Protein AF-A0A9E0H5Q8-F1 (afdb_monomer_lite)

Structure (mmCIF, N/CA/C/O backbone):
data_AF-A0A9E0H5Q8-F1
#
_entry.id   AF-A0A9E0H5Q8-F1
#
loop_
_atom_site.group_PDB
_atom_site.id
_atom_site.type_symbol
_atom_site.label_atom_id
_atom_site.label_alt_id
_atom_site.label_comp_id
_atom_site.label_asym_id
_atom_site.label_entity_id
_atom_site.label_seq_id
_atom_site.pdbx_PDB_ins_code
_atom_site.Cartn_x
_atom_site.Cartn_y
_atom_site.Cartn_z
_atom_site.occupancy
_atom_site.B_iso_or_equiv
_atom_site.auth_seq_id
_atom_site.auth_comp_id
_atom_site.auth_asym_id
_atom_site.auth_atom_id
_atom_site.pdbx_PDB_model_num
ATOM 1 N N . MET A 1 1 ? 14.022 15.637 10.107 1.00 55.19 1 MET A N 1
ATOM 2 C CA . MET A 1 1 ? 12.595 15.987 10.224 1.00 55.19 1 MET A CA 1
ATOM 3 C C . MET A 1 1 ? 12.333 16.049 11.716 1.00 55.19 1 MET A C 1
ATOM 5 O O . MET A 1 1 ? 12.457 15.015 12.356 1.00 55.19 1 MET A O 1
ATOM 9 N N . GLU A 1 2 ? 12.189 17.244 12.291 1.00 59.50 2 GLU A N 1
ATOM 10 C CA . GLU A 1 2 ? 11.818 17.387 13.706 1.00 59.50 2 GLU A CA 1
ATOM 11 C C . GLU A 1 2 ? 10.298 17.252 13.801 1.00 59.50 2 GLU A C 1
ATOM 13 O O . GLU A 1 2 ? 9.568 18.114 13.318 1.00 59.50 2 GLU A O 1
ATOM 18 N N . TRP A 1 3 ? 9.831 16.145 14.371 1.00 66.88 3 TRP A N 1
ATOM 19 C CA . TRP A 1 3 ? 8.414 15.874 14.588 1.00 66.88 3 TRP A CA 1
ATOM 20 C C . TRP A 1 3 ? 8.008 16.556 15.892 1.00 66.88 3 TRP A C 1
ATOM 22 O O . TRP A 1 3 ? 8.300 16.062 16.975 1.00 66.88 3 TRP A O 1
ATOM 32 N N . THR A 1 4 ? 7.427 17.748 15.796 1.00 56.59 4 THR A N 1
ATOM 33 C CA . THR A 1 4 ? 6.955 18.530 16.956 1.00 56.59 4 THR A CA 1
ATOM 34 C C . THR A 1 4 ? 5.437 18.678 16.944 1.00 56.59 4 THR A C 1
ATOM 36 O O . THR A 1 4 ? 4.893 19.669 17.429 1.00 56.59 4 THR A O 1
ATOM 39 N N . GLU A 1 5 ? 4.731 17.689 16.397 1.00 71.69 5 GL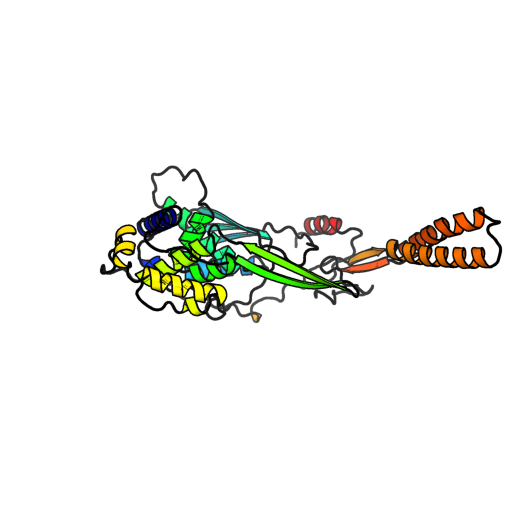U A N 1
ATOM 40 C CA . GLU A 1 5 ? 3.276 17.671 16.454 1.00 71.69 5 GLU A CA 1
ATOM 41 C C . GLU A 1 5 ? 2.778 17.001 17.730 1.00 71.69 5 GLU A C 1
ATOM 43 O O . GLU A 1 5 ? 3.226 15.940 18.160 1.00 71.69 5 GLU A O 1
ATOM 48 N N . ARG A 1 6 ? 1.810 17.669 18.346 1.00 87.75 6 ARG A N 1
ATOM 49 C CA . ARG A 1 6 ? 1.029 17.130 19.445 1.00 87.75 6 ARG A CA 1
ATOM 50 C C . ARG A 1 6 ? -0.058 16.239 18.839 1.00 87.75 6 ARG A C 1
ATOM 52 O O . ARG A 1 6 ? -0.920 16.747 18.128 1.00 87.75 6 ARG A O 1
ATOM 59 N N . TRP A 1 7 ? -0.064 14.941 19.144 1.00 93.31 7 TRP A N 1
ATOM 60 C CA . TRP A 1 7 ? -1.060 14.005 18.588 1.00 93.31 7 TRP A CA 1
ATOM 61 C C . TRP A 1 7 ? -2.475 14.166 19.182 1.00 93.31 7 TRP A C 1
ATOM 63 O O . TRP A 1 7 ? -3.443 13.640 18.626 1.00 93.31 7 TRP A O 1
ATOM 73 N N . TRP A 1 8 ? -2.617 14.877 20.314 1.00 95.25 8 TRP A N 1
ATOM 74 C CA . TRP A 1 8 ? -3.906 15.113 20.980 1.00 95.25 8 TRP A CA 1
ATOM 75 C C . TRP A 1 8 ? -4.017 16.495 21.658 1.00 95.25 8 TRP A C 1
ATOM 77 O O . TRP A 1 8 ? -3.070 16.919 22.330 1.00 95.25 8 TRP A O 1
ATOM 87 N N . PRO A 1 9 ? -5.174 17.190 21.590 1.00 95.31 9 PRO A N 1
ATOM 88 C CA . PRO A 1 9 ? -6.392 16.849 20.843 1.00 95.31 9 PRO A CA 1
ATOM 89 C C . PRO A 1 9 ? -6.174 16.939 19.323 1.00 95.31 9 PRO A C 1
ATOM 91 O O . PRO A 1 9 ? -5.349 17.738 18.884 1.00 95.31 9 PRO A O 1
ATOM 94 N N . PRO A 1 10 ? -6.907 16.160 18.508 1.00 95.44 10 PRO A N 1
ATOM 95 C CA . PRO A 1 10 ? -6.760 16.196 17.073 1.00 95.44 10 PRO A CA 1
ATOM 96 C C . PRO A 1 10 ? -7.293 17.506 16.525 1.00 95.44 10 PRO A C 1
ATOM 98 O O . PRO A 1 10 ? -8.295 18.050 16.997 1.00 95.44 10 PRO A O 1
ATOM 101 N N . SER A 1 11 ? -6.629 17.985 15.487 1.00 94.00 11 SER A N 1
ATOM 102 C CA . SER A 1 11 ? -6.990 19.216 14.798 1.00 94.00 11 SER A CA 1
ATOM 103 C C . SER A 1 11 ? -6.836 19.049 13.289 1.00 94.00 11 SER A C 1
ATOM 105 O O . SER A 1 11 ? -6.159 18.127 12.830 1.00 94.00 11 SER A O 1
ATOM 107 N N . GLY A 1 12 ? -7.538 19.890 12.519 1.00 95.00 12 GLY A N 1
ATOM 108 C CA . GLY A 1 12 ? -7.502 19.899 11.052 1.00 95.00 12 GLY A CA 1
ATOM 109 C C . GLY A 1 12 ? -7.567 18.496 10.441 1.00 95.00 12 GLY A C 1
ATOM 110 O O . GLY A 1 12 ? -8.506 17.734 10.678 1.00 95.00 12 GLY A O 1
ATOM 111 N N . THR A 1 13 ? -6.505 18.147 9.726 1.00 95.81 13 THR A N 1
ATOM 112 C CA . THR A 1 13 ? -6.252 16.861 9.076 1.00 95.81 13 THR A CA 1
ATOM 113 C C . THR A 1 13 ? -6.537 15.635 9.954 1.00 95.81 13 THR A C 1
ATOM 115 O O . THR A 1 13 ? -7.186 14.694 9.502 1.00 95.81 13 THR A O 1
ATOM 118 N N . GLN A 1 14 ? -6.117 15.626 11.224 1.00 96.69 14 GLN A N 1
ATOM 119 C CA . GLN A 1 14 ? -6.326 14.484 12.129 1.00 96.69 14 GLN A CA 1
ATOM 120 C C . GLN A 1 14 ? -7.821 14.250 12.411 1.00 96.69 14 GLN A C 1
ATOM 122 O O . GLN A 1 14 ? -8.273 13.108 12.499 1.00 96.69 14 GLN A O 1
ATOM 127 N N . THR A 1 15 ? -8.611 15.329 12.493 1.00 97.56 15 THR A N 1
ATOM 128 C CA . THR A 1 15 ? -10.072 15.243 12.670 1.00 97.56 15 THR A CA 1
ATOM 129 C C . THR A 1 15 ? -10.738 14.642 11.432 1.00 97.56 15 THR A C 1
ATOM 131 O O . THR A 1 15 ? -11.628 13.802 11.555 1.00 97.56 15 THR A O 1
ATOM 134 N N . GLU A 1 16 ? -10.275 15.003 10.233 1.00 97.69 16 GLU A N 1
ATOM 135 C CA . GLU A 1 16 ? -10.771 14.427 8.976 1.00 97.69 16 GLU A CA 1
ATOM 136 C C . GLU A 1 16 ? -10.442 12.932 8.847 1.00 97.69 16 GLU A C 1
ATOM 138 O O . GLU A 1 16 ? -11.271 12.147 8.369 1.00 97.69 16 GLU A O 1
ATOM 143 N N . LEU A 1 17 ? -9.250 12.521 9.295 1.00 98.31 17 LEU A N 1
ATOM 144 C CA . LEU A 1 17 ? -8.833 11.117 9.317 1.00 98.31 17 LEU A CA 1
ATOM 145 C C . LEU A 1 17 ? -9.685 10.296 10.284 1.00 98.31 17 LEU A C 1
ATOM 147 O O . LEU A 1 17 ? -10.215 9.262 9.877 1.00 98.31 17 LEU A O 1
ATOM 151 N N . LEU A 1 18 ? -9.893 10.779 11.515 1.00 98.25 18 LEU A N 1
ATOM 152 C CA . LEU A 1 18 ? -10.795 10.140 12.479 1.00 98.25 18 LEU A CA 1
ATOM 153 C C . LEU A 1 18 ? -12.223 10.048 11.939 1.00 98.25 18 LEU A C 1
ATOM 155 O O . LEU A 1 18 ? -12.842 8.993 12.034 1.00 98.25 18 LEU A O 1
ATOM 159 N N . GLY A 1 19 ? -12.730 11.111 11.311 1.00 98.19 19 GLY A N 1
ATOM 160 C CA . GLY A 1 19 ? -14.051 11.093 10.685 1.00 98.19 19 GLY A CA 1
ATOM 161 C C . GLY A 1 19 ? -14.152 10.075 9.545 1.00 98.19 19 GLY A C 1
ATOM 162 O O . GLY A 1 19 ? -15.187 9.437 9.369 1.00 98.19 19 GLY A O 1
ATOM 163 N N . THR A 1 20 ? -13.082 9.888 8.769 1.00 98.19 20 THR A N 1
ATOM 164 C CA . THR A 1 20 ? -13.026 8.866 7.711 1.00 98.19 20 THR A CA 1
ATOM 165 C C . THR A 1 20 ? -12.970 7.456 8.292 1.00 98.19 20 THR A C 1
ATOM 167 O O . THR A 1 20 ? -13.707 6.587 7.832 1.00 98.19 20 THR A O 1
ATOM 170 N N . LEU A 1 21 ? -12.168 7.243 9.337 1.00 98.56 21 LEU A N 1
ATOM 171 C CA . LEU A 1 21 ? -12.088 5.972 10.052 1.00 98.56 21 LEU A CA 1
ATOM 172 C C . LEU A 1 21 ? -13.431 5.601 10.703 1.00 98.56 21 LEU A C 1
ATOM 174 O O . LEU A 1 21 ? -13.884 4.472 10.541 1.00 98.56 21 LEU A O 1
ATOM 178 N N . ALA A 1 22 ? -14.110 6.553 11.351 1.00 98.19 22 ALA A N 1
ATOM 179 C CA . ALA A 1 22 ? -15.441 6.359 11.932 1.00 98.19 22 ALA A CA 1
ATOM 180 C C . ALA A 1 22 ? -16.467 5.908 10.880 1.00 98.19 22 ALA A C 1
ATOM 182 O O . ALA A 1 22 ? -17.221 4.965 11.108 1.00 98.19 22 ALA A O 1
ATOM 183 N N . ARG A 1 23 ? -16.456 6.513 9.681 1.00 96.88 23 ARG A N 1
ATOM 184 C CA . ARG A 1 23 ? -17.337 6.089 8.578 1.00 96.88 23 ARG A CA 1
ATOM 185 C C . ARG A 1 23 ? -17.057 4.659 8.114 1.00 96.88 23 ARG A C 1
ATOM 187 O O . ARG A 1 23 ? -18.004 3.944 7.800 1.00 96.88 23 ARG A O 1
ATOM 194 N N . LEU A 1 24 ? -15.790 4.242 8.070 1.00 97.00 24 LEU A N 1
ATOM 195 C CA . LEU A 1 24 ? -15.421 2.868 7.714 1.00 97.00 24 LEU A CA 1
ATOM 196 C C . LEU A 1 24 ? -15.889 1.874 8.776 1.00 97.00 24 LEU A C 1
ATOM 198 O O . LEU A 1 24 ? -16.523 0.886 8.426 1.00 97.00 24 LEU A O 1
ATOM 202 N N . ILE A 1 25 ? -15.672 2.175 10.059 1.00 96.62 25 ILE A N 1
ATOM 203 C CA . ILE A 1 25 ? -16.171 1.373 11.186 1.00 96.62 25 ILE A CA 1
ATOM 204 C C . ILE A 1 25 ? -17.695 1.236 11.122 1.00 96.62 25 ILE A C 1
ATOM 206 O O . ILE A 1 25 ? -18.218 0.135 11.259 1.00 96.62 25 ILE A O 1
ATOM 210 N N . ALA A 1 26 ? -18.417 2.328 10.863 1.00 95.06 26 ALA A N 1
ATOM 211 C CA . ALA A 1 26 ? -19.876 2.309 10.781 1.00 95.06 26 ALA A CA 1
ATOM 212 C C . ALA A 1 26 ? -20.411 1.442 9.623 1.00 95.06 26 ALA A C 1
ATOM 214 O O . ALA A 1 26 ? -21.563 1.015 9.663 1.00 95.06 26 ALA A O 1
ATOM 215 N N . ARG A 1 27 ? -19.606 1.193 8.578 1.00 94.50 27 ARG A N 1
ATOM 216 C CA . ARG A 1 27 ? -20.002 0.406 7.396 1.00 94.50 27 ARG A CA 1
ATOM 217 C C . ARG A 1 27 ? -19.489 -1.028 7.403 1.00 94.50 27 ARG A C 1
ATOM 219 O O . ARG A 1 27 ? -20.248 -1.924 7.061 1.00 94.50 27 ARG A O 1
ATOM 226 N N . GLY A 1 28 ? -18.226 -1.234 7.764 1.00 93.44 28 GLY A N 1
ATOM 227 C CA . GLY A 1 28 ? -17.575 -2.546 7.805 1.00 93.44 28 GLY A CA 1
ATOM 228 C C . GLY A 1 28 ? -17.544 -3.188 9.195 1.00 93.44 28 GLY A C 1
ATOM 229 O O . GLY A 1 28 ? -17.078 -4.311 9.345 1.00 93.44 28 GLY A O 1
ATOM 230 N N . GLY A 1 29 ? -18.019 -2.488 10.227 1.00 94.88 29 GLY A N 1
ATOM 231 C CA . GLY A 1 29 ? -17.969 -2.933 11.618 1.00 94.88 29 GLY A CA 1
ATOM 232 C C . GLY A 1 29 ? -16.630 -2.650 12.307 1.00 94.88 29 GLY A C 1
ATOM 233 O O . GLY A 1 29 ? -15.610 -2.354 11.687 1.00 94.88 29 GLY A O 1
ATOM 234 N N . ALA A 1 30 ? -16.611 -2.752 13.635 1.00 96.62 30 ALA A N 1
ATOM 235 C CA . ALA A 1 30 ? -15.404 -2.513 14.432 1.00 96.62 30 ALA A CA 1
ATOM 236 C C . ALA A 1 30 ? -14.378 -3.663 14.368 1.00 96.62 30 ALA A C 1
ATOM 238 O O . ALA A 1 30 ? -13.206 -3.448 14.678 1.00 96.62 30 ALA A O 1
ATOM 239 N N . GLY A 1 31 ? -14.804 -4.864 13.953 1.00 95.94 31 GLY A N 1
ATOM 240 C CA . GLY A 1 31 ? -13.996 -6.086 13.998 1.00 95.94 31 GLY A CA 1
ATOM 241 C C . GLY A 1 31 ? -12.683 -5.993 13.219 1.00 95.94 31 GLY A C 1
ATOM 242 O O . GLY A 1 31 ? -11.646 -6.403 13.728 1.00 95.94 31 GLY A O 1
ATOM 243 N N . HIS A 1 32 ? -12.677 -5.380 12.030 1.00 95.94 32 HIS A N 1
ATOM 244 C CA . HIS A 1 32 ? -11.436 -5.191 11.264 1.00 95.94 32 HIS A CA 1
ATOM 245 C C . HIS A 1 32 ? -10.412 -4.330 12.017 1.00 95.94 32 HIS A C 1
ATOM 247 O O . HIS A 1 32 ? -9.227 -4.660 12.091 1.00 95.94 32 HIS A O 1
ATOM 253 N N . LEU A 1 33 ? -10.873 -3.248 12.650 1.00 97.12 33 LEU A N 1
ATOM 254 C CA . LEU A 1 33 ? -9.983 -2.345 13.367 1.00 97.12 33 LEU A CA 1
ATOM 255 C C . LEU A 1 33 ? -9.479 -2.956 14.674 1.00 97.12 33 LEU A C 1
ATOM 257 O O . LEU A 1 33 ? -8.295 -2.804 14.973 1.00 97.12 33 LEU A O 1
ATOM 261 N N . LEU A 1 34 ? -10.348 -3.617 15.441 1.00 96.81 34 LEU A N 1
ATOM 262 C CA . LEU A 1 34 ? -10.055 -4.064 16.806 1.00 96.81 34 LEU A CA 1
ATOM 263 C C . LEU A 1 34 ? -9.553 -5.511 16.882 1.00 96.81 34 LEU A C 1
ATOM 265 O O . LEU A 1 34 ? -8.642 -5.793 17.654 1.00 96.81 34 LEU A O 1
ATOM 269 N N . ASP A 1 35 ? -10.101 -6.414 16.072 1.00 95.00 35 ASP A N 1
ATOM 270 C CA . ASP A 1 35 ? -9.947 -7.857 16.279 1.00 95.00 35 ASP A CA 1
ATOM 271 C C . ASP A 1 35 ? -9.174 -8.549 15.136 1.00 95.00 35 ASP A C 1
ATOM 273 O O . ASP A 1 35 ? -8.466 -9.527 15.382 1.00 95.00 35 ASP A O 1
ATOM 277 N N . ALA A 1 36 ? -9.233 -8.041 13.895 1.00 94.06 36 ALA A N 1
ATOM 278 C CA . ALA A 1 36 ? -8.493 -8.638 12.778 1.00 94.06 36 ALA A CA 1
ATOM 279 C C . ALA A 1 36 ? -6.970 -8.560 13.004 1.00 94.06 36 ALA A C 1
ATOM 281 O O . ALA A 1 36 ? -6.447 -7.490 13.320 1.00 94.06 36 ALA A O 1
ATOM 282 N N . PRO A 1 37 ? -6.204 -9.642 12.799 1.00 95.56 37 PRO A N 1
ATOM 283 C CA . PRO A 1 37 ? -4.747 -9.595 12.766 1.00 95.56 37 PRO A CA 1
ATOM 284 C C . PRO A 1 37 ? -4.212 -8.507 11.826 1.00 95.56 37 PRO A C 1
ATOM 286 O O . PRO A 1 37 ? -4.644 -8.403 10.682 1.00 95.56 37 PRO A O 1
ATOM 289 N N . VAL A 1 38 ? -3.239 -7.722 12.296 1.00 97.75 38 VAL A N 1
ATOM 290 C CA . VAL A 1 38 ? -2.499 -6.791 11.430 1.00 97.75 38 VAL A CA 1
ATOM 291 C C . VAL A 1 38 ? -1.454 -7.581 10.648 1.00 97.75 38 VAL A C 1
ATOM 293 O O . VAL A 1 38 ? -0.683 -8.341 11.236 1.00 97.75 38 VAL A O 1
ATOM 296 N N . ALA A 1 39 ? -1.422 -7.403 9.331 1.00 98.12 39 ALA A N 1
ATOM 297 C CA . ALA A 1 39 ? -0.461 -8.044 8.448 1.00 98.12 39 ALA A CA 1
ATOM 298 C C . ALA A 1 39 ? 0.952 -7.495 8.691 1.00 98.12 39 ALA A C 1
ATOM 300 O O . ALA A 1 39 ? 1.179 -6.284 8.634 1.00 98.12 39 ALA A O 1
ATOM 301 N N . ALA A 1 40 ? 1.908 -8.390 8.935 1.00 98.06 40 ALA A N 1
ATOM 302 C CA . ALA A 1 40 ? 3.319 -8.042 9.025 1.00 98.06 40 ALA A CA 1
ATOM 303 C C . ALA A 1 40 ? 3.946 -7.944 7.623 1.00 98.06 40 ALA A C 1
ATOM 305 O O . ALA A 1 40 ? 3.496 -8.584 6.677 1.00 98.06 40 ALA A O 1
ATOM 306 N N . ALA A 1 41 ? 4.994 -7.139 7.472 1.00 96.31 41 ALA A N 1
ATOM 307 C CA . ALA A 1 41 ? 5.726 -6.962 6.220 1.00 96.31 41 ALA A CA 1
ATOM 308 C C . ALA A 1 41 ? 6.942 -7.907 6.140 1.00 96.31 41 ALA A C 1
ATOM 310 O O . ALA A 1 41 ? 8.071 -7.465 5.938 1.00 96.31 41 ALA A O 1
ATOM 311 N N . ASP A 1 42 ? 6.716 -9.209 6.335 1.00 96.50 42 ASP A N 1
ATOM 312 C CA . ASP A 1 42 ? 7.760 -10.239 6.374 1.00 96.50 42 ASP A CA 1
ATOM 313 C C . ASP A 1 42 ? 7.455 -11.457 5.485 1.00 96.50 42 ASP A C 1
ATOM 315 O O . ASP A 1 42 ? 6.370 -11.607 4.920 1.00 96.50 42 ASP A O 1
ATOM 319 N N . ALA A 1 43 ? 8.442 -12.349 5.366 1.00 94.44 43 ALA A N 1
ATOM 320 C CA . ALA A 1 43 ? 8.337 -13.565 4.562 1.00 94.44 43 ALA A CA 1
ATOM 321 C C . ALA A 1 43 ? 7.353 -14.600 5.140 1.00 94.44 43 ALA A C 1
ATOM 323 O O . ALA A 1 43 ? 6.875 -15.460 4.408 1.00 94.44 43 ALA A O 1
ATOM 324 N N . ALA A 1 44 ? 7.024 -14.538 6.436 1.00 94.56 44 ALA A N 1
ATOM 325 C CA . ALA A 1 44 ? 6.009 -15.418 7.016 1.00 94.56 44 ALA A CA 1
ATOM 326 C C . ALA A 1 44 ? 4.606 -15.026 6.522 1.00 94.56 44 ALA A C 1
ATOM 328 O O . ALA A 1 44 ? 3.775 -15.882 6.207 1.00 94.56 44 ALA A O 1
ATOM 329 N N . THR A 1 45 ? 4.359 -13.722 6.401 1.00 95.69 45 THR A N 1
ATOM 330 C CA . THR A 1 45 ? 3.106 -13.169 5.882 1.00 95.69 45 THR A CA 1
ATOM 331 C C . THR A 1 45 ? 3.027 -13.285 4.359 1.00 95.69 45 THR A C 1
ATOM 333 O O . THR A 1 45 ? 1.976 -13.665 3.823 1.00 95.69 45 THR A O 1
ATOM 336 N N . PHE A 1 46 ? 4.149 -13.041 3.675 1.00 95.44 46 PHE A N 1
ATOM 337 C CA . PHE A 1 46 ? 4.310 -13.105 2.220 1.00 95.44 46 PHE A CA 1
ATOM 338 C C . PHE A 1 46 ? 5.340 -14.180 1.822 1.00 95.44 46 PHE A C 1
ATOM 340 O O . PHE A 1 46 ? 6.475 -13.845 1.481 1.00 95.44 46 PHE A O 1
ATOM 347 N N . PRO A 1 47 ? 4.967 -15.473 1.869 1.00 93.56 47 PRO A N 1
ATOM 348 C CA . PRO A 1 47 ? 5.895 -16.573 1.599 1.00 93.56 47 PRO A CA 1
ATOM 349 C C . PRO A 1 47 ? 6.195 -16.767 0.109 1.00 93.56 47 PRO A C 1
ATOM 351 O O . PRO A 1 47 ? 7.188 -17.407 -0.235 1.00 93.56 47 PRO A O 1
ATOM 354 N N . ASP A 1 48 ? 5.343 -16.245 -0.778 1.00 89.19 48 ASP A N 1
ATOM 355 C CA . ASP A 1 48 ? 5.515 -16.402 -2.217 1.00 89.19 48 ASP A CA 1
ATOM 356 C C . ASP A 1 48 ? 6.696 -15.556 -2.725 1.00 89.19 48 ASP A C 1
ATOM 358 O O . ASP A 1 48 ? 6.752 -14.347 -2.465 1.00 89.19 48 ASP A O 1
ATOM 362 N N . PRO A 1 49 ? 7.619 -16.136 -3.510 1.00 87.00 49 PRO A N 1
ATOM 363 C CA . PRO A 1 49 ? 8.714 -15.379 -4.091 1.00 87.00 49 PRO A CA 1
ATOM 364 C C . PRO A 1 49 ? 8.174 -14.322 -5.061 1.00 87.00 49 PRO A C 1
ATOM 366 O O . PRO A 1 49 ? 7.421 -14.611 -5.999 1.00 87.00 49 PRO A O 1
ATOM 369 N N . TRP A 1 50 ? 8.581 -13.069 -4.846 1.00 88.50 50 TRP A N 1
ATOM 370 C CA . TRP A 1 50 ? 8.134 -11.961 -5.682 1.00 88.50 50 TRP A CA 1
ATOM 371 C C . TRP A 1 50 ? 8.697 -12.069 -7.101 1.00 88.50 50 TRP A C 1
ATOM 373 O O . TRP A 1 50 ? 9.905 -12.187 -7.313 1.00 88.50 50 TRP A O 1
ATOM 383 N N . GLN A 1 51 ? 7.813 -11.956 -8.094 1.00 88.50 51 GLN A N 1
ATOM 384 C CA . GLN A 1 51 ? 8.187 -11.881 -9.503 1.00 88.50 51 GLN A CA 1
ATOM 385 C C . GLN A 1 51 ? 7.384 -10.775 -10.197 1.00 88.50 51 GLN A C 1
ATOM 387 O O . GLN A 1 51 ? 6.173 -10.713 -10.012 1.00 88.50 51 GLN A O 1
ATOM 392 N N . PRO A 1 52 ? 7.985 -9.949 -11.074 1.00 89.44 52 PRO A N 1
ATOM 393 C CA . PRO A 1 52 ? 7.275 -8.868 -11.758 1.00 89.44 52 PRO A CA 1
ATOM 394 C C . PRO A 1 52 ? 6.425 -9.399 -12.931 1.00 89.44 52 PRO A C 1
ATOM 396 O O . PRO A 1 52 ? 6.717 -9.190 -14.115 1.00 89.44 52 PRO A O 1
ATOM 399 N N . THR A 1 53 ? 5.364 -10.136 -12.608 1.00 88.88 53 THR A N 1
ATOM 400 C CA . THR A 1 53 ? 4.425 -10.766 -13.551 1.00 88.88 53 THR A CA 1
ATOM 401 C C . THR A 1 53 ? 2.990 -10.514 -13.111 1.00 88.88 53 THR A C 1
ATOM 403 O O . THR A 1 53 ? 2.742 -10.525 -11.910 1.00 88.88 53 THR A O 1
ATOM 406 N N . ALA A 1 54 ? 2.050 -10.384 -14.053 1.00 87.62 54 ALA A N 1
ATOM 407 C CA . ALA A 1 54 ? 0.626 -10.250 -13.732 1.00 87.62 54 ALA A CA 1
ATOM 408 C C . ALA A 1 54 ? 0.129 -11.358 -12.792 1.00 87.62 54 ALA A C 1
ATOM 410 O O . ALA A 1 54 ? -0.463 -11.065 -11.767 1.00 87.62 54 ALA A O 1
ATOM 411 N N . VAL A 1 55 ? 0.505 -12.615 -13.045 1.00 88.19 55 VAL A N 1
ATOM 412 C CA . VAL A 1 55 ? 0.138 -13.759 -12.187 1.00 88.19 55 VAL A CA 1
ATOM 413 C C . VAL A 1 55 ? 0.665 -13.631 -10.749 1.00 88.19 55 VAL A C 1
ATOM 415 O O . VAL A 1 55 ? 0.060 -14.134 -9.809 1.00 88.19 55 VAL A O 1
ATOM 418 N N . ALA A 1 56 ? 1.831 -13.018 -10.539 1.00 91.75 56 ALA A N 1
ATOM 419 C CA . ALA A 1 56 ? 2.328 -12.765 -9.183 1.00 91.75 56 ALA A CA 1
ATOM 420 C C . ALA A 1 56 ? 1.619 -11.567 -8.535 1.00 91.75 56 ALA A C 1
ATOM 422 O O . ALA A 1 56 ? 1.298 -11.636 -7.354 1.00 91.75 56 ALA A O 1
ATOM 423 N N . THR A 1 57 ? 1.325 -10.517 -9.305 1.00 95.06 57 THR A N 1
ATOM 424 C CA . THR A 1 57 ? 0.518 -9.374 -8.859 1.00 95.06 57 THR A CA 1
ATOM 425 C C . THR A 1 57 ? -0.886 -9.806 -8.434 1.00 95.06 57 THR A C 1
ATOM 427 O O . THR A 1 57 ? -1.330 -9.442 -7.352 1.00 95.06 57 THR A O 1
ATOM 430 N N . GLU A 1 58 ? -1.567 -10.621 -9.239 1.00 94.88 58 GLU A N 1
ATOM 431 C CA . GLU A 1 58 ? -2.903 -11.139 -8.935 1.00 94.88 58 GLU A CA 1
ATOM 432 C C . GLU A 1 58 ? -2.894 -12.011 -7.672 1.00 94.88 58 GLU A C 1
ATOM 434 O O . GLU A 1 58 ? -3.726 -11.838 -6.785 1.00 94.88 58 GLU A O 1
ATOM 439 N N . ARG A 1 59 ? -1.905 -12.906 -7.531 1.00 94.44 59 ARG A N 1
ATOM 440 C CA . ARG A 1 59 ? -1.733 -13.701 -6.302 1.00 94.44 59 ARG A CA 1
ATOM 441 C C . ARG A 1 59 ? -1.506 -12.823 -5.077 1.00 94.44 59 ARG A C 1
ATOM 443 O O . ARG A 1 59 ? -2.106 -13.071 -4.036 1.00 94.44 59 ARG A O 1
ATOM 450 N N . LEU A 1 60 ? -0.679 -11.786 -5.206 1.00 96.75 60 LEU A N 1
ATOM 451 C CA . LEU A 1 60 ? -0.439 -10.831 -4.131 1.00 96.75 60 LEU A CA 1
ATOM 452 C C . LEU A 1 60 ? -1.721 -10.068 -3.758 1.00 96.75 60 LEU A C 1
ATOM 454 O O . LEU A 1 60 ? -2.003 -9.929 -2.573 1.00 96.75 60 LEU A O 1
ATOM 458 N N . LEU A 1 61 ? -2.535 -9.651 -4.734 1.00 97.75 61 LEU A N 1
ATOM 459 C CA . LEU A 1 61 ? -3.855 -9.048 -4.496 1.00 97.75 61 LEU A CA 1
ATOM 460 C C . LEU A 1 61 ? -4.785 -9.990 -3.718 1.00 97.75 61 LEU A C 1
ATOM 462 O O . LEU A 1 61 ? -5.325 -9.595 -2.686 1.00 97.75 61 LEU A O 1
ATOM 466 N N . ARG A 1 62 ? -4.911 -11.251 -4.150 1.00 96.56 62 ARG A N 1
ATOM 467 C CA . ARG A 1 62 ? -5.716 -12.270 -3.448 1.00 96.56 62 ARG A CA 1
ATOM 468 C C . ARG A 1 62 ? -5.215 -12.503 -2.019 1.00 96.56 62 ARG A C 1
ATOM 470 O O . ARG A 1 62 ? -6.007 -12.559 -1.083 1.00 96.56 62 ARG A O 1
ATOM 477 N N . ARG A 1 63 ? -3.893 -12.575 -1.823 1.00 97.06 63 ARG A N 1
ATOM 478 C CA . ARG A 1 63 ? -3.268 -12.699 -0.495 1.00 97.06 63 ARG A CA 1
ATOM 479 C C . ARG A 1 63 ? -3.583 -11.494 0.392 1.00 97.06 63 ARG A C 1
ATOM 481 O O . ARG A 1 63 ? -3.864 -11.683 1.571 1.00 97.06 63 ARG A O 1
ATOM 488 N N . LEU A 1 64 ? -3.539 -10.276 -0.151 1.00 97.94 64 LEU A N 1
ATOM 489 C CA . LEU A 1 64 ? -3.857 -9.050 0.584 1.00 97.94 64 LEU A CA 1
ATOM 490 C C . LEU A 1 64 ? -5.336 -8.985 0.982 1.00 97.94 64 LEU A C 1
ATOM 492 O O . LEU A 1 64 ? -5.618 -8.630 2.121 1.00 97.94 64 LEU A O 1
ATOM 496 N N . LEU A 1 65 ? -6.265 -9.384 0.109 1.00 97.50 65 LEU A N 1
ATOM 497 C CA . LEU A 1 65 ? -7.692 -9.488 0.450 1.00 97.50 65 LEU A CA 1
ATOM 498 C C . LEU A 1 65 ? -7.938 -10.521 1.558 1.00 97.50 65 LEU A C 1
ATOM 500 O O . LEU A 1 65 ? -8.610 -10.225 2.546 1.00 97.50 65 LEU A O 1
ATOM 504 N N . TRP A 1 66 ? -7.282 -11.681 1.472 1.00 96.88 66 TRP A N 1
ATOM 505 C CA . TRP A 1 66 ? -7.312 -12.701 2.525 1.00 96.88 66 TRP A CA 1
ATOM 506 C C . TRP A 1 66 ? -6.687 -12.231 3.855 1.00 96.88 66 TRP A C 1
ATOM 508 O O . TRP A 1 66 ? -7.100 -12.648 4.941 1.00 96.88 66 TRP A O 1
ATOM 518 N N . LEU A 1 67 ? -5.663 -11.373 3.809 1.00 97.12 67 LEU A N 1
ATOM 519 C CA . LEU A 1 67 ? -5.091 -10.719 4.994 1.00 97.12 67 LEU A CA 1
ATOM 520 C C . LEU A 1 67 ? -6.030 -9.665 5.585 1.00 97.12 67 LEU A C 1
ATOM 522 O O . LEU A 1 67 ? -6.068 -9.515 6.801 1.00 97.12 67 LEU A O 1
ATOM 526 N N . ALA A 1 68 ? -6.796 -8.987 4.734 1.00 97.25 68 ALA A N 1
ATOM 527 C CA . ALA A 1 68 ? -7.744 -7.945 5.101 1.00 97.25 68 ALA A CA 1
ATOM 528 C C . ALA A 1 68 ? -9.109 -8.470 5.580 1.00 97.25 68 ALA A C 1
ATOM 530 O O . ALA A 1 68 ? -9.927 -7.669 6.030 1.00 97.25 68 ALA A O 1
ATOM 531 N N . TYR A 1 69 ? -9.360 -9.785 5.501 1.00 96.56 69 TYR A N 1
ATOM 532 C CA . TYR A 1 69 ? -10.676 -10.395 5.751 1.00 96.56 69 TYR A CA 1
ATOM 533 C C . TYR A 1 69 ? -11.760 -9.843 4.812 1.00 96.56 69 TYR A C 1
ATOM 535 O O . TYR A 1 69 ? -12.895 -9.613 5.218 1.00 96.56 69 TYR A O 1
ATOM 543 N N . VAL A 1 70 ? -11.392 -9.585 3.556 1.00 95.56 70 VAL A N 1
ATOM 544 C CA . VAL A 1 70 ? -12.298 -9.044 2.542 1.00 95.56 70 VAL A CA 1
ATOM 545 C C . VAL A 1 70 ? -12.632 -10.138 1.537 1.00 95.56 70 VAL A C 1
ATOM 547 O O . VAL A 1 70 ? -11.741 -10.645 0.858 1.00 95.56 70 VAL A O 1
ATOM 550 N N . ASP A 1 71 ? -13.918 -10.464 1.444 1.00 94.06 71 ASP A N 1
ATOM 551 C CA . ASP A 1 71 ? -14.463 -11.464 0.524 1.00 94.06 71 ASP A CA 1
ATOM 552 C C . ASP A 1 71 ? -14.770 -10.820 -0.836 1.00 94.06 71 ASP A C 1
ATOM 554 O O . ASP A 1 71 ? -15.900 -10.432 -1.141 1.00 94.06 71 ASP A O 1
ATOM 558 N N . LEU A 1 72 ? -13.706 -10.585 -1.605 1.00 95.25 72 LEU A N 1
ATOM 559 C CA . LEU A 1 72 ? -13.778 -10.094 -2.976 1.00 95.25 72 LEU A CA 1
ATOM 560 C C . LEU A 1 72 ? -12.951 -10.990 -3.895 1.00 95.25 72 LEU A C 1
ATOM 562 O O . LEU A 1 72 ? -11.812 -11.349 -3.586 1.00 95.25 72 LEU A O 1
ATOM 566 N N . ASP A 1 73 ? -13.491 -11.253 -5.077 1.00 96.00 73 ASP A N 1
ATOM 567 C CA . ASP A 1 73 ? -12.736 -11.800 -6.192 1.00 96.00 73 ASP A CA 1
ATOM 568 C C . ASP A 1 73 ? -11.793 -10.750 -6.789 1.00 96.00 73 ASP A C 1
ATOM 570 O O . ASP A 1 73 ? -11.985 -9.540 -6.648 1.00 96.00 73 ASP A O 1
ATOM 574 N N . VAL A 1 74 ? -10.752 -11.220 -7.480 1.00 96.31 74 VAL A N 1
ATOM 575 C CA . VAL A 1 74 ? -9.767 -10.365 -8.154 1.00 96.31 74 VAL A CA 1
ATOM 576 C C . VAL A 1 74 ? -9.803 -10.615 -9.648 1.00 96.31 74 VAL A C 1
ATOM 578 O O . VAL A 1 74 ? -9.652 -11.751 -10.097 1.00 96.31 74 VAL A O 1
ATOM 581 N N . GLU A 1 75 ? -9.893 -9.528 -10.403 1.00 94.19 75 GLU A N 1
ATOM 582 C CA . GLU A 1 75 ? -9.639 -9.493 -11.837 1.00 94.19 75 GLU A CA 1
ATOM 583 C C . GLU A 1 75 ? -8.486 -8.521 -12.115 1.00 94.19 75 GLU A C 1
ATOM 585 O O . GLU A 1 75 ? -8.458 -7.407 -11.587 1.00 94.19 75 GLU A O 1
ATOM 590 N N . LEU A 1 76 ? -7.515 -8.933 -12.933 1.00 94.12 76 LEU A N 1
ATOM 591 C CA . LEU A 1 76 ? -6.359 -8.112 -13.287 1.00 94.12 76 LEU A CA 1
ATOM 592 C C . LEU A 1 76 ? -6.237 -7.981 -14.807 1.00 94.12 76 LEU A C 1
ATOM 594 O O . LEU A 1 76 ? -5.877 -8.934 -15.496 1.00 94.12 76 LEU A O 1
ATOM 598 N N . ASP A 1 77 ? -6.472 -6.776 -15.313 1.00 93.50 77 ASP A N 1
ATOM 599 C CA . ASP A 1 77 ? -6.268 -6.412 -16.713 1.00 93.50 77 ASP A CA 1
ATOM 600 C C . ASP A 1 77 ? -4.802 -5.993 -16.936 1.00 93.50 77 ASP A C 1
ATOM 602 O O . ASP A 1 77 ? -4.384 -4.884 -16.579 1.00 93.50 77 ASP A O 1
ATOM 606 N N . ASP A 1 78 ? -3.993 -6.911 -17.478 1.00 90.94 78 ASP A N 1
ATOM 607 C CA . ASP A 1 78 ? -2.584 -6.673 -17.810 1.00 90.94 78 ASP A CA 1
ATOM 608 C C . ASP A 1 78 ? -2.455 -5.895 -19.128 1.00 90.94 78 ASP A C 1
ATOM 610 O O . ASP A 1 78 ? -2.470 -6.462 -20.221 1.00 90.94 78 ASP A O 1
ATOM 614 N N . ARG A 1 79 ? -2.275 -4.576 -19.015 1.00 90.25 79 ARG A N 1
ATOM 615 C CA . ARG A 1 79 ? -2.109 -3.642 -20.140 1.00 90.25 79 ARG A CA 1
ATOM 616 C C . ARG A 1 79 ? -0.662 -3.229 -20.373 1.00 90.25 79 ARG A C 1
ATOM 618 O O . ARG A 1 79 ? -0.405 -2.266 -21.105 1.00 90.25 79 ARG A O 1
ATOM 625 N N . ARG A 1 80 ? 0.295 -3.923 -19.753 1.00 86.31 80 ARG A N 1
ATOM 626 C CA . ARG A 1 80 ? 1.711 -3.565 -19.848 1.00 86.31 80 ARG A CA 1
ATOM 627 C C . ARG A 1 80 ? 2.159 -3.513 -21.298 1.00 86.31 80 ARG A C 1
ATOM 629 O O . ARG A 1 80 ? 2.133 -4.507 -22.019 1.00 86.31 80 ARG A O 1
ATOM 636 N N . ARG A 1 81 ? 2.671 -2.353 -21.703 1.00 79.44 81 ARG A N 1
ATOM 637 C CA . ARG A 1 81 ? 3.449 -2.224 -22.936 1.00 79.44 81 ARG A CA 1
ATOM 638 C C . ARG A 1 81 ? 4.894 -2.572 -22.619 1.00 79.44 81 ARG A C 1
ATOM 640 O O . ARG A 1 81 ? 5.449 -2.096 -21.628 1.00 79.44 81 ARG A O 1
ATOM 647 N N . TYR A 1 82 ? 5.520 -3.393 -23.457 1.00 64.62 82 TYR A N 1
ATOM 648 C CA . TYR A 1 82 ? 6.942 -3.704 -23.329 1.00 64.62 82 TYR A CA 1
ATOM 649 C C . TYR A 1 82 ? 7.795 -2.502 -23.745 1.00 64.62 82 TYR A C 1
ATOM 651 O O . TYR A 1 82 ? 8.392 -2.462 -24.818 1.00 64.62 82 TYR A O 1
ATOM 659 N N . GLU A 1 83 ? 7.873 -1.504 -22.872 1.00 63.66 83 GLU A N 1
ATOM 660 C CA . GLU A 1 83 ? 8.790 -0.386 -23.029 1.00 63.66 83 GLU A CA 1
ATOM 661 C C . GLU A 1 83 ? 10.093 -0.690 -22.293 1.00 63.66 83 GLU A C 1
ATOM 663 O O . GLU A 1 83 ? 10.134 -0.931 -21.084 1.00 63.66 83 GLU A O 1
ATOM 668 N N . VAL A 1 84 ? 11.199 -0.688 -23.038 1.00 58.91 84 VAL A N 1
ATOM 669 C CA . VAL A 1 84 ? 12.532 -0.803 -22.445 1.00 58.91 84 VAL A CA 1
ATOM 670 C C . VAL A 1 84 ? 12.857 0.532 -21.779 1.00 58.91 84 VAL A C 1
ATOM 672 O O . VAL A 1 84 ? 13.423 1.432 -22.401 1.00 58.91 84 VAL A O 1
ATOM 675 N N . SER A 1 85 ? 12.490 0.664 -20.505 1.00 65.00 85 SER A N 1
ATOM 676 C CA . SER A 1 85 ? 12.915 1.798 -19.690 1.00 65.00 85 SER A CA 1
ATOM 677 C C . SER A 1 85 ? 14.441 1.810 -19.598 1.00 65.00 85 SER A C 1
ATOM 679 O O . SER A 1 85 ? 15.076 0.817 -19.240 1.00 65.00 85 SER A O 1
ATOM 681 N N . GLN A 1 86 ? 15.055 2.948 -19.925 1.00 68.38 86 GLN A N 1
ATOM 682 C CA . GLN A 1 86 ? 16.489 3.139 -19.698 1.00 68.38 86 GLN A CA 1
ATOM 683 C C . GLN A 1 86 ? 16.812 3.471 -18.234 1.00 68.38 86 GLN A C 1
ATOM 685 O O . GLN A 1 86 ? 17.996 3.443 -17.871 1.00 68.38 86 GLN A O 1
ATOM 690 N N . ARG A 1 87 ? 15.794 3.775 -17.414 1.00 77.56 87 ARG A N 1
ATOM 691 C CA . ARG A 1 87 ? 15.933 4.099 -15.989 1.00 77.56 87 ARG A CA 1
ATOM 692 C C . ARG A 1 87 ? 16.150 2.835 -15.164 1.00 77.56 87 ARG A C 1
ATOM 694 O O . ARG A 1 87 ? 15.559 1.797 -15.450 1.00 77.56 87 ARG A O 1
ATOM 701 N N . MET A 1 88 ? 16.998 2.926 -14.141 1.00 82.44 88 MET A N 1
ATOM 702 C CA . MET A 1 88 ? 17.246 1.803 -13.228 1.00 82.44 88 MET A CA 1
ATOM 703 C C . MET A 1 88 ? 16.141 1.659 -12.182 1.00 82.44 88 MET A C 1
ATOM 705 O O . MET A 1 88 ? 15.815 0.549 -11.763 1.00 82.44 88 MET A O 1
ATOM 709 N N . LEU A 1 89 ? 15.560 2.788 -11.779 1.00 88.44 89 LEU A N 1
ATOM 710 C CA . LEU A 1 89 ? 14.390 2.849 -10.919 1.00 88.44 89 LEU A CA 1
ATOM 711 C C . LEU A 1 89 ? 13.151 3.049 -11.788 1.00 88.44 89 LEU A C 1
ATOM 713 O O . LEU A 1 89 ? 13.071 3.970 -12.601 1.00 88.44 89 LEU A O 1
ATOM 717 N N . THR A 1 90 ? 12.210 2.125 -11.651 1.00 89.12 90 THR A N 1
ATOM 718 C CA . THR A 1 90 ? 10.887 2.184 -12.267 1.00 89.12 90 THR A CA 1
ATOM 719 C C . THR A 1 90 ? 9.847 2.066 -11.157 1.00 89.12 90 THR A C 1
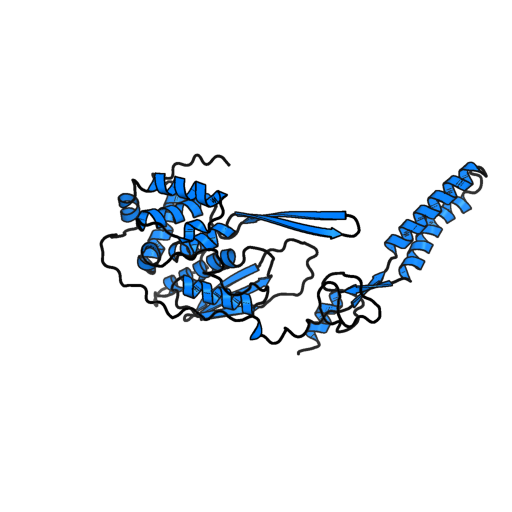ATOM 721 O O . THR A 1 90 ? 10.062 1.339 -10.179 1.00 89.12 90 THR A O 1
ATOM 724 N N . GLN A 1 91 ? 8.759 2.820 -11.288 1.00 92.00 91 GLN A N 1
ATOM 725 C CA . GLN A 1 91 ? 7.600 2.761 -10.400 1.00 92.00 91 GLN A CA 1
ATOM 726 C C . GLN A 1 91 ? 6.535 1.855 -11.023 1.00 92.00 91 GLN A C 1
ATOM 728 O O . GLN A 1 91 ? 6.347 1.864 -12.243 1.00 92.00 91 GLN A O 1
ATOM 733 N N . SER A 1 92 ? 5.878 1.058 -10.193 1.00 94.56 92 SER A N 1
ATOM 734 C CA . SER A 1 92 ? 4.716 0.265 -10.559 1.00 94.56 92 SER A CA 1
ATOM 735 C C . SER A 1 92 ? 3.509 1.174 -10.754 1.00 94.56 92 SER A C 1
ATOM 737 O O . SER A 1 92 ? 3.300 2.121 -10.004 1.00 94.56 92 SER A O 1
ATOM 739 N N . GLU A 1 93 ? 2.714 0.863 -11.767 1.00 95.25 93 GLU A N 1
ATOM 740 C CA . GLU A 1 93 ? 1.433 1.505 -12.054 1.00 95.25 93 GLU A CA 1
ATOM 741 C C . GLU A 1 93 ? 0.397 0.389 -12.058 1.00 95.25 93 GLU A C 1
ATOM 743 O O . GLU A 1 93 ? 0.258 -0.359 -13.034 1.00 95.25 93 GLU A O 1
ATOM 748 N N . ILE A 1 94 ? -0.230 0.217 -10.897 1.00 96.62 94 ILE A N 1
ATOM 749 C CA . ILE A 1 94 ? -1.283 -0.761 -10.656 1.00 96.62 94 ILE A CA 1
ATOM 750 C C . ILE A 1 94 ? -2.387 -0.022 -9.928 1.00 96.62 94 ILE A C 1
ATOM 752 O O . ILE A 1 94 ? -2.142 0.558 -8.873 1.00 96.62 94 ILE A O 1
ATOM 756 N N . GLU A 1 95 ? -3.577 -0.018 -10.502 1.00 96.88 95 GLU A N 1
ATOM 757 C CA . GLU A 1 95 ? -4.673 0.814 -10.024 1.00 96.88 95 GLU A CA 1
ATOM 758 C C . GLU A 1 95 ? -5.938 -0.022 -9.909 1.00 96.88 95 GLU A C 1
ATOM 760 O O . GLU A 1 95 ? -6.285 -0.783 -10.815 1.00 96.88 95 GLU A O 1
ATOM 765 N N . TRP A 1 96 ? -6.656 0.140 -8.803 1.00 97.62 96 TRP A N 1
ATOM 766 C CA . TRP A 1 96 ? -8.041 -0.286 -8.721 1.00 97.62 96 TRP A CA 1
ATOM 767 C C . TRP A 1 96 ? -8.890 0.528 -9.706 1.00 97.62 96 TRP A C 1
ATOM 769 O O . TRP A 1 96 ? -8.788 1.759 -9.768 1.00 97.62 96 TRP A O 1
ATOM 779 N N . VAL A 1 97 ? -9.747 -0.169 -10.456 1.00 94.94 97 VAL A N 1
ATOM 780 C CA . VAL A 1 97 ? -10.642 0.411 -11.465 1.00 94.94 97 VAL A CA 1
ATOM 781 C C . VAL A 1 97 ? -12.079 0.445 -10.955 1.00 94.94 97 VAL A C 1
ATOM 783 O O . VAL A 1 97 ? -12.729 1.491 -10.995 1.00 94.94 97 VAL A O 1
ATOM 786 N N . ALA A 1 98 ? -12.590 -0.698 -10.498 1.00 93.62 98 ALA A N 1
ATOM 787 C CA . ALA A 1 98 ? -13.971 -0.847 -10.055 1.00 93.62 98 ALA A CA 1
ATOM 788 C C . ALA A 1 98 ? -14.136 -2.069 -9.141 1.00 93.62 98 ALA A C 1
ATOM 790 O O . ALA A 1 98 ? -13.350 -3.007 -9.209 1.00 93.62 98 ALA A O 1
ATOM 791 N N . THR A 1 99 ? -15.187 -2.069 -8.314 1.00 94.06 99 THR A N 1
ATOM 792 C CA . THR A 1 99 ? -15.625 -3.263 -7.571 1.00 94.06 99 THR A CA 1
ATOM 793 C C . THR A 1 99 ? -17.084 -3.572 -7.884 1.00 94.06 99 THR A C 1
ATOM 795 O O . THR A 1 99 ? -17.966 -2.857 -7.406 1.00 94.06 99 THR A O 1
ATOM 798 N N . VAL A 1 100 ? -17.364 -4.578 -8.706 1.00 89.69 100 VAL A N 1
ATOM 799 C CA . VAL A 1 100 ? -18.712 -4.899 -9.208 1.00 89.69 100 VAL A CA 1
ATOM 800 C C . VAL A 1 100 ? -19.048 -6.338 -8.846 1.00 89.69 100 VAL A C 1
ATOM 802 O O . VAL A 1 100 ? -18.220 -7.214 -9.049 1.00 89.69 100 VAL A O 1
ATOM 805 N N . ASP A 1 101 ? -20.237 -6.564 -8.282 1.00 88.44 101 ASP A N 1
ATOM 806 C CA . ASP A 1 101 ? -20.766 -7.901 -7.968 1.00 88.44 101 ASP A CA 1
ATOM 807 C C . ASP A 1 101 ? -19.769 -8.812 -7.227 1.00 88.44 101 ASP A C 1
ATOM 809 O O . ASP A 1 101 ? -19.586 -9.975 -7.566 1.00 88.44 101 ASP A O 1
ATOM 813 N N . GLY A 1 102 ? -19.084 -8.259 -6.220 1.00 91.56 102 GLY A N 1
ATOM 814 C CA . GLY A 1 102 ? -18.096 -8.995 -5.422 1.00 91.56 102 GLY A CA 1
ATOM 815 C C . GLY A 1 102 ? -16.722 -9.159 -6.082 1.00 91.56 102 GLY A C 1
ATOM 816 O O . GLY A 1 102 ? -15.837 -9.740 -5.476 1.00 91.56 102 GLY A O 1
ATOM 817 N N . THR A 1 103 ? -16.496 -8.611 -7.277 1.00 95.00 103 THR A N 1
ATOM 818 C CA . THR A 1 103 ? -15.199 -8.659 -7.971 1.00 95.00 103 THR A CA 1
ATOM 819 C C . THR A 1 103 ? -14.524 -7.293 -7.969 1.00 95.00 103 THR A C 1
ATOM 821 O O . THR A 1 103 ? -15.104 -6.308 -8.425 1.00 95.00 103 THR A O 1
ATOM 824 N N . ALA A 1 104 ? -13.287 -7.222 -7.481 1.00 96.88 104 ALA A N 1
ATOM 825 C CA . ALA A 1 104 ? -12.416 -6.061 -7.591 1.00 96.88 104 ALA A CA 1
ATOM 826 C C . ALA A 1 104 ? -11.538 -6.169 -8.848 1.00 96.88 104 ALA A C 1
ATOM 828 O O . ALA A 1 104 ? -10.645 -7.016 -8.932 1.00 96.88 104 ALA A O 1
ATOM 829 N N . SER A 1 105 ? -11.774 -5.280 -9.813 1.00 95.12 105 SER A N 1
ATOM 830 C CA . SER A 1 105 ? -11.007 -5.202 -11.055 1.00 95.12 105 SER A CA 1
ATOM 831 C C . SER A 1 105 ? -9.873 -4.186 -10.922 1.00 95.12 105 SER A C 1
ATOM 833 O O . SER A 1 105 ? -10.079 -3.026 -10.543 1.00 95.12 105 SER A O 1
ATOM 835 N N . PHE A 1 106 ? -8.669 -4.618 -11.279 1.00 97.81 106 PHE A N 1
ATOM 836 C CA . PHE A 1 106 ? -7.444 -3.830 -11.261 1.00 97.81 106 PHE A CA 1
ATOM 837 C C . PHE A 1 106 ? -6.851 -3.749 -12.662 1.00 97.81 106 PHE A C 1
ATOM 839 O O . PHE A 1 106 ? -6.977 -4.667 -13.470 1.00 97.81 106 PHE A O 1
ATOM 846 N N . LYS A 1 107 ? -6.151 -2.656 -12.935 1.00 96.38 107 LYS A N 1
ATOM 847 C CA . LYS A 1 107 ? -5.395 -2.439 -14.164 1.00 96.38 107 LYS A CA 1
ATOM 848 C C . LYS A 1 107 ? -3.912 -2.435 -13.840 1.00 96.38 107 LYS A C 1
ATOM 850 O O . LYS A 1 107 ? -3.490 -1.774 -12.895 1.00 96.38 107 LYS A O 1
ATOM 855 N N . LEU A 1 108 ? -3.129 -3.151 -14.639 1.00 95.31 108 LEU A N 1
ATOM 856 C CA . LEU A 1 108 ? -1.679 -3.218 -14.528 1.00 95.31 108 LEU A CA 1
ATOM 857 C C . LEU A 1 108 ? -1.032 -2.627 -15.786 1.00 95.31 108 LEU A C 1
ATOM 859 O O . LEU A 1 108 ? -1.021 -3.261 -16.836 1.00 95.31 108 LEU A O 1
ATOM 863 N N . ASP A 1 109 ? -0.448 -1.435 -15.672 1.00 94.06 109 ASP A N 1
ATOM 864 C CA . ASP A 1 109 ? 0.268 -0.777 -16.776 1.00 94.06 109 ASP A CA 1
ATOM 865 C C . ASP A 1 109 ? 1.777 -0.992 -16.709 1.00 94.06 109 ASP A C 1
ATOM 867 O O . ASP A 1 109 ? 2.460 -1.023 -17.738 1.00 94.06 109 ASP A O 1
ATOM 871 N N . ARG A 1 110 ? 2.324 -1.152 -15.497 1.00 93.12 110 ARG A N 1
ATOM 872 C CA . ARG A 1 110 ? 3.771 -1.265 -15.286 1.00 93.12 110 ARG A CA 1
ATOM 873 C C . ARG A 1 110 ? 4.094 -1.937 -13.958 1.00 93.12 110 ARG A C 1
ATOM 875 O O . ARG A 1 110 ? 3.457 -1.658 -12.951 1.00 93.12 110 ARG A O 1
ATOM 882 N N . ILE A 1 111 ? 5.126 -2.786 -13.945 1.00 91.50 111 ILE A N 1
ATOM 883 C CA . ILE A 1 111 ? 5.718 -3.303 -12.701 1.00 91.50 111 ILE A CA 1
ATOM 884 C C . ILE A 1 111 ? 7.132 -2.752 -12.581 1.00 91.50 111 ILE A C 1
ATOM 886 O O . ILE A 1 111 ? 7.996 -3.039 -13.413 1.00 91.50 111 ILE A O 1
ATOM 890 N N . GLY A 1 112 ? 7.334 -1.947 -11.549 1.00 90.56 112 GLY A N 1
ATOM 891 C CA . GLY A 1 112 ? 8.612 -1.402 -11.148 1.00 90.56 112 GLY A CA 1
ATOM 892 C C . GLY A 1 112 ? 9.386 -2.323 -10.210 1.00 90.56 112 GLY A C 1
ATOM 893 O O . GLY A 1 112 ? 9.114 -3.512 -10.053 1.00 90.56 112 GLY A O 1
ATOM 894 N N . ASN A 1 113 ? 10.407 -1.744 -9.595 1.00 89.12 113 ASN A N 1
ATOM 895 C CA . ASN A 1 113 ? 11.230 -2.359 -8.554 1.00 89.12 113 ASN A CA 1
ATOM 896 C C . ASN A 1 113 ? 10.978 -1.703 -7.181 1.00 89.12 113 ASN A C 1
ATOM 898 O O . ASN A 1 113 ? 11.915 -1.489 -6.409 1.00 89.12 113 ASN A O 1
ATOM 902 N N . ASP A 1 114 ? 9.748 -1.244 -6.964 1.00 92.81 114 ASP A N 1
ATOM 903 C CA . ASP A 1 114 ? 9.215 -0.599 -5.764 1.00 92.81 114 ASP A CA 1
ATOM 904 C C . ASP A 1 114 ? 8.539 -1.593 -4.808 1.00 92.81 114 ASP A C 1
ATOM 906 O O . ASP A 1 114 ? 8.465 -2.794 -5.066 1.00 92.81 114 ASP A O 1
ATOM 910 N N . ASN A 1 115 ? 8.058 -1.083 -3.671 1.00 94.12 115 ASN A N 1
ATOM 911 C CA . ASN A 1 115 ? 7.262 -1.828 -2.703 1.00 94.12 115 ASN A CA 1
ATOM 912 C C . ASN A 1 115 ? 5.831 -2.070 -3.226 1.00 94.12 115 ASN A C 1
ATOM 914 O O . ASN A 1 115 ? 4.878 -1.393 -2.835 1.00 94.12 115 ASN A O 1
ATOM 918 N N . VAL A 1 116 ? 5.695 -3.052 -4.121 1.00 95.81 116 VAL A N 1
ATOM 919 C CA . VAL A 1 116 ? 4.418 -3.402 -4.762 1.00 95.81 116 VAL A CA 1
ATOM 920 C C . VAL A 1 116 ? 3.372 -3.877 -3.753 1.00 95.81 116 VAL A C 1
ATOM 922 O O . VAL A 1 116 ? 2.202 -3.546 -3.901 1.00 95.81 116 VAL A O 1
ATOM 925 N N . ALA A 1 117 ? 3.768 -4.593 -2.697 1.00 97.25 117 ALA A N 1
ATOM 926 C CA . ALA A 1 117 ? 2.832 -5.037 -1.662 1.00 97.25 117 ALA A CA 1
ATOM 927 C C . ALA A 1 117 ? 2.185 -3.855 -0.926 1.00 97.25 117 ALA A C 1
ATOM 929 O O . ALA A 1 117 ? 0.969 -3.840 -0.748 1.00 97.25 117 ALA A O 1
ATOM 930 N N . GLY A 1 118 ? 2.972 -2.841 -0.551 1.00 97.06 118 GLY A N 1
ATOM 931 C CA . GLY A 1 118 ? 2.435 -1.631 0.073 1.00 97.06 118 GLY A CA 1
ATOM 932 C C . GLY A 1 118 ? 1.577 -0.794 -0.878 1.00 97.06 118 GLY A C 1
ATOM 933 O O . GLY A 1 118 ? 0.527 -0.309 -0.466 1.00 97.06 118 GLY A O 1
ATOM 934 N N . LEU A 1 119 ? 1.950 -0.699 -2.161 1.00 97.44 119 LEU A N 1
ATOM 935 C CA . LEU A 1 119 ? 1.109 -0.069 -3.188 1.00 97.44 119 LEU A CA 1
ATOM 936 C C . LEU A 1 119 ? -0.254 -0.762 -3.304 1.00 97.44 119 LEU A C 1
ATOM 938 O O . LEU A 1 119 ? -1.292 -0.116 -3.179 1.00 97.44 119 LEU A O 1
ATOM 942 N N . LEU A 1 120 ? -0.257 -2.084 -3.471 1.00 98.38 120 LEU A N 1
ATOM 943 C CA . LEU A 1 120 ? -1.488 -2.859 -3.611 1.00 98.38 120 LEU A CA 1
ATOM 944 C C . LEU A 1 120 ? -2.334 -2.851 -2.336 1.00 98.38 120 LEU A C 1
ATOM 946 O O . LEU A 1 120 ? -3.554 -2.902 -2.435 1.00 98.38 120 LEU A O 1
ATOM 950 N N . ALA A 1 121 ? -1.730 -2.734 -1.149 1.00 98.56 121 ALA A N 1
ATOM 951 C CA . ALA A 1 121 ? -2.482 -2.583 0.095 1.00 98.56 121 ALA A CA 1
ATOM 952 C C . ALA A 1 121 ? -3.381 -1.332 0.077 1.00 98.56 121 ALA A C 1
ATOM 954 O O . ALA A 1 121 ? -4.528 -1.393 0.522 1.00 98.56 121 ALA A O 1
ATOM 955 N N . HIS A 1 122 ? -2.905 -0.214 -0.485 1.00 98.00 122 HIS A N 1
ATOM 956 C CA . HIS A 1 122 ? -3.724 0.989 -0.657 1.00 98.00 122 HIS A CA 1
ATOM 957 C C . HIS A 1 122 ? -4.858 0.785 -1.668 1.00 98.00 122 HIS A C 1
ATOM 959 O O . HIS A 1 122 ? -5.990 1.201 -1.410 1.00 98.00 122 HIS A O 1
ATOM 965 N N . GLU A 1 123 ? -4.581 0.115 -2.788 1.00 98.44 123 GLU A N 1
ATOM 966 C CA . GLU A 1 123 ? -5.586 -0.172 -3.817 1.00 98.44 123 GLU A CA 1
ATOM 967 C C . GLU A 1 123 ? -6.658 -1.159 -3.325 1.00 98.44 123 GLU A C 1
ATOM 969 O O . GLU A 1 123 ? -7.841 -0.962 -3.596 1.00 98.44 123 GLU A O 1
ATOM 974 N N . VAL A 1 124 ? -6.286 -2.153 -2.511 1.00 98.56 124 VAL A N 1
ATOM 975 C CA . VAL A 1 124 ? -7.235 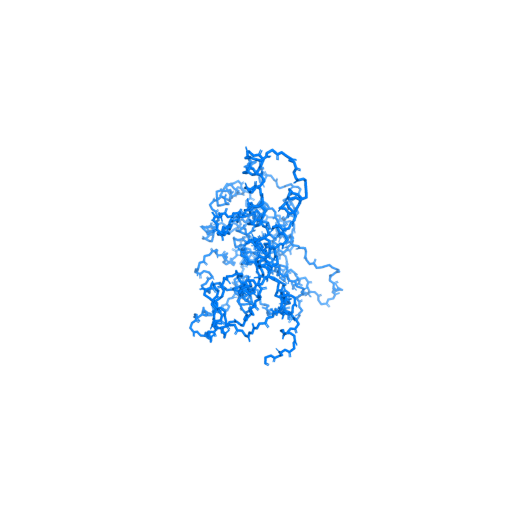-3.030 -1.800 1.00 98.56 124 VAL A CA 1
ATOM 976 C C . VAL A 1 124 ? -8.144 -2.216 -0.877 1.00 98.56 124 VAL A C 1
ATOM 978 O O . VAL A 1 124 ? -9.355 -2.432 -0.856 1.00 98.56 124 VAL A O 1
ATOM 981 N N . GLY A 1 125 ? -7.599 -1.220 -0.173 1.00 98.38 125 GLY A N 1
ATOM 982 C CA . GLY A 1 125 ? -8.402 -0.292 0.620 1.00 98.38 125 GLY A CA 1
ATOM 983 C C . GLY A 1 125 ? -9.434 0.477 -0.216 1.00 98.38 125 GLY A C 1
ATOM 984 O O . GLY A 1 125 ? -10.577 0.633 0.212 1.00 98.38 125 GLY A O 1
ATOM 985 N N . ARG A 1 126 ? -9.083 0.914 -1.435 1.00 97.69 126 ARG A N 1
ATOM 986 C CA . ARG A 1 126 ? -10.036 1.565 -2.361 1.00 97.69 126 ARG A CA 1
ATOM 987 C C . ARG A 1 126 ? -11.117 0.598 -2.834 1.00 97.69 126 ARG A C 1
ATOM 989 O O . ARG A 1 126 ? -12.292 0.968 -2.839 1.00 97.69 126 ARG A O 1
ATOM 996 N N . ALA A 1 127 ? -10.728 -0.631 -3.175 1.00 97.38 127 ALA A N 1
ATOM 997 C CA . ALA A 1 127 ? -11.654 -1.679 -3.585 1.00 97.38 127 ALA A CA 1
ATOM 998 C C . ALA A 1 127 ? -12.688 -1.988 -2.495 1.00 97.38 127 ALA A C 1
ATOM 1000 O O . ALA A 1 127 ? -13.881 -2.080 -2.792 1.00 97.38 127 ALA A O 1
ATOM 1001 N N . PHE A 1 128 ? -12.238 -2.071 -1.238 1.00 97.31 128 PHE A N 1
ATOM 1002 C CA . PHE A 1 128 ? -13.095 -2.270 -0.074 1.00 97.31 128 PHE A CA 1
ATOM 1003 C C . PHE A 1 128 ? -14.072 -1.111 0.137 1.00 97.31 128 PHE A C 1
ATOM 1005 O O . PHE A 1 128 ? -15.264 -1.351 0.308 1.00 97.31 128 PHE A O 1
ATOM 1012 N N . VAL A 1 129 ? -13.603 0.143 0.077 1.00 96.38 129 VAL A N 1
ATOM 1013 C CA . VAL A 1 129 ? -14.474 1.326 0.222 1.00 96.38 129 VAL A CA 1
ATOM 1014 C C . VAL A 1 129 ? -15.594 1.289 -0.816 1.00 96.38 129 VAL A C 1
ATOM 1016 O O . VAL A 1 129 ? -16.765 1.417 -0.464 1.00 96.38 129 VAL A O 1
ATOM 1019 N N . ALA A 1 130 ? -15.250 1.045 -2.083 1.00 94.06 130 ALA A N 1
ATOM 1020 C CA . ALA A 1 130 ? -16.235 0.957 -3.155 1.00 94.06 130 ALA A CA 1
ATOM 1021 C C . ALA A 1 130 ? -17.251 -0.177 -2.935 1.00 94.06 130 ALA A C 1
ATOM 1023 O O . ALA A 1 130 ? -18.427 -0.021 -3.267 1.00 94.06 130 ALA A O 1
ATOM 1024 N N . TRP A 1 131 ? -16.815 -1.302 -2.365 1.00 93.62 131 TRP A N 1
ATOM 1025 C CA . TRP A 1 131 ? -17.678 -2.439 -2.051 1.00 93.62 131 TRP A CA 1
ATOM 1026 C C . TRP A 1 131 ? -18.685 -2.119 -0.939 1.00 93.62 131 TRP A C 1
ATOM 1028 O O . TRP A 1 131 ? -19.894 -2.239 -1.149 1.00 93.62 131 TRP A O 1
ATOM 1038 N N . VAL A 1 132 ? -18.220 -1.629 0.215 1.00 92.44 132 VAL A N 1
ATOM 1039 C CA . VAL A 1 132 ? -19.100 -1.347 1.367 1.00 92.44 132 VAL A CA 1
ATOM 1040 C C . VAL A 1 132 ? -19.995 -0.121 1.162 1.00 92.44 132 VAL A C 1
ATOM 1042 O O . VAL A 1 132 ? -21.050 0.004 1.790 1.00 92.44 132 VAL A O 1
ATOM 1045 N N . GLU A 1 133 ? -19.620 0.797 0.268 1.00 87.44 133 GLU A N 1
ATOM 1046 C CA . GLU A 1 133 ? -20.482 1.915 -0.124 1.00 87.44 133 GLU A CA 1
ATOM 1047 C C . GLU A 1 133 ? -21.615 1.482 -1.067 1.00 87.44 133 GLU A C 1
ATOM 1049 O O . GLU A 1 133 ? -22.714 2.040 -0.981 1.00 87.44 133 GLU A O 1
ATOM 1054 N N . ARG A 1 134 ? -21.386 0.461 -1.909 1.00 76.19 134 ARG A N 1
ATOM 1055 C CA . ARG A 1 134 ? -22.378 -0.105 -2.842 1.00 76.19 134 ARG A CA 1
ATOM 1056 C C . ARG A 1 134 ? -23.392 -1.042 -2.196 1.00 76.19 134 ARG A C 1
ATOM 1058 O O . ARG A 1 134 ? -24.453 -1.248 -2.775 1.00 76.19 134 ARG A O 1
ATOM 1065 N N . ALA A 1 135 ? -23.146 -1.526 -0.981 1.00 59.53 135 ALA A N 1
ATOM 1066 C CA . ALA A 1 135 ? -24.091 -2.356 -0.225 1.00 59.53 135 ALA A CA 1
ATOM 1067 C C . ALA A 1 135 ? -25.441 -1.663 0.105 1.00 59.53 135 ALA A C 1
ATOM 1069 O O . ALA A 1 135 ? -26.296 -2.251 0.763 1.00 59.53 135 ALA A O 1
ATOM 1070 N N . SER A 1 136 ? -25.670 -0.421 -0.347 1.00 55.81 136 SER A N 1
ATOM 1071 C CA . SER A 1 136 ? -26.975 0.243 -0.310 1.00 55.81 136 SER A CA 1
ATOM 1072 C C . SER A 1 136 ? -27.680 0.116 -1.676 1.00 55.81 136 SER A C 1
ATOM 1074 O O . SER A 1 136 ? -27.417 0.930 -2.562 1.00 55.81 136 SER A O 1
ATOM 1076 N N . PRO A 1 137 ? -28.610 -0.845 -1.860 1.00 48.84 137 PRO A N 1
ATOM 1077 C CA . PRO A 1 137 ? -29.234 -1.158 -3.157 1.00 48.84 137 PRO A CA 1
ATOM 1078 C C . PRO A 1 137 ? -30.125 -0.045 -3.745 1.00 48.84 137 PRO A C 1
ATOM 1080 O O . PRO A 1 137 ? -30.672 -0.208 -4.830 1.00 48.84 137 PRO A O 1
ATOM 1083 N N . TYR A 1 138 ? -30.280 1.084 -3.045 1.00 53.22 138 TYR A N 1
ATOM 1084 C CA . TYR A 1 138 ? -31.162 2.194 -3.425 1.00 53.22 138 TYR A CA 1
ATOM 1085 C C . TYR A 1 138 ? -30.433 3.521 -3.665 1.00 53.22 138 TYR A C 1
ATOM 1087 O O . TYR A 1 138 ? -31.088 4.535 -3.902 1.00 53.22 138 TYR A O 1
ATOM 1095 N N . ARG A 1 139 ? -29.097 3.560 -3.573 1.00 54.31 139 ARG A N 1
ATOM 1096 C CA . ARG A 1 139 ? -28.336 4.765 -3.929 1.00 54.31 139 ARG A CA 1
ATOM 1097 C C . ARG A 1 139 ? -27.901 4.688 -5.383 1.00 54.31 139 ARG A C 1
ATOM 1099 O O . ARG A 1 139 ? -27.325 3.691 -5.808 1.00 54.31 139 ARG A O 1
ATOM 1106 N N . GLU A 1 140 ? -28.144 5.774 -6.115 1.00 53.44 140 GLU A N 1
ATOM 1107 C CA . GLU A 1 140 ? -27.430 6.062 -7.358 1.00 53.44 140 GLU A CA 1
ATOM 1108 C C . GLU A 1 140 ? -25.932 5.832 -7.122 1.00 53.44 140 GLU A C 1
ATOM 1110 O O . GLU A 1 140 ? -25.422 6.159 -6.043 1.00 53.44 140 GLU A O 1
ATOM 1115 N N . GLN A 1 141 ? -25.252 5.205 -8.091 1.00 53.34 141 GLN A N 1
ATOM 1116 C CA . GLN A 1 141 ? -23.823 4.915 -7.981 1.00 53.34 141 GLN A CA 1
ATOM 1117 C C . GLN A 1 141 ? -23.090 6.157 -7.457 1.00 53.34 141 GLN A C 1
ATOM 1119 O O . GLN A 1 141 ? -23.325 7.247 -7.987 1.00 53.34 141 GLN A O 1
ATOM 1124 N N . PRO A 1 142 ? -22.220 6.025 -6.436 1.00 54.25 142 PRO A N 1
ATOM 1125 C CA . PRO A 1 142 ? -21.416 7.152 -5.995 1.00 54.25 142 PRO A CA 1
ATOM 1126 C C . PRO A 1 142 ? -20.704 7.746 -7.213 1.00 54.25 142 PRO A C 1
ATOM 1128 O O . PRO A 1 142 ? -20.066 7.029 -7.985 1.00 54.25 142 PRO A O 1
ATOM 1131 N N . SER A 1 143 ? -20.881 9.052 -7.414 1.00 55.84 143 SER A N 1
ATOM 1132 C CA . SER A 1 143 ? -20.444 9.765 -8.619 1.00 55.84 143 SER A CA 1
ATOM 1133 C C . SER A 1 143 ? -18.922 9.868 -8.749 1.00 55.84 143 SER A C 1
ATOM 1135 O O . SER A 1 143 ? -18.425 10.291 -9.792 1.00 55.84 143 SER A O 1
ATOM 1137 N N . SER A 1 144 ? -18.172 9.479 -7.715 1.00 75.56 144 SER A N 1
ATOM 1138 C CA . SER A 1 144 ? -16.717 9.522 -7.696 1.00 75.56 144 SER A CA 1
ATOM 1139 C C . SER A 1 144 ? -16.105 8.243 -7.129 1.00 75.56 144 SER A C 1
ATOM 1141 O O . SER A 1 144 ? -16.553 7.676 -6.135 1.00 75.56 144 SER A O 1
ATOM 1143 N N . SER A 1 145 ? -15.032 7.802 -7.779 1.00 86.38 145 SER A N 1
ATOM 1144 C CA . SER A 1 145 ? -14.131 6.769 -7.279 1.00 86.38 145 SER A CA 1
ATOM 1145 C C . SER A 1 145 ? -13.551 7.160 -5.909 1.00 86.38 145 SER A C 1
ATOM 1147 O O . SER A 1 145 ? -13.155 8.319 -5.742 1.00 86.38 145 SER A O 1
ATOM 1149 N N . PRO A 1 146 ? -13.405 6.219 -4.953 1.00 93.25 146 PRO A N 1
ATOM 1150 C CA . PRO A 1 146 ? -12.715 6.475 -3.697 1.00 93.25 146 PRO A CA 1
ATOM 1151 C C . PRO A 1 146 ? -11.324 7.069 -3.928 1.00 93.25 146 PRO A C 1
ATOM 1153 O O . PRO A 1 146 ? -10.532 6.563 -4.739 1.00 93.25 146 PRO A O 1
ATOM 1156 N N . SER A 1 147 ? -11.030 8.148 -3.201 1.00 95.75 147 SER A N 1
ATOM 1157 C CA . SER A 1 147 ? -9.733 8.821 -3.268 1.00 95.75 147 SER A CA 1
ATOM 1158 C C . SER A 1 147 ? -8.608 7.908 -2.764 1.00 95.75 147 SER A C 1
ATOM 1160 O O . SER A 1 147 ? -8.840 7.041 -1.917 1.00 95.75 147 SER A O 1
ATOM 1162 N N . LEU A 1 148 ? -7.372 8.140 -3.226 1.00 96.00 148 LEU A N 1
ATOM 1163 C CA . LEU A 1 148 ? -6.186 7.442 -2.704 1.00 96.00 148 LEU A CA 1
ATOM 1164 C C . LEU A 1 148 ? -6.080 7.580 -1.178 1.00 96.00 148 LEU A C 1
ATOM 1166 O O . LEU A 1 148 ? -5.792 6.609 -0.487 1.00 96.00 148 LEU A O 1
ATOM 1170 N N . ARG A 1 149 ? -6.382 8.772 -0.647 1.00 97.81 149 ARG A N 1
ATOM 1171 C CA . ARG A 1 149 ? -6.364 9.065 0.792 1.00 97.81 149 ARG A CA 1
ATOM 1172 C C . ARG A 1 149 ? -7.342 8.172 1.552 1.00 97.81 149 ARG A C 1
ATOM 1174 O O . ARG A 1 149 ? -6.952 7.523 2.515 1.00 97.81 149 ARG A O 1
ATOM 1181 N N . THR A 1 150 ? -8.589 8.081 1.088 1.00 97.69 150 THR A N 1
ATOM 1182 C CA . THR A 1 150 ? -9.609 7.199 1.681 1.00 97.69 150 THR A CA 1
ATOM 1183 C C . THR A 1 150 ? -9.198 5.729 1.599 1.00 97.69 150 THR A C 1
ATOM 1185 O O . THR A 1 150 ? -9.341 5.009 2.584 1.00 97.69 150 THR A O 1
ATOM 1188 N N . GLY A 1 151 ? -8.627 5.298 0.469 1.00 97.88 151 GLY A N 1
ATOM 1189 C CA . GLY A 1 151 ? -8.082 3.950 0.305 1.00 97.88 151 GLY A CA 1
ATOM 1190 C C . GLY A 1 151 ? -6.962 3.626 1.292 1.00 97.88 151 GLY A C 1
ATOM 1191 O O . GLY A 1 151 ? -6.954 2.561 1.898 1.00 97.88 151 GLY A O 1
ATOM 1192 N N . SER A 1 152 ? -6.051 4.567 1.535 1.00 98.44 152 SER A N 1
ATOM 1193 C CA . SER A 1 152 ? -4.989 4.405 2.528 1.00 98.44 152 SER A CA 1
ATOM 1194 C C . SER A 1 152 ? -5.518 4.322 3.965 1.00 98.44 152 SER A C 1
ATOM 1196 O O . SER A 1 152 ? -5.036 3.483 4.723 1.00 98.44 152 SER A O 1
ATOM 1198 N N . VAL A 1 153 ? -6.536 5.114 4.336 1.00 98.69 153 VAL A N 1
ATOM 1199 C CA . VAL A 1 153 ? -7.212 4.969 5.645 1.00 98.69 153 VAL A CA 1
ATOM 1200 C C . VAL A 1 153 ? -7.869 3.590 5.755 1.00 98.69 153 VAL A C 1
ATOM 1202 O O . VAL A 1 153 ? -7.726 2.919 6.777 1.00 98.69 153 VAL A O 1
ATOM 1205 N N . ALA A 1 154 ? -8.536 3.135 4.690 1.00 98.56 154 ALA A N 1
ATOM 1206 C CA . ALA A 1 154 ? -9.156 1.814 4.639 1.00 98.56 154 ALA A CA 1
ATOM 1207 C C . ALA A 1 154 ? -8.133 0.678 4.765 1.00 98.56 154 ALA A C 1
ATOM 1209 O O . ALA A 1 154 ? -8.376 -0.269 5.503 1.00 98.56 154 ALA A O 1
ATOM 1210 N N . ALA A 1 155 ? -6.959 0.790 4.140 1.00 98.69 155 ALA A N 1
ATOM 1211 C CA . ALA A 1 155 ? -5.889 -0.194 4.292 1.00 98.69 155 ALA A CA 1
ATOM 1212 C C . ALA A 1 155 ? -5.453 -0.356 5.762 1.00 98.69 155 ALA A C 1
ATOM 1214 O O . ALA A 1 155 ? -5.248 -1.477 6.223 1.00 98.69 155 ALA A O 1
ATOM 1215 N N . ILE A 1 156 ? -5.358 0.742 6.523 1.00 98.69 156 ILE A N 1
ATOM 1216 C CA . ILE A 1 156 ? -5.032 0.694 7.960 1.00 98.69 156 ILE A CA 1
ATOM 1217 C C . ILE A 1 156 ? -6.179 0.064 8.757 1.00 98.69 156 ILE A C 1
ATOM 1219 O O . ILE A 1 156 ? -5.943 -0.846 9.553 1.00 98.69 156 ILE A O 1
ATOM 1223 N N . TYR A 1 157 ? -7.416 0.495 8.493 1.00 98.62 157 TYR A N 1
ATOM 1224 C CA . TYR A 1 157 ? -8.628 -0.064 9.099 1.00 98.62 157 TYR A CA 1
ATOM 1225 C C . TYR A 1 157 ? -8.731 -1.589 8.914 1.00 98.62 157 TYR A C 1
ATOM 1227 O O . TYR A 1 157 ? -9.075 -2.289 9.861 1.00 98.62 157 TYR A O 1
ATOM 1235 N N . LEU A 1 158 ? -8.358 -2.101 7.738 1.00 98.44 158 LEU A N 1
ATOM 1236 C CA . LEU A 1 158 ? -8.367 -3.526 7.388 1.00 98.44 158 LEU A CA 1
ATOM 1237 C C . LEU A 1 158 ? -7.185 -4.333 7.956 1.00 98.44 158 LEU A C 1
ATOM 1239 O O . LEU A 1 158 ? -7.079 -5.527 7.695 1.00 98.44 158 LEU A O 1
ATOM 1243 N N . GLY A 1 159 ? -6.259 -3.702 8.684 1.00 98.19 159 GLY A N 1
ATOM 1244 C CA . GLY A 1 159 ? -5.070 -4.378 9.209 1.00 98.19 159 GLY A CA 1
ATOM 1245 C C . GLY A 1 159 ? -3.923 -4.531 8.201 1.00 98.19 159 GLY A C 1
ATOM 1246 O O . GLY A 1 159 ? -2.940 -5.200 8.502 1.00 98.19 159 GLY A O 1
ATOM 1247 N N . LEU A 1 160 ? -3.971 -3.879 7.036 1.00 98.75 160 LEU A N 1
ATOM 1248 C CA . LEU A 1 160 ? -2.852 -3.815 6.077 1.00 98.75 160 LEU A CA 1
ATOM 1249 C C . LEU A 1 160 ? -1.916 -2.616 6.323 1.00 98.75 160 LEU A C 1
ATOM 1251 O O . LEU A 1 160 ? -0.988 -2.368 5.550 1.00 98.75 160 LEU A O 1
ATOM 1255 N N . GLY A 1 161 ? -2.150 -1.858 7.398 1.00 98.25 161 GLY A N 1
ATOM 1256 C CA . GLY A 1 161 ? -1.503 -0.574 7.656 1.00 98.25 161 GLY A CA 1
ATOM 1257 C C . GLY A 1 161 ? 0.023 -0.622 7.750 1.00 98.25 161 GLY A C 1
ATOM 1258 O O . GLY A 1 161 ? 0.677 0.285 7.251 1.00 98.25 161 GLY A O 1
ATOM 1259 N N . VAL A 1 162 ? 0.612 -1.679 8.319 1.00 98.50 162 VAL A N 1
ATOM 1260 C CA . VAL A 1 162 ? 2.080 -1.837 8.399 1.00 98.50 162 VAL A CA 1
ATOM 1261 C C . VAL A 1 162 ? 2.704 -2.026 7.014 1.00 98.50 162 VAL A C 1
ATOM 1263 O O . VAL A 1 162 ? 3.703 -1.386 6.681 1.00 98.50 162 VAL A O 1
ATOM 1266 N N . VAL A 1 163 ? 2.089 -2.873 6.183 1.00 98.31 163 VAL A N 1
ATOM 1267 C CA . VAL A 1 163 ? 2.529 -3.137 4.804 1.00 98.31 163 VAL A CA 1
ATOM 1268 C C . VAL A 1 163 ? 2.444 -1.858 3.969 1.00 98.31 163 VAL A C 1
ATOM 1270 O O . VAL A 1 163 ? 3.397 -1.507 3.273 1.00 98.31 163 VAL A O 1
ATOM 1273 N N . ALA A 1 164 ? 1.335 -1.129 4.104 1.00 97.94 164 ALA A N 1
ATOM 1274 C CA . ALA A 1 164 ? 1.117 0.173 3.487 1.00 97.94 164 ALA A CA 1
ATOM 1275 C C . ALA A 1 164 ? 2.139 1.227 3.963 1.00 97.94 164 ALA A C 1
ATOM 1277 O O . ALA A 1 164 ? 2.793 1.868 3.144 1.00 97.94 164 ALA A O 1
ATOM 1278 N N . ALA A 1 165 ? 2.355 1.363 5.276 1.00 97.81 165 ALA A N 1
ATOM 1279 C CA . ALA A 1 165 ? 3.264 2.350 5.866 1.00 97.81 165 ALA A CA 1
ATOM 1280 C C . ALA A 1 165 ? 4.705 2.211 5.366 1.00 97.81 165 ALA A C 1
ATOM 1282 O O . ALA A 1 165 ? 5.361 3.210 5.066 1.00 97.81 165 ALA A O 1
ATOM 1283 N N . ASN A 1 166 ? 5.177 0.977 5.181 1.00 96.81 166 ASN A N 1
ATOM 1284 C CA . ASN A 1 166 ? 6.500 0.711 4.620 1.00 96.81 166 ASN A CA 1
ATOM 1285 C C . ASN A 1 166 ? 6.658 1.178 3.153 1.00 96.81 166 ASN A C 1
ATOM 1287 O O . ASN A 1 166 ? 7.787 1.234 2.662 1.00 96.81 166 ASN A O 1
ATOM 1291 N N . ALA A 1 167 ? 5.571 1.517 2.448 1.00 94.88 167 ALA A N 1
ATOM 1292 C CA . ALA A 1 167 ? 5.586 2.087 1.096 1.00 94.88 167 ALA A CA 1
ATOM 1293 C C . ALA A 1 167 ? 5.283 3.596 1.039 1.00 94.88 167 ALA A C 1
ATOM 1295 O O . ALA A 1 167 ? 5.546 4.213 0.003 1.00 94.88 167 ALA A O 1
ATOM 1296 N N . VAL A 1 168 ? 4.774 4.204 2.119 1.00 93.56 168 VAL A N 1
ATOM 1297 C CA . VAL A 1 168 ? 4.346 5.619 2.139 1.00 93.56 168 VAL A CA 1
ATOM 1298 C C . VAL A 1 168 ? 5.492 6.577 1.831 1.00 93.56 168 VAL A C 1
ATOM 1300 O O . VAL A 1 168 ? 5.295 7.557 1.119 1.00 93.56 168 VAL A O 1
ATOM 1303 N N . HIS A 1 169 ? 6.695 6.296 2.332 1.00 90.56 169 HIS A N 1
ATOM 1304 C CA . HIS A 1 169 ? 7.875 7.108 2.054 1.00 90.56 169 HIS A CA 1
ATOM 1305 C C . HIS A 1 169 ? 9.147 6.288 2.216 1.00 90.56 169 HIS A C 1
ATOM 1307 O O . HIS A 1 169 ? 9.478 5.890 3.332 1.00 90.56 169 HIS A O 1
ATOM 1313 N N . TYR A 1 170 ? 9.886 6.035 1.136 1.00 87.94 170 TYR A N 1
ATOM 1314 C CA . TYR A 1 170 ? 11.143 5.290 1.222 1.00 87.94 170 TYR A CA 1
ATOM 1315 C C . TYR A 1 170 ? 12.152 5.681 0.147 1.00 87.94 170 TYR A C 1
ATOM 1317 O O . TYR A 1 170 ? 11.807 6.092 -0.963 1.00 87.94 170 TYR A O 1
ATOM 1325 N N . HIS A 1 171 ? 13.426 5.537 0.509 1.00 88.50 171 HIS A N 1
ATOM 1326 C CA . HIS A 1 171 ? 14.550 5.760 -0.386 1.00 88.50 171 HIS A CA 1
ATOM 1327 C C . HIS A 1 171 ? 14.830 4.503 -1.196 1.00 88.50 171 HIS A C 1
ATOM 1329 O O . HIS A 1 171 ? 14.913 3.397 -0.659 1.00 88.50 171 HIS A O 1
ATOM 1335 N N . ARG A 1 172 ? 15.031 4.686 -2.496 1.00 89.31 172 ARG A N 1
ATOM 1336 C CA . ARG A 1 172 ? 15.429 3.625 -3.413 1.00 89.31 172 ARG A CA 1
ATOM 1337 C C . ARG A 1 172 ? 16.719 4.025 -4.081 1.00 89.31 172 ARG A C 1
ATOM 1339 O O . ARG A 1 172 ? 16.841 5.146 -4.565 1.00 89.31 172 ARG A O 1
ATOM 1346 N N . THR A 1 173 ? 17.646 3.083 -4.142 1.00 88.88 173 THR A N 1
ATOM 1347 C CA . THR A 1 173 ? 18.925 3.269 -4.816 1.00 88.88 173 THR A CA 1
ATOM 1348 C C . THR A 1 173 ? 19.146 2.093 -5.747 1.00 88.88 173 THR A C 1
ATOM 1350 O O . THR A 1 173 ? 19.042 0.941 -5.330 1.00 88.88 173 THR A O 1
ATOM 1353 N N . ALA A 1 174 ? 19.455 2.375 -7.007 1.00 89.25 174 ALA A N 1
ATOM 1354 C CA . ALA A 1 174 ? 19.879 1.365 -7.963 1.00 89.25 174 ALA A CA 1
ATOM 1355 C C . ALA A 1 174 ? 21.176 1.808 -8.627 1.00 89.25 174 ALA A C 1
ATOM 1357 O O . ALA A 1 174 ? 21.303 2.950 -9.064 1.00 89.25 174 ALA A O 1
ATOM 1358 N N . SER A 1 175 ? 22.127 0.886 -8.729 1.00 86.25 175 SER A N 1
ATOM 1359 C CA . SER A 1 175 ? 23.411 1.142 -9.370 1.00 86.25 175 SER A CA 1
ATOM 1360 C C . SER A 1 175 ? 23.666 0.144 -10.486 1.00 86.25 175 SER A C 1
ATOM 1362 O O . SER A 1 175 ? 23.379 -1.046 -10.353 1.00 86.25 175 SER A O 1
ATOM 1364 N N . ARG A 1 176 ? 24.254 0.612 -11.588 1.00 84.94 176 ARG A N 1
ATOM 1365 C CA . ARG A 1 176 ? 24.741 -0.256 -12.665 1.00 84.94 176 ARG A CA 1
ATOM 1366 C C . ARG A 1 176 ? 26.061 0.242 -13.223 1.00 84.94 176 ARG A C 1
ATOM 1368 O O . ARG A 1 176 ? 26.341 1.441 -13.251 1.00 84.94 176 ARG A O 1
ATOM 1375 N N . SER A 1 177 ? 26.843 -0.694 -13.743 1.00 81.69 177 SER A N 1
ATOM 1376 C CA . SER A 1 177 ? 28.029 -0.367 -14.524 1.00 81.69 177 SER A CA 1
ATOM 1377 C C . SER A 1 177 ? 27.634 -0.026 -15.963 1.00 81.69 177 SER A C 1
ATOM 1379 O O . SER A 1 177 ? 27.000 -0.824 -16.655 1.00 81.69 177 SER A O 1
ATOM 1381 N N . VAL A 1 178 ? 28.014 1.166 -16.426 1.00 81.38 178 VAL A N 1
ATOM 1382 C CA . VAL A 1 178 ? 27.906 1.595 -17.826 1.00 81.38 178 VAL A CA 1
ATOM 1383 C C . VAL A 1 178 ? 29.320 1.820 -18.363 1.00 81.38 178 VAL A C 1
ATOM 1385 O O . VAL A 1 178 ? 29.927 2.884 -18.209 1.00 81.38 178 VAL A O 1
ATOM 1388 N N . GLY A 1 179 ? 29.880 0.787 -18.997 1.00 86.81 179 GLY A N 1
ATOM 1389 C CA . GLY A 1 179 ? 31.272 0.789 -19.452 1.00 86.81 179 GLY A CA 1
ATOM 1390 C C . GLY A 1 179 ? 32.249 0.706 -18.277 1.00 86.81 179 GLY A C 1
ATOM 1391 O O . GLY A 1 179 ? 32.326 -0.322 -17.620 1.00 86.81 179 GLY A O 1
ATOM 1392 N N . ARG A 1 180 ? 33.017 1.778 -18.037 1.00 86.75 180 ARG A N 1
ATOM 1393 C CA . ARG A 1 180 ? 33.928 1.906 -16.878 1.00 86.75 180 ARG A CA 1
ATOM 1394 C C . ARG A 1 180 ? 33.376 2.817 -15.773 1.00 86.75 180 ARG A C 1
ATOM 1396 O O . ARG A 1 180 ? 34.091 3.109 -14.822 1.00 86.75 180 ARG A O 1
ATOM 1403 N N . ARG A 1 181 ? 32.149 3.327 -15.923 1.00 82.75 181 ARG A N 1
ATOM 1404 C CA . ARG A 1 181 ? 31.518 4.229 -14.952 1.00 82.75 181 ARG A CA 1
ATOM 1405 C C . ARG A 1 181 ? 30.459 3.479 -14.158 1.00 82.75 181 ARG A C 1
ATOM 1407 O O . ARG A 1 181 ? 29.657 2.755 -14.744 1.00 82.75 181 ARG A O 1
ATOM 1414 N N . TRP A 1 182 ? 30.433 3.715 -12.854 1.00 88.00 182 TRP A N 1
ATOM 1415 C CA . TRP A 1 182 ? 29.307 3.371 -11.997 1.00 88.00 182 TRP A CA 1
ATOM 1416 C C . TRP A 1 182 ? 28.294 4.510 -12.047 1.00 88.00 182 TRP A C 1
ATOM 1418 O O . TRP A 1 182 ? 28.653 5.665 -11.826 1.00 88.00 182 TRP A O 1
ATOM 1428 N N . VAL A 1 183 ? 27.054 4.189 -12.399 1.00 89.62 183 VAL A N 1
ATOM 1429 C CA . VAL A 1 183 ? 25.930 5.127 -12.369 1.00 89.62 183 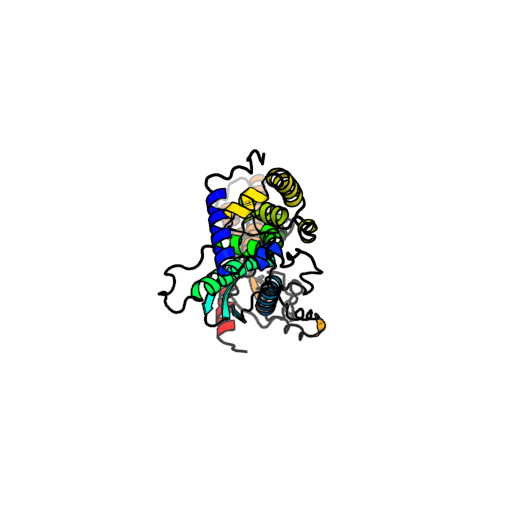VAL A CA 1
ATOM 1430 C C . VAL A 1 183 ? 25.009 4.674 -11.250 1.00 89.62 183 VAL A C 1
ATOM 1432 O O . VAL A 1 183 ? 24.681 3.489 -11.192 1.00 89.62 183 VAL A O 1
ATOM 1435 N N . THR A 1 184 ? 24.612 5.606 -10.388 1.00 91.12 184 THR A N 1
ATOM 1436 C CA . THR A 1 184 ? 23.686 5.372 -9.279 1.00 91.12 184 THR A CA 1
ATOM 1437 C C . THR A 1 184 ? 22.506 6.321 -9.420 1.00 91.12 184 THR A C 1
ATOM 1439 O O . THR A 1 184 ? 22.709 7.530 -9.492 1.00 91.12 184 THR A O 1
ATOM 1442 N N . ASP A 1 185 ? 21.299 5.762 -9.450 1.00 89.44 185 ASP A N 1
ATOM 1443 C CA . ASP A 1 185 ? 20.043 6.502 -9.380 1.00 89.44 185 ASP A CA 1
ATOM 1444 C C . ASP A 1 185 ? 19.514 6.370 -7.949 1.00 89.44 185 ASP A C 1
ATOM 1446 O O . ASP A 1 185 ? 19.418 5.254 -7.428 1.00 89.44 185 ASP A O 1
ATOM 1450 N N . THR A 1 186 ? 19.167 7.496 -7.329 1.00 91.12 186 THR A N 1
ATOM 1451 C CA . THR A 1 186 ? 18.498 7.545 -6.025 1.00 91.12 186 THR A CA 1
ATOM 1452 C C . THR A 1 186 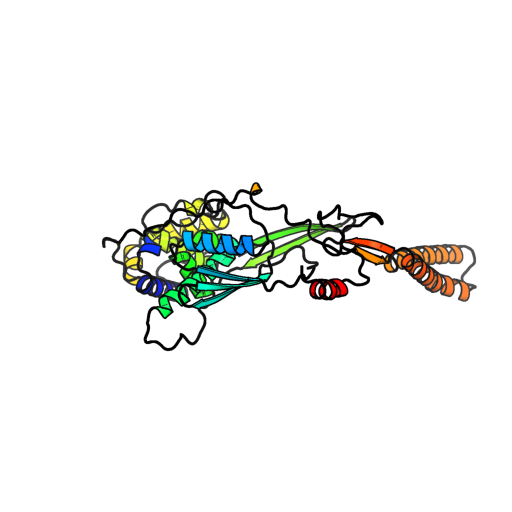? 17.179 8.290 -6.181 1.00 91.12 186 THR A C 1
ATOM 1454 O O . THR A 1 186 ? 17.148 9.375 -6.758 1.00 91.12 186 THR A O 1
ATOM 1457 N N . GLU A 1 187 ? 16.096 7.723 -5.662 1.00 92.00 187 GLU A N 1
ATOM 1458 C CA . GLU A 1 187 ? 14.756 8.307 -5.714 1.00 92.00 187 GLU A CA 1
ATOM 1459 C C . GLU A 1 187 ? 14.070 8.173 -4.353 1.00 92.00 187 GLU A C 1
ATOM 1461 O O . GLU A 1 187 ? 14.252 7.178 -3.646 1.00 92.00 187 GLU A O 1
ATOM 1466 N N . ILE A 1 188 ? 13.280 9.182 -3.990 1.00 89.75 188 ILE A N 1
ATOM 1467 C CA . ILE A 1 188 ? 12.340 9.117 -2.872 1.00 89.75 188 ILE A CA 1
ATOM 1468 C C . ILE A 1 188 ? 10.976 8.821 -3.476 1.00 89.75 188 ILE A C 1
ATOM 1470 O O . ILE A 1 188 ? 10.477 9.613 -4.273 1.00 89.75 188 ILE A O 1
ATOM 1474 N N . VAL A 1 189 ? 10.388 7.686 -3.107 1.00 89.50 189 VAL A N 1
ATOM 1475 C CA . VAL A 1 189 ? 9.066 7.285 -3.592 1.00 89.50 189 VAL A CA 1
ATOM 1476 C C . VAL A 1 189 ? 8.044 7.478 -2.488 1.00 89.50 189 VAL A C 1
ATOM 1478 O O . VAL A 1 189 ? 8.284 7.103 -1.338 1.00 89.50 189 VAL A O 1
ATOM 1481 N N . THR A 1 190 ? 6.903 8.048 -2.866 1.00 90.56 190 THR A N 1
ATOM 1482 C CA . THR A 1 190 ? 5.718 8.178 -2.021 1.00 90.56 190 THR A CA 1
ATOM 1483 C C . THR A 1 190 ? 4.573 7.372 -2.607 1.00 90.56 190 THR A C 1
ATOM 1485 O O . THR A 1 190 ? 4.267 7.529 -3.789 1.00 90.56 190 THR A O 1
ATOM 1488 N N . THR A 1 191 ? 3.938 6.538 -1.787 1.00 92.81 191 THR A N 1
ATOM 1489 C CA . THR A 1 191 ? 2.834 5.662 -2.209 1.00 92.81 191 THR A CA 1
ATOM 1490 C C . THR A 1 191 ? 1.607 5.898 -1.334 1.00 92.81 191 THR A C 1
ATOM 1492 O O . THR A 1 191 ? 1.740 6.179 -0.146 1.00 92.81 191 THR A O 1
ATOM 1495 N N . GLY A 1 192 ? 0.412 5.761 -1.912 1.00 94.38 192 GLY A N 1
ATOM 1496 C CA . GLY A 1 192 ? -0.848 6.008 -1.211 1.00 94.38 192 GLY A CA 1
ATOM 1497 C C . GLY A 1 192 ? -1.217 7.492 -1.149 1.00 94.38 192 GLY A C 1
ATOM 1498 O O . GLY A 1 192 ? -0.609 8.332 -1.808 1.00 94.38 192 GLY A O 1
ATOM 1499 N N . GLY A 1 193 ? -2.264 7.812 -0.389 1.00 96.19 193 GLY A N 1
ATOM 1500 C CA . GLY A 1 193 ? -2.773 9.180 -0.240 1.00 96.19 193 GLY A CA 1
ATOM 1501 C C . GLY A 1 193 ? -2.588 9.789 1.149 1.00 96.19 193 GLY A C 1
ATOM 1502 O O . GLY A 1 193 ? -3.247 10.786 1.441 1.00 96.19 193 GLY A O 1
ATOM 1503 N N . LEU A 1 194 ? -1.755 9.182 2.001 1.00 97.50 194 LEU A N 1
ATOM 1504 C CA . LEU A 1 194 ? -1.426 9.686 3.337 1.00 97.50 194 LEU A CA 1
ATOM 1505 C C . LEU A 1 194 ? 0.045 10.081 3.426 1.00 97.50 194 LEU A C 1
ATOM 1507 O O . LEU A 1 194 ? 0.902 9.472 2.787 1.00 97.50 194 LEU A O 1
ATOM 1511 N N . THR A 1 195 ? 0.345 11.071 4.260 1.00 96.12 195 THR A N 1
ATOM 1512 C CA . THR A 1 195 ? 1.718 11.347 4.689 1.00 96.12 195 THR A CA 1
ATOM 1513 C C . THR A 1 195 ? 2.191 10.284 5.686 1.00 96.12 195 THR A C 1
ATOM 1515 O O . THR A 1 195 ? 1.408 9.482 6.211 1.00 96.12 195 THR A O 1
ATOM 1518 N N . VAL A 1 196 ? 3.495 10.276 5.977 1.00 95.75 196 VAL A N 1
ATOM 1519 C CA . VAL A 1 196 ? 4.059 9.417 7.030 1.00 95.75 196 VAL A CA 1
ATOM 1520 C C . VAL A 1 196 ? 3.396 9.717 8.379 1.00 95.75 196 VAL A C 1
ATOM 1522 O O . VAL A 1 196 ? 3.008 8.788 9.077 1.00 95.75 196 VAL A O 1
ATOM 1525 N N . GLU A 1 197 ? 3.187 10.994 8.700 1.00 95.81 197 GLU A N 1
ATOM 1526 C CA . GLU A 1 197 ? 2.535 11.448 9.936 1.00 95.81 197 GLU A CA 1
ATOM 1527 C C . GLU A 1 197 ? 1.127 10.890 10.098 1.00 95.81 197 GLU A C 1
ATOM 1529 O O . GLU A 1 197 ? 0.793 10.266 11.099 1.00 95.81 197 GLU A O 1
ATOM 1534 N N . GLU A 1 198 ? 0.315 11.067 9.060 1.00 97.56 198 GLU A N 1
ATOM 1535 C CA . GLU A 1 198 ? -1.076 10.640 9.030 1.00 97.56 198 GLU A CA 1
ATOM 1536 C C . GLU A 1 198 ? -1.194 9.114 9.136 1.00 97.56 198 GLU A C 1
ATOM 1538 O O . GLU A 1 198 ? -2.105 8.588 9.777 1.00 97.56 198 GLU A O 1
ATOM 1543 N N . THR A 1 199 ? -0.246 8.396 8.530 1.00 98.12 199 THR A N 1
ATOM 1544 C CA . THR A 1 199 ? -0.169 6.935 8.594 1.00 98.12 199 THR A CA 1
ATOM 1545 C C . THR A 1 199 ? 0.192 6.459 10.000 1.00 98.12 199 THR A C 1
ATOM 1547 O O . THR A 1 199 ? -0.472 5.571 10.537 1.00 98.12 199 THR A O 1
ATOM 1550 N N . LEU A 1 200 ? 1.215 7.060 10.616 1.00 97.69 200 LEU A N 1
ATOM 1551 C CA . LEU A 1 200 ? 1.640 6.731 11.978 1.00 97.69 200 LEU A CA 1
ATOM 1552 C C . LEU A 1 200 ? 0.560 7.076 13.007 1.00 97.69 200 LEU A C 1
ATOM 1554 O O . LEU A 1 200 ? 0.314 6.275 13.904 1.00 97.69 200 LEU A O 1
ATOM 1558 N N . TYR A 1 201 ? -0.139 8.199 12.830 1.00 98.12 201 TYR A N 1
ATOM 1559 C CA . TYR A 1 201 ? -1.283 8.588 13.653 1.00 98.12 201 TYR A CA 1
ATOM 1560 C C . TYR A 1 201 ? -2.369 7.506 13.679 1.00 98.12 201 TYR A C 1
ATOM 1562 O O . TYR A 1 201 ? -2.814 7.077 14.743 1.00 98.12 201 TYR A O 1
ATOM 1570 N N . LEU A 1 202 ? -2.780 7.024 12.503 1.00 98.56 202 LEU A N 1
ATOM 1571 C CA . LEU A 1 202 ? -3.831 6.013 12.385 1.00 98.56 202 LEU A CA 1
ATOM 1572 C C . LEU A 1 202 ? -3.388 4.631 12.887 1.00 98.56 202 LEU A C 1
ATOM 1574 O O . LEU A 1 202 ? -4.182 3.937 13.523 1.00 98.56 202 LEU A O 1
ATOM 1578 N N . LEU A 1 203 ? -2.129 4.243 12.658 1.00 98.44 203 LEU A N 1
ATOM 1579 C CA . LEU A 1 203 ? -1.556 3.025 13.244 1.00 98.44 203 LEU A CA 1
ATOM 1580 C C . LEU A 1 203 ? -1.498 3.105 14.775 1.00 98.44 203 LEU A C 1
ATOM 1582 O O . LEU A 1 203 ? -1.824 2.132 15.455 1.00 98.44 203 LEU A O 1
ATOM 1586 N N . ALA A 1 204 ? -1.132 4.264 15.327 1.00 98.38 204 ALA A N 1
ATOM 1587 C CA . ALA A 1 204 ? -1.108 4.480 16.767 1.00 98.38 204 ALA A CA 1
ATOM 1588 C C . ALA A 1 204 ? -2.518 4.404 17.369 1.00 98.38 204 ALA A C 1
ATOM 1590 O O . ALA A 1 204 ? -2.709 3.736 18.382 1.00 98.38 204 ALA A O 1
ATOM 1591 N N . ILE A 1 205 ? -3.525 4.990 16.708 1.00 98.62 205 ILE A N 1
ATOM 1592 C CA . ILE A 1 205 ? -4.937 4.838 17.092 1.00 98.62 205 ILE A CA 1
ATOM 1593 C C . ILE A 1 205 ? -5.345 3.362 17.117 1.00 98.62 205 ILE A C 1
ATOM 1595 O O . ILE A 1 205 ? -5.935 2.914 18.099 1.00 98.62 205 ILE A O 1
ATOM 1599 N N . GLN A 1 206 ? -5.021 2.595 16.070 1.00 98.38 206 GLN A N 1
ATOM 1600 C CA . GLN A 1 206 ? -5.322 1.162 16.027 1.00 98.38 206 GLN A CA 1
ATOM 1601 C C . GLN A 1 206 ? -4.684 0.426 17.214 1.00 98.38 206 GLN A C 1
ATOM 1603 O O . GLN A 1 206 ? -5.359 -0.356 17.879 1.00 98.38 206 GLN A O 1
ATOM 1608 N N . ALA A 1 207 ? -3.419 0.712 17.526 1.00 98.31 207 ALA A N 1
ATOM 1609 C CA . ALA A 1 207 ? -2.716 0.116 18.661 1.00 98.31 207 ALA A CA 1
ATOM 1610 C C . ALA A 1 207 ? -3.372 0.451 20.009 1.00 98.31 207 ALA A C 1
ATOM 1612 O O . ALA A 1 207 ? -3.649 -0.445 20.806 1.00 98.31 207 ALA A O 1
ATOM 1613 N N . VAL A 1 208 ? -3.661 1.735 20.239 1.00 98.56 208 VAL A N 1
ATOM 1614 C CA . VAL A 1 208 ? -4.251 2.241 21.485 1.00 98.56 208 VAL A CA 1
ATOM 1615 C C . VAL A 1 208 ? -5.641 1.650 21.717 1.00 98.56 208 VAL A C 1
ATOM 1617 O O . VAL A 1 208 ? -5.962 1.232 22.827 1.00 98.56 208 VAL A O 1
ATOM 1620 N N . LEU A 1 209 ? -6.472 1.564 20.677 1.00 98.31 209 LEU A N 1
ATOM 1621 C CA . LEU A 1 209 ? -7.817 1.002 20.809 1.00 98.31 209 LEU A CA 1
ATOM 1622 C C . LEU A 1 209 ? -7.794 -0.501 21.114 1.00 98.31 209 LEU A C 1
ATOM 1624 O O . LEU A 1 209 ? -8.613 -0.966 21.911 1.00 98.31 209 LEU A O 1
ATOM 1628 N N . ARG A 1 210 ? -6.841 -1.246 20.537 1.00 97.00 210 ARG A N 1
ATOM 1629 C CA . ARG A 1 210 ? -6.672 -2.687 20.788 1.00 97.00 210 ARG A CA 1
ATOM 1630 C C . ARG A 1 210 ? -6.157 -3.017 22.182 1.00 97.00 210 ARG A C 1
ATOM 1632 O O . ARG A 1 210 ? -6.403 -4.125 22.643 1.00 97.00 210 ARG A O 1
ATOM 1639 N N . ASP A 1 211 ? -5.465 -2.080 22.830 1.00 95.94 211 ASP A N 1
ATOM 1640 C CA . ASP A 1 211 ? -4.895 -2.248 24.176 1.00 95.94 211 ASP A CA 1
ATOM 1641 C C . ASP A 1 211 ? -4.008 -3.502 24.318 1.00 95.94 211 ASP A C 1
ATOM 1643 O O . ASP A 1 211 ? -3.932 -4.152 25.358 1.00 95.94 211 ASP A O 1
ATOM 1647 N N . ALA A 1 212 ? -3.347 -3.879 23.222 1.00 93.88 212 ALA A N 1
ATOM 1648 C CA . ALA A 1 212 ? -2.472 -5.038 23.153 1.00 93.88 212 ALA A CA 1
ATOM 1649 C C . ALA A 1 212 ? -1.327 -4.777 22.165 1.00 93.88 212 ALA A C 1
ATOM 1651 O O . ALA A 1 212 ? -1.523 -4.082 21.160 1.00 93.88 212 ALA A O 1
ATOM 1652 N N . PRO A 1 213 ? -0.133 -5.352 22.397 1.00 95.25 213 PRO A N 1
ATOM 1653 C CA . PRO A 1 213 ? 0.949 -5.285 21.428 1.00 95.25 213 PRO A CA 1
ATOM 1654 C C . PRO A 1 213 ? 0.515 -5.865 20.080 1.00 95.25 213 PRO A C 1
ATOM 1656 O O . PRO A 1 213 ? -0.011 -6.974 20.015 1.00 95.25 213 PRO A O 1
ATOM 1659 N N . ILE A 1 214 ? 0.781 -5.133 18.998 1.00 97.81 214 ILE A N 1
ATOM 1660 C CA . ILE A 1 214 ? 0.565 -5.596 17.624 1.00 97.81 214 ILE A CA 1
ATOM 1661 C C . ILE A 1 214 ? 1.910 -6.115 17.089 1.00 97.81 214 ILE A C 1
ATOM 1663 O O . ILE A 1 214 ? 2.778 -5.298 16.767 1.00 97.81 214 ILE A O 1
ATOM 1667 N N . PRO A 1 215 ? 2.120 -7.443 16.957 1.00 97.81 215 PRO A N 1
ATOM 1668 C CA . PRO A 1 215 ? 3.422 -7.997 16.573 1.00 97.81 215 PRO A CA 1
ATOM 1669 C C . PRO A 1 215 ? 3.933 -7.487 15.221 1.00 97.81 215 PRO A C 1
ATOM 1671 O O . PRO A 1 215 ? 5.132 -7.278 15.052 1.00 97.81 215 PRO A O 1
ATOM 1674 N N . ALA A 1 216 ? 3.024 -7.208 14.280 1.00 98.12 216 ALA A N 1
ATOM 1675 C CA . ALA A 1 216 ? 3.358 -6.676 12.962 1.00 98.12 216 ALA A CA 1
ATOM 1676 C C . ALA A 1 216 ? 4.147 -5.357 13.014 1.00 98.12 216 ALA A C 1
ATOM 1678 O O . ALA A 1 216 ? 4.945 -5.100 12.115 1.00 98.12 216 ALA A O 1
ATOM 1679 N N . HIS A 1 217 ? 4.009 -4.547 14.071 1.00 98.00 217 HIS A N 1
ATOM 1680 C CA . HIS A 1 217 ? 4.781 -3.308 14.220 1.00 98.00 217 HIS A CA 1
ATOM 1681 C C . HIS A 1 217 ? 6.296 -3.542 14.251 1.00 98.00 217 HIS A C 1
ATOM 1683 O O . HIS A 1 217 ? 7.049 -2.656 13.857 1.00 98.00 217 HIS A O 1
ATOM 1689 N N . ALA A 1 218 ? 6.757 -4.735 14.643 1.00 97.31 218 ALA A N 1
ATOM 1690 C CA . ALA A 1 218 ? 8.174 -5.099 14.605 1.00 97.31 218 ALA A CA 1
ATOM 1691 C C . ALA A 1 218 ? 8.742 -5.207 13.175 1.00 97.31 218 ALA A C 1
ATOM 1693 O O . ALA A 1 218 ? 9.956 -5.231 13.001 1.00 97.31 218 ALA A O 1
ATOM 1694 N N . THR A 1 219 ? 7.877 -5.265 12.156 1.00 97.75 219 THR A N 1
ATOM 1695 C CA . THR A 1 219 ? 8.260 -5.316 10.732 1.00 97.75 219 THR A CA 1
ATOM 1696 C C . THR A 1 219 ? 8.168 -3.960 10.029 1.00 97.75 219 THR A C 1
ATOM 1698 O O . THR A 1 219 ? 8.400 -3.858 8.822 1.00 97.75 219 THR A O 1
ATOM 1701 N N . LEU A 1 220 ? 7.834 -2.898 10.767 1.00 97.19 220 LEU A N 1
ATOM 1702 C CA . LEU A 1 220 ? 8.000 -1.538 10.270 1.00 97.19 220 LEU A CA 1
ATOM 1703 C C . LEU A 1 220 ? 9.484 -1.230 10.099 1.00 97.19 220 LEU A C 1
ATOM 1705 O O . LEU A 1 220 ? 10.336 -1.718 10.842 1.00 97.19 220 LEU A O 1
ATOM 1709 N N . ARG A 1 221 ? 9.790 -0.361 9.139 1.00 94.25 221 ARG A N 1
ATOM 1710 C CA . ARG A 1 221 ? 11.132 0.210 9.035 1.00 94.25 221 ARG A CA 1
ATOM 1711 C C . ARG A 1 221 ? 11.519 0.914 10.336 1.00 94.25 221 ARG A C 1
ATOM 1713 O O . ARG A 1 221 ? 10.679 1.535 10.986 1.00 94.25 221 ARG A O 1
ATOM 1720 N N . GLU A 1 222 ? 12.798 0.827 10.691 1.00 92.50 222 GLU A N 1
ATOM 1721 C CA . GLU A 1 222 ? 13.326 1.305 11.975 1.00 92.50 222 GLU A CA 1
ATOM 1722 C C . GLU A 1 222 ? 12.987 2.778 12.244 1.00 92.50 222 GLU A C 1
ATOM 1724 O O . GLU A 1 222 ? 12.562 3.127 13.348 1.00 92.50 222 GLU A O 1
ATOM 1729 N N . ASP A 1 223 ? 13.085 3.624 11.213 1.00 90.88 223 ASP A N 1
ATOM 1730 C CA . ASP A 1 223 ? 12.733 5.037 11.300 1.00 90.88 223 ASP A CA 1
ATOM 1731 C C . ASP A 1 223 ? 11.250 5.246 11.619 1.00 90.88 223 ASP A C 1
ATOM 1733 O O . ASP A 1 223 ? 10.924 6.117 12.416 1.00 90.88 223 ASP A O 1
ATOM 1737 N N . LEU A 1 224 ? 10.343 4.423 11.093 1.00 95.44 224 LEU A N 1
ATOM 1738 C CA . LEU A 1 224 ? 8.907 4.519 11.378 1.00 95.44 224 LEU A CA 1
ATOM 1739 C C . LEU A 1 224 ? 8.546 3.952 12.756 1.00 95.44 224 LEU A C 1
ATOM 1741 O O . LEU A 1 224 ? 7.722 4.525 13.467 1.00 95.44 224 LEU A O 1
ATOM 1745 N N . ALA A 1 225 ? 9.177 2.846 13.156 1.00 95.94 225 ALA A N 1
ATOM 1746 C CA . ALA A 1 225 ? 8.874 2.148 14.403 1.00 95.94 225 ALA A CA 1
ATOM 1747 C C . ALA A 1 225 ? 9.142 3.009 15.652 1.00 95.94 225 ALA A C 1
ATOM 1749 O O . ALA A 1 225 ? 8.404 2.930 16.635 1.00 95.94 225 ALA A O 1
ATOM 1750 N N . ALA A 1 226 ? 10.187 3.844 15.631 1.00 93.44 226 ALA A N 1
ATOM 1751 C CA . ALA A 1 226 ? 10.473 4.769 16.727 1.00 93.44 226 ALA A CA 1
ATOM 1752 C C . ALA A 1 226 ? 9.371 5.829 16.892 1.00 93.44 226 ALA A C 1
ATOM 1754 O O . ALA A 1 226 ? 8.866 6.004 17.999 1.00 93.44 226 ALA A O 1
ATOM 1755 N N . HIS A 1 227 ? 8.952 6.464 15.795 1.00 94.69 227 HIS A N 1
ATOM 1756 C CA . HIS A 1 227 ? 7.900 7.486 15.813 1.00 94.69 227 HIS A CA 1
ATOM 1757 C C . HIS A 1 227 ? 6.525 6.895 16.141 1.00 94.69 227 HIS A C 1
ATOM 1759 O O . HIS A 1 227 ? 5.743 7.526 16.844 1.00 94.69 227 HIS A O 1
ATOM 1765 N N . LEU A 1 228 ? 6.240 5.663 15.700 1.00 96.88 228 LEU A N 1
ATOM 1766 C CA . LEU A 1 228 ? 5.005 4.977 16.074 1.00 96.88 228 LEU A CA 1
ATOM 1767 C C . LEU A 1 228 ? 4.904 4.777 17.591 1.00 96.88 228 LEU A C 1
ATOM 1769 O O . LEU A 1 228 ? 3.837 4.989 18.156 1.00 96.88 228 LEU A O 1
ATOM 1773 N N . ARG A 1 229 ? 5.995 4.367 18.253 1.00 96.19 229 ARG A N 1
ATOM 1774 C CA . ARG A 1 229 ? 6.002 4.176 19.714 1.00 96.19 229 ARG A CA 1
ATOM 1775 C C . ARG A 1 229 ? 5.701 5.475 20.453 1.00 96.19 229 ARG A C 1
ATOM 1777 O O . ARG A 1 229 ? 4.828 5.478 21.308 1.00 96.19 229 ARG A O 1
ATOM 1784 N N . ASP A 1 230 ? 6.353 6.566 20.060 1.00 94.88 230 ASP A N 1
ATOM 1785 C CA . ASP A 1 230 ? 6.087 7.887 20.635 1.00 94.88 230 ASP A CA 1
ATOM 1786 C C . ASP A 1 230 ? 4.623 8.322 20.428 1.00 94.88 230 ASP A C 1
ATOM 1788 O O . ASP A 1 230 ? 3.957 8.756 21.367 1.00 94.88 230 ASP A O 1
ATOM 1792 N N . ALA A 1 231 ? 4.071 8.114 19.227 1.00 96.31 231 ALA A N 1
ATOM 1793 C CA . ALA A 1 231 ? 2.665 8.398 18.948 1.00 96.31 231 ALA A CA 1
ATOM 1794 C C . ALA A 1 231 ? 1.706 7.555 19.809 1.00 96.31 231 ALA A C 1
ATOM 1796 O O . ALA A 1 231 ? 0.707 8.077 20.307 1.00 96.31 231 ALA A O 1
ATOM 1797 N N . ILE A 1 232 ? 2.007 6.266 20.015 1.00 97.62 232 ILE A N 1
ATOM 1798 C CA . ILE A 1 232 ? 1.231 5.381 20.897 1.00 97.62 232 ILE A CA 1
ATOM 1799 C C . ILE A 1 232 ? 1.270 5.898 22.337 1.00 97.62 232 ILE A C 1
ATOM 1801 O O . ILE A 1 232 ? 0.211 6.036 22.947 1.00 97.62 232 ILE A O 1
ATOM 1805 N N . ASP A 1 233 ? 2.451 6.232 22.858 1.00 96.56 233 ASP A N 1
ATOM 1806 C CA . ASP A 1 233 ? 2.621 6.713 24.233 1.00 96.56 233 ASP A CA 1
ATOM 1807 C C . ASP A 1 233 ? 1.848 8.021 24.476 1.00 96.56 233 ASP A C 1
ATOM 1809 O O . ASP A 1 233 ? 1.199 8.185 25.512 1.00 96.56 233 ASP A O 1
ATOM 1813 N N . GLN A 1 234 ? 1.850 8.935 23.500 1.00 96.75 234 GLN A N 1
ATOM 1814 C CA . GLN A 1 234 ? 1.105 10.193 23.580 1.00 96.75 234 GLN A CA 1
ATOM 1815 C C . GLN A 1 234 ? -0.419 10.009 23.461 1.00 96.75 234 GLN A C 1
ATOM 1817 O O . GLN A 1 234 ? -1.176 10.769 24.069 1.00 96.75 234 GLN A O 1
ATOM 1822 N N . LEU A 1 235 ? -0.892 9.026 22.687 1.00 97.69 235 LEU A N 1
ATOM 1823 C CA . LEU A 1 235 ? -2.323 8.782 22.463 1.00 97.69 235 LEU A CA 1
ATOM 1824 C C . LEU A 1 235 ? -2.961 7.851 23.502 1.00 97.69 235 LEU A C 1
ATOM 1826 O O . LEU A 1 235 ? -4.167 7.949 23.734 1.00 97.69 235 LEU A O 1
ATOM 1830 N N . ALA A 1 236 ? -2.185 6.976 24.148 1.00 98.25 236 ALA A N 1
ATOM 1831 C CA . ALA A 1 236 ? -2.685 5.994 25.110 1.00 98.25 236 ALA A CA 1
ATOM 1832 C C . ALA A 1 236 ? -3.539 6.599 26.248 1.00 98.25 236 ALA A C 1
ATOM 1834 O O . ALA A 1 236 ? -4.621 6.062 26.507 1.00 98.25 236 ALA A O 1
ATOM 1835 N N . PRO A 1 237 ? -3.177 7.746 26.870 1.00 98.25 237 PRO A N 1
ATOM 1836 C CA . PRO A 1 237 ? -4.012 8.387 27.894 1.00 98.25 237 PRO A CA 1
ATOM 1837 C C . PRO A 1 237 ? -5.400 8.825 27.401 1.00 98.25 237 PRO A C 1
ATOM 1839 O O . PRO A 1 237 ? -6.290 9.092 28.208 1.00 98.25 237 PRO A O 1
ATOM 1842 N N . HIS A 1 238 ? -5.594 8.913 26.084 1.00 98.19 238 HIS A N 1
ATOM 1843 C CA . HIS A 1 238 ? -6.811 9.404 25.441 1.00 98.19 238 HIS A CA 1
ATOM 1844 C C . HIS A 1 238 ? -7.665 8.289 24.823 1.00 98.19 238 HIS A C 1
ATOM 1846 O O . HIS A 1 238 ? -8.640 8.590 24.134 1.00 98.19 238 HIS A O 1
ATOM 1852 N N . ARG A 1 239 ? -7.352 7.012 25.089 1.00 98.19 239 ARG A N 1
ATOM 1853 C CA . ARG A 1 239 ? -8.040 5.834 24.528 1.00 98.19 239 ARG A CA 1
ATOM 1854 C C . ARG A 1 239 ? -9.569 5.934 24.547 1.00 98.19 239 ARG A C 1
ATOM 1856 O O . ARG A 1 239 ? -10.206 5.762 23.511 1.00 98.19 239 ARG A O 1
ATOM 1863 N N . GLU A 1 240 ? -10.152 6.257 25.699 1.00 98.25 240 GLU A N 1
ATOM 1864 C CA . GLU A 1 240 ? -11.611 6.357 25.862 1.00 98.25 240 GLU A CA 1
ATOM 1865 C C . GLU A 1 240 ? -12.221 7.538 25.086 1.00 98.25 240 GLU A C 1
ATOM 1867 O O . GLU A 1 240 ? -13.342 7.456 24.581 1.00 98.25 240 GLU A O 1
ATOM 1872 N N . GLU A 1 241 ? -11.492 8.651 24.955 1.00 98.25 241 GLU A N 1
ATOM 1873 C CA . GLU A 1 241 ? -11.946 9.801 24.164 1.00 98.25 241 GLU A CA 1
ATOM 1874 C C . GLU A 1 241 ? -11.878 9.499 22.659 1.00 98.25 241 GLU A C 1
ATOM 1876 O O . GLU A 1 241 ? -12.803 9.842 21.918 1.00 98.25 241 GLU A O 1
ATOM 1881 N N . ILE A 1 242 ? -10.821 8.807 22.216 1.00 98.44 242 ILE A N 1
ATOM 1882 C CA . ILE A 1 242 ? -10.667 8.322 20.838 1.00 98.44 242 ILE A CA 1
ATOM 1883 C C . ILE A 1 242 ? -11.815 7.369 20.492 1.00 98.44 242 ILE A C 1
ATOM 1885 O O . ILE A 1 242 ? -12.489 7.572 19.482 1.00 98.44 242 ILE A O 1
ATOM 1889 N N . ALA A 1 243 ? -12.086 6.375 21.342 1.00 98.44 243 ALA A N 1
ATOM 1890 C CA . ALA A 1 243 ? -13.162 5.411 21.124 1.00 98.44 243 ALA A CA 1
ATOM 1891 C C . ALA A 1 243 ? -14.534 6.086 21.031 1.00 98.44 243 ALA A C 1
ATOM 1893 O O . ALA A 1 243 ? -15.287 5.814 20.099 1.00 98.44 243 ALA A O 1
ATOM 1894 N N . ARG A 1 244 ? -14.821 7.047 21.921 1.00 98.12 244 ARG A N 1
ATOM 1895 C CA . ARG A 1 244 ? -16.069 7.821 21.879 1.00 98.12 244 ARG A CA 1
ATOM 1896 C C . ARG A 1 244 ? -16.240 8.583 20.566 1.00 98.12 244 ARG A C 1
ATOM 1898 O O . ARG A 1 244 ? -17.344 8.627 20.037 1.00 98.12 244 ARG A O 1
ATOM 1905 N N . ARG A 1 245 ? -15.169 9.174 20.028 1.00 97.69 245 ARG A N 1
ATOM 1906 C CA . ARG A 1 245 ? -15.220 9.890 18.739 1.00 97.69 245 ARG A CA 1
ATOM 1907 C C . ARG A 1 245 ? -15.384 8.980 17.532 1.00 97.69 245 ARG A C 1
ATOM 1909 O O . ARG A 1 245 ? -15.894 9.432 16.515 1.00 97.69 245 ARG A O 1
ATOM 1916 N N . LEU A 1 246 ? -14.937 7.736 17.641 1.00 98.25 246 LEU A N 1
ATOM 1917 C CA . LEU A 1 246 ? -15.149 6.706 16.628 1.00 98.25 246 LEU A CA 1
ATOM 1918 C C . LEU A 1 246 ? -16.472 5.952 16.823 1.00 98.25 246 LEU A C 1
ATOM 1920 O O . LEU A 1 246 ? -16.732 5.015 16.075 1.00 98.25 246 LEU A O 1
ATOM 1924 N N . GLU A 1 247 ? -17.279 6.345 17.817 1.00 97.69 247 GLU A N 1
ATOM 1925 C CA . GLU A 1 247 ? -18.541 5.692 18.187 1.00 97.69 247 GLU A CA 1
ATOM 1926 C C . GLU A 1 247 ? -18.363 4.193 18.498 1.00 97.69 247 GLU A C 1
ATOM 1928 O O . GLU A 1 247 ? -19.209 3.357 18.187 1.00 97.69 247 GLU A O 1
ATOM 1933 N N . LEU A 1 248 ? -17.233 3.844 19.121 1.00 97.12 248 LEU A N 1
ATOM 1934 C CA . LEU A 1 248 ? -16.880 2.476 19.482 1.00 97.12 248 LEU A CA 1
ATOM 1935 C C . LEU A 1 248 ? -17.252 2.160 20.931 1.00 97.12 248 LEU A C 1
ATOM 1937 O O . LEU A 1 248 ? -16.803 2.836 21.857 1.00 97.12 248 LEU A O 1
ATOM 1941 N N . ASP A 1 249 ? -17.974 1.058 21.127 1.00 96.31 249 ASP A N 1
ATOM 1942 C CA . ASP A 1 249 ? -18.039 0.371 22.416 1.00 96.31 249 ASP A CA 1
ATOM 1943 C C . ASP A 1 249 ? -16.938 -0.697 22.468 1.00 96.31 249 ASP A C 1
ATOM 1945 O O . ASP A 1 249 ? -17.013 -1.742 21.816 1.00 96.31 249 ASP A O 1
ATOM 1949 N N . LEU A 1 250 ? -15.887 -0.425 23.243 1.00 95.81 250 LEU A N 1
ATOM 1950 C CA . LEU A 1 250 ? -14.737 -1.322 23.380 1.00 95.81 250 LEU A CA 1
ATOM 1951 C C . LEU A 1 250 ? -15.084 -2.607 24.147 1.00 95.81 250 LEU A C 1
ATOM 1953 O O . LEU A 1 250 ? -14.383 -3.609 23.996 1.00 95.81 250 LEU A O 1
ATOM 1957 N N . THR A 1 251 ? -16.165 -2.584 24.932 1.00 93.62 251 THR A N 1
ATOM 1958 C CA . THR A 1 251 ? -16.618 -3.692 25.785 1.00 93.62 251 THR A CA 1
ATOM 1959 C C . THR A 1 251 ? -17.670 -4.575 25.124 1.00 93.62 251 THR A C 1
ATOM 1961 O O . THR A 1 251 ? -17.868 -5.711 25.558 1.00 93.62 251 THR A O 1
ATOM 1964 N N . ALA A 1 252 ? -18.324 -4.082 24.067 1.00 91.69 252 ALA A N 1
ATOM 1965 C CA . ALA A 1 252 ? -19.324 -4.847 23.342 1.00 91.69 252 ALA A CA 1
ATOM 1966 C C . ALA A 1 252 ? -18.716 -6.153 22.795 1.00 91.69 252 ALA A C 1
ATOM 1968 O O . ALA A 1 252 ? -17.640 -6.116 22.185 1.00 91.69 252 ALA A O 1
ATOM 1969 N N . PRO A 1 253 ? -19.393 -7.305 22.971 1.00 88.06 253 PRO A N 1
ATOM 1970 C CA . PRO A 1 253 ? -18.977 -8.539 22.328 1.00 88.06 253 PRO A CA 1
ATOM 1971 C C . PRO A 1 253 ? -19.060 -8.362 20.812 1.00 88.06 253 PRO A C 1
ATOM 1973 O O . PRO A 1 253 ? -20.053 -7.859 20.283 1.00 88.06 253 PRO A O 1
ATOM 1976 N N . ARG A 1 254 ? -18.008 -8.780 20.111 1.00 89.56 254 ARG A N 1
ATOM 1977 C CA . ARG A 1 254 ? -17.912 -8.684 18.653 1.00 89.56 254 ARG A CA 1
ATOM 1978 C C . ARG A 1 254 ? -17.878 -10.089 18.054 1.00 89.56 254 ARG A C 1
ATOM 1980 O O . ARG A 1 254 ? -17.264 -10.976 18.653 1.00 89.56 254 ARG A O 1
ATOM 1987 N N . PRO A 1 255 ? -18.553 -10.327 16.915 1.00 85.19 255 PRO A N 1
ATOM 1988 C CA . PRO A 1 255 ? -18.434 -11.599 16.220 1.00 85.19 255 PRO A CA 1
ATOM 1989 C C . PRO A 1 255 ? -16.976 -11.796 15.799 1.00 85.19 255 PRO A C 1
ATOM 1991 O O . PRO A 1 255 ? -16.334 -10.861 15.317 1.00 85.19 255 PRO A O 1
ATOM 1994 N N . ALA A 1 256 ? -16.453 -13.005 15.996 1.00 84.38 256 ALA A N 1
ATOM 1995 C CA . ALA A 1 256 ? -15.135 -13.343 15.486 1.00 84.38 256 ALA A CA 1
ATOM 1996 C C . ALA A 1 256 ? -15.155 -13.227 13.958 1.00 84.38 256 ALA A C 1
ATOM 1998 O O . ALA A 1 256 ? -16.077 -13.720 13.309 1.00 84.38 256 ALA A O 1
ATOM 1999 N N . LEU A 1 257 ? -14.142 -12.576 13.390 1.00 86.69 257 LEU A N 1
ATOM 2000 C CA . LEU A 1 257 ? -13.945 -12.599 11.949 1.00 86.69 257 LEU A CA 1
ATOM 2001 C C . LEU A 1 257 ? -13.497 -14.006 11.561 1.00 86.69 257 LEU A C 1
ATOM 2003 O O . LEU A 1 257 ? -12.392 -14.436 11.903 1.00 86.69 257 LEU A O 1
ATOM 2007 N N . GLU A 1 258 ? -14.378 -14.736 10.889 1.00 85.62 258 GLU A N 1
ATOM 2008 C CA . GLU A 1 258 ? -14.047 -16.047 10.353 1.00 85.62 258 GLU A CA 1
ATOM 2009 C C . GLU A 1 258 ? -13.110 -15.885 9.159 1.00 85.62 258 GLU A C 1
ATOM 2011 O O . GLU A 1 258 ? -13.269 -14.994 8.323 1.00 85.62 258 GLU A O 1
ATOM 2016 N N . ARG A 1 259 ? -12.086 -16.736 9.114 1.00 80.12 259 ARG A N 1
ATOM 2017 C CA . ARG A 1 259 ? -11.069 -16.712 8.072 1.00 80.12 259 ARG A CA 1
ATOM 2018 C C . ARG A 1 259 ? -11.101 -18.013 7.308 1.00 80.12 259 ARG A C 1
ATOM 2020 O O . ARG A 1 259 ? -10.969 -19.080 7.909 1.00 80.12 259 ARG A O 1
ATOM 2027 N N . GLU A 1 260 ? -11.161 -17.921 5.990 1.00 86.38 260 GLU A N 1
ATOM 2028 C CA . GLU A 1 260 ? -10.823 -19.069 5.163 1.00 86.38 260 GLU A CA 1
ATOM 2029 C C . GLU A 1 260 ? -9.363 -19.493 5.403 1.00 86.38 260 GLU A C 1
ATOM 2031 O O . GLU A 1 260 ? -8.519 -18.665 5.783 1.00 86.38 260 GLU A O 1
ATOM 2036 N N . PRO A 1 261 ? -9.026 -20.776 5.192 1.00 87.94 261 PRO A N 1
ATOM 2037 C CA . PRO A 1 261 ? -7.646 -21.231 5.232 1.00 87.94 261 PRO A CA 1
ATOM 2038 C C . PRO A 1 261 ? -6.750 -20.365 4.346 1.00 87.94 261 PRO A C 1
ATOM 2040 O O . PRO A 1 261 ? -7.161 -19.890 3.289 1.00 87.94 261 PRO A O 1
ATOM 2043 N N . ALA A 1 262 ? -5.504 -20.167 4.776 1.00 85.31 262 ALA A N 1
ATOM 2044 C CA . ALA A 1 262 ? -4.548 -19.408 3.985 1.00 85.31 262 ALA A CA 1
ATOM 2045 C C . ALA A 1 262 ? -4.403 -20.007 2.583 1.00 85.31 262 ALA A C 1
ATOM 2047 O O . ALA A 1 262 ? -4.260 -21.231 2.480 1.00 85.31 262 ALA A O 1
ATOM 2048 N N . PRO A 1 263 ? -4.361 -19.180 1.519 1.00 83.56 263 PRO A N 1
ATOM 2049 C CA . PRO A 1 263 ? -3.992 -19.691 0.212 1.00 83.56 263 PRO A CA 1
ATOM 2050 C C . PRO A 1 263 ? -2.605 -20.342 0.336 1.00 83.56 263 PRO A C 1
ATOM 2052 O O . PRO A 1 263 ? -1.713 -19.744 0.962 1.00 83.56 263 PRO A O 1
ATOM 2055 N N . PRO A 1 264 ? -2.428 -21.577 -0.172 1.00 82.06 264 PRO A N 1
ATOM 2056 C CA . PRO A 1 264 ? -1.177 -22.300 -0.020 1.00 82.06 264 PRO A CA 1
ATOM 2057 C C . PRO A 1 264 ? -0.047 -21.539 -0.726 1.00 82.06 264 PRO A C 1
ATOM 2059 O O . PRO A 1 264 ? -0.284 -20.959 -1.790 1.00 82.06 264 PRO A O 1
ATOM 2062 N N . PRO A 1 265 ? 1.176 -21.542 -0.165 1.00 82.25 265 PRO A N 1
ATOM 2063 C CA . PRO A 1 265 ? 2.322 -20.968 -0.853 1.00 82.25 265 PRO A CA 1
ATOM 2064 C C . PRO A 1 265 ? 2.552 -21.726 -2.160 1.00 82.25 265 PRO A C 1
ATOM 2066 O O . PRO A 1 265 ? 2.472 -22.958 -2.205 1.00 82.25 265 PRO A O 1
ATOM 2069 N N . VAL A 1 266 ? 2.847 -21.000 -3.232 1.00 76.06 266 VAL A N 1
ATOM 2070 C CA . VAL A 1 266 ? 3.146 -21.621 -4.522 1.00 76.06 266 VAL A CA 1
ATOM 2071 C C . VAL A 1 266 ? 4.641 -21.908 -4.578 1.00 76.06 266 VAL A C 1
ATOM 2073 O O . VAL A 1 266 ? 5.444 -20.980 -4.667 1.00 76.06 266 VAL A O 1
ATOM 2076 N N . ALA A 1 267 ? 5.012 -23.192 -4.541 1.00 68.81 267 ALA A N 1
ATOM 2077 C CA . ALA A 1 267 ? 6.393 -23.618 -4.758 1.00 68.81 267 ALA A CA 1
ATOM 2078 C C . ALA A 1 267 ? 6.887 -23.152 -6.140 1.00 68.81 267 ALA A C 1
ATOM 2080 O O . ALA A 1 267 ? 6.143 -23.232 -7.124 1.00 68.81 267 ALA A O 1
ATOM 2081 N N . ASP A 1 268 ? 8.141 -22.698 -6.218 1.00 58.12 268 ASP A N 1
ATOM 2082 C CA . ASP A 1 268 ? 8.770 -22.262 -7.475 1.00 58.12 268 ASP A CA 1
ATOM 2083 C C . ASP A 1 268 ? 8.718 -23.360 -8.560 1.00 58.12 268 ASP A C 1
ATOM 2085 O O . ASP A 1 268 ? 8.580 -23.066 -9.747 1.00 58.12 268 ASP A O 1
ATOM 2089 N N . ASP A 1 269 ? 8.734 -24.624 -8.134 1.00 52.19 269 ASP A N 1
ATOM 2090 C CA . ASP A 1 269 ? 8.828 -25.834 -8.954 1.00 52.19 269 ASP A CA 1
ATOM 2091 C C . ASP A 1 269 ? 7.541 -26.155 -9.734 1.00 52.19 269 ASP A C 1
ATOM 2093 O O . ASP A 1 269 ? 7.574 -26.866 -10.738 1.00 52.19 269 ASP A O 1
ATOM 2097 N N . ALA A 1 270 ? 6.389 -25.641 -9.287 1.00 46.91 270 ALA A N 1
ATOM 2098 C CA . ALA A 1 270 ? 5.096 -25.882 -9.935 1.00 46.91 270 ALA A CA 1
ATOM 2099 C C . ALA A 1 270 ? 4.891 -25.021 -11.192 1.00 46.91 270 ALA A C 1
ATOM 2101 O O . ALA A 1 270 ? 3.841 -25.089 -11.839 1.00 46.91 270 ALA A O 1
ATOM 2102 N N . ARG A 1 271 ? 5.878 -24.196 -11.554 1.00 49.62 271 ARG A N 1
ATOM 2103 C CA . ARG A 1 271 ? 5.846 -23.423 -12.788 1.00 49.62 271 ARG A CA 1
ATOM 2104 C C . ARG A 1 271 ? 6.618 -24.145 -13.884 1.00 49.62 271 ARG A C 1
ATOM 2106 O O . ARG A 1 271 ? 7.787 -24.464 -13.674 1.00 49.62 271 ARG A O 1
ATOM 2113 N N . PRO A 1 272 ? 6.044 -24.311 -15.093 1.00 45.12 272 PRO A N 1
ATOM 2114 C CA . PRO A 1 272 ? 6.901 -24.450 -16.258 1.00 45.12 272 PRO A CA 1
ATOM 2115 C C . PRO A 1 272 ? 7.860 -23.261 -16.223 1.00 45.12 272 PRO A C 1
ATOM 2117 O O . PRO A 1 272 ? 7.397 -22.120 -16.085 1.00 45.12 272 PRO A O 1
ATOM 2120 N N . GLU A 1 273 ? 9.173 -23.522 -16.282 1.00 42.25 273 GLU A N 1
ATOM 2121 C CA . GLU A 1 273 ? 10.165 -22.474 -16.527 1.00 42.25 273 GLU A CA 1
ATOM 2122 C C . GLU A 1 273 ? 9.554 -21.559 -17.586 1.00 42.25 273 GLU A C 1
ATOM 2124 O O . GLU A 1 273 ? 9.176 -22.066 -18.652 1.00 42.25 273 GLU A O 1
ATOM 2129 N N . PRO A 1 274 ? 9.329 -20.262 -17.290 1.00 48.28 274 PRO A N 1
ATOM 2130 C CA . PRO A 1 274 ? 8.702 -19.379 -18.254 1.00 48.28 274 PRO A CA 1
ATOM 2131 C C . PRO A 1 274 ? 9.516 -19.528 -19.524 1.00 48.28 274 PRO A C 1
ATOM 2133 O O . PRO A 1 274 ? 10.723 -19.266 -19.475 1.00 48.28 274 PRO A O 1
ATOM 2136 N N . SER A 1 275 ? 8.877 -20.029 -20.595 1.00 51.56 275 SER A N 1
ATOM 2137 C CA . SER A 1 275 ? 9.584 -20.387 -21.826 1.00 51.56 275 SER A CA 1
ATOM 2138 C C . SER A 1 275 ? 10.566 -19.257 -22.117 1.00 51.56 275 SER A C 1
ATOM 2140 O O . SER A 1 275 ? 10.160 -18.089 -22.012 1.00 51.56 275 SER A O 1
ATOM 2142 N N . PRO A 1 276 ? 11.869 -19.558 -22.284 1.00 58.00 276 PRO A N 1
ATOM 2143 C CA . PRO A 1 276 ? 12.924 -18.571 -22.115 1.00 58.00 276 PRO A CA 1
ATOM 2144 C C . PRO A 1 276 ? 12.570 -17.358 -22.958 1.00 58.00 276 PRO A C 1
ATOM 2146 O O . PRO A 1 276 ? 12.511 -17.458 -24.186 1.00 58.00 276 PRO A O 1
ATOM 2149 N N . ARG A 1 277 ? 12.212 -16.261 -22.269 1.00 70.50 277 ARG A N 1
ATOM 2150 C CA . ARG A 1 277 ? 11.425 -15.180 -22.876 1.00 70.50 277 ARG A CA 1
ATOM 2151 C C . ARG A 1 277 ? 12.098 -14.754 -24.168 1.00 70.50 277 ARG A C 1
ATOM 2153 O O . ARG A 1 277 ? 13.313 -14.532 -24.175 1.00 70.50 277 ARG A O 1
ATOM 2160 N N . ARG A 1 278 ? 11.329 -14.673 -25.252 1.00 82.56 278 ARG A N 1
ATOM 2161 C CA . ARG A 1 278 ? 11.864 -14.271 -26.550 1.00 82.56 278 ARG A CA 1
ATOM 2162 C C . ARG A 1 278 ? 12.431 -12.854 -26.443 1.00 82.56 278 ARG A C 1
ATOM 2164 O O . ARG A 1 278 ? 11.897 -11.984 -25.763 1.00 82.56 278 ARG A O 1
ATOM 2171 N N . THR A 1 279 ? 13.568 -12.629 -27.076 1.00 86.25 279 THR A N 1
ATOM 2172 C CA . THR A 1 279 ? 14.156 -11.308 -27.276 1.00 86.25 279 THR A CA 1
ATOM 2173 C C . THR A 1 279 ? 14.684 -11.217 -28.695 1.00 86.25 279 THR A C 1
ATOM 2175 O O . THR A 1 279 ? 14.864 -12.226 -29.372 1.00 86.25 279 THR A O 1
ATOM 2178 N N . TYR A 1 280 ? 14.977 -10.008 -29.148 1.00 89.94 280 TYR A N 1
ATOM 2179 C CA . TYR A 1 280 ? 15.557 -9.784 -30.460 1.00 89.94 280 TYR A CA 1
ATOM 2180 C C . TYR A 1 280 ? 16.969 -9.233 -30.319 1.00 89.94 280 TYR A C 1
ATOM 2182 O O . TYR A 1 280 ? 17.328 -8.592 -29.324 1.00 89.94 280 TYR A O 1
ATOM 2190 N N . ARG A 1 281 ? 17.789 -9.495 -31.332 1.00 93.44 281 ARG A N 1
ATOM 2191 C CA . ARG A 1 281 ? 19.072 -8.815 -31.507 1.00 93.44 281 ARG A CA 1
ATOM 2192 C C . ARG A 1 281 ? 18.870 -7.558 -32.348 1.00 93.44 281 ARG A C 1
ATOM 2194 O O . ARG A 1 281 ? 18.196 -7.612 -33.377 1.00 93.44 281 ARG A O 1
ATOM 2201 N N . ILE A 1 282 ? 19.482 -6.456 -31.925 1.00 92.12 282 ILE A N 1
ATOM 2202 C CA . ILE A 1 282 ? 19.612 -5.233 -32.725 1.00 92.12 282 ILE A CA 1
ATOM 2203 C C . ILE A 1 282 ? 21.079 -4.978 -33.033 1.00 92.12 282 ILE A C 1
ATOM 2205 O O . ILE A 1 282 ? 21.946 -5.148 -32.173 1.00 92.12 282 ILE A O 1
ATOM 2209 N N . VAL A 1 283 ? 21.356 -4.536 -34.255 1.00 90.12 283 VAL A N 1
ATOM 2210 C CA . VAL A 1 283 ? 22.705 -4.135 -34.652 1.00 90.12 283 VAL A CA 1
ATOM 2211 C C . VAL A 1 283 ? 22.920 -2.693 -34.206 1.00 90.12 283 VAL A C 1
ATOM 2213 O O . VAL A 1 283 ? 22.283 -1.778 -34.723 1.00 90.12 283 VAL A O 1
ATOM 2216 N N . ARG A 1 284 ? 23.844 -2.466 -33.269 1.00 86.19 284 ARG A N 1
ATOM 2217 C CA . ARG A 1 284 ? 24.325 -1.116 -32.952 1.00 86.19 284 ARG A CA 1
ATOM 2218 C C . ARG A 1 284 ? 25.615 -0.832 -33.704 1.00 86.19 284 ARG A C 1
ATOM 2220 O O . ARG A 1 284 ? 26.586 -1.588 -33.619 1.00 86.19 284 ARG A O 1
ATOM 2227 N N . THR A 1 285 ? 25.639 0.283 -34.424 1.00 86.00 285 THR A N 1
ATOM 2228 C CA . THR A 1 285 ? 26.844 0.773 -35.097 1.00 86.00 285 THR A CA 1
ATOM 2229 C C . THR A 1 285 ? 27.790 1.427 -34.092 1.00 86.00 285 THR A C 1
ATOM 2231 O O . THR A 1 285 ? 27.380 1.925 -33.041 1.00 86.00 285 THR A O 1
ATOM 2234 N N . ARG A 1 286 ? 29.088 1.433 -34.405 1.00 84.12 286 ARG A N 1
ATOM 2235 C CA . ARG A 1 286 ? 30.101 2.166 -33.636 1.00 84.12 286 ARG A CA 1
ATOM 2236 C C . ARG A 1 286 ? 30.441 3.508 -34.285 1.00 84.12 286 ARG A C 1
ATOM 2238 O O . ARG A 1 286 ? 31.501 4.044 -33.986 1.00 84.12 286 ARG A O 1
ATOM 2245 N N . SER A 1 287 ? 29.574 4.064 -35.136 1.00 80.00 287 SER A N 1
ATOM 2246 C CA . SER A 1 287 ? 29.855 5.289 -35.907 1.00 80.00 287 SER A CA 1
ATOM 2247 C C . SER A 1 287 ? 30.293 6.454 -35.018 1.00 80.00 287 SER A C 1
ATOM 2249 O O . SER A 1 287 ? 31.312 7.074 -35.293 1.00 80.00 287 SER A O 1
ATOM 2251 N N . LEU A 1 288 ? 29.621 6.677 -33.883 1.00 77.69 288 LEU A N 1
ATOM 2252 C CA . LEU A 1 288 ? 30.007 7.708 -32.911 1.00 77.69 288 LEU A CA 1
ATOM 2253 C C . LEU A 1 288 ? 31.418 7.486 -32.343 1.00 77.69 288 LEU A C 1
ATOM 2255 O O . LEU A 1 288 ? 32.225 8.409 -32.321 1.00 77.69 288 LEU A O 1
ATOM 2259 N N . ARG A 1 289 ? 31.750 6.261 -31.911 1.00 78.12 289 ARG A N 1
ATOM 2260 C CA . ARG A 1 289 ? 33.099 5.947 -31.398 1.00 78.12 289 ARG A CA 1
ATOM 2261 C C . ARG A 1 289 ? 34.159 6.021 -32.496 1.00 78.12 289 ARG A C 1
ATOM 2263 O O . ARG A 1 289 ? 35.249 6.514 -32.242 1.00 78.12 289 ARG A O 1
ATOM 2270 N N . GLY A 1 290 ? 33.837 5.550 -33.699 1.00 77.94 290 GLY A N 1
ATOM 2271 C CA . GLY A 1 290 ? 34.708 5.639 -34.867 1.00 77.94 290 GLY A CA 1
ATOM 2272 C C . GLY A 1 290 ? 34.996 7.088 -35.255 1.00 77.94 290 GLY A C 1
ATOM 2273 O O . GLY A 1 290 ? 36.147 7.426 -35.508 1.00 77.94 290 GLY A O 1
ATOM 2274 N N . GLY A 1 291 ? 33.985 7.961 -35.206 1.00 79.31 291 GLY A N 1
ATOM 2275 C CA . GLY A 1 291 ? 34.139 9.399 -35.418 1.00 79.31 291 GLY A CA 1
ATOM 2276 C C . GLY A 1 291 ? 35.061 10.053 -34.386 1.00 79.31 291 GLY A C 1
ATOM 2277 O O . GLY A 1 291 ? 35.962 10.796 -34.765 1.00 79.31 291 GLY A O 1
ATOM 2278 N N . TRP A 1 292 ? 34.912 9.718 -33.097 1.00 79.56 292 TRP A N 1
ATOM 2279 C CA . TRP A 1 292 ? 35.811 10.202 -32.039 1.00 79.56 292 TRP A CA 1
ATOM 2280 C C . TRP A 1 292 ? 37.262 9.741 -32.221 1.00 79.56 292 TRP A C 1
ATOM 2282 O O . TRP A 1 292 ? 38.177 10.539 -32.042 1.00 79.56 292 TRP A O 1
ATOM 2292 N N . ILE A 1 293 ? 37.486 8.480 -32.605 1.00 84.19 293 ILE A N 1
ATOM 2293 C CA . ILE A 1 293 ? 38.835 7.978 -32.915 1.00 84.19 293 ILE A CA 1
ATOM 2294 C C . ILE A 1 293 ? 39.413 8.733 -34.117 1.00 84.19 293 ILE A C 1
ATOM 2296 O O . ILE A 1 293 ? 40.549 9.193 -34.051 1.00 84.19 293 ILE A O 1
ATOM 2300 N N . GLY A 1 294 ? 38.625 8.922 -35.180 1.00 82.25 294 GLY A N 1
ATOM 2301 C CA . GLY A 1 294 ? 39.027 9.718 -36.341 1.00 82.25 294 GLY A CA 1
ATOM 2302 C C . GLY A 1 294 ? 39.409 11.153 -35.969 1.00 82.25 294 GLY A C 1
ATOM 2303 O O . GLY A 1 294 ? 40.409 11.666 -36.460 1.00 82.25 294 GLY A O 1
ATOM 2304 N N . MET A 1 295 ? 38.674 11.772 -35.040 1.00 83.62 295 MET A N 1
ATOM 2305 C CA . MET A 1 295 ? 38.975 13.105 -34.507 1.00 83.62 295 MET A CA 1
ATOM 2306 C C . MET A 1 295 ? 40.262 13.138 -33.679 1.00 83.62 295 MET A C 1
ATOM 2308 O O . MET A 1 295 ? 41.054 14.063 -33.831 1.00 83.62 295 MET A O 1
ATOM 2312 N N . ALA A 1 296 ? 40.509 12.127 -32.842 1.00 84.62 296 ALA A N 1
ATOM 2313 C CA . ALA A 1 296 ? 41.750 12.036 -32.075 1.00 84.62 296 ALA A CA 1
ATOM 2314 C C . ALA A 1 296 ? 42.976 11.883 -32.996 1.00 84.62 296 ALA A C 1
ATOM 2316 O O . ALA A 1 296 ? 44.002 12.532 -32.777 1.00 84.62 296 ALA A O 1
ATOM 2317 N N . VAL A 1 297 ? 42.855 11.077 -34.059 1.00 86.25 297 VAL A N 1
ATOM 2318 C CA . VAL A 1 297 ? 43.904 10.926 -35.080 1.00 86.25 297 VAL A CA 1
ATOM 2319 C C . VAL A 1 297 ? 44.122 12.247 -35.818 1.00 86.25 297 VAL A C 1
ATOM 2321 O O . VAL A 1 297 ? 45.256 12.704 -35.893 1.00 86.25 297 VAL A O 1
ATOM 2324 N N . ALA A 1 298 ? 43.048 12.906 -36.267 1.00 83.19 298 ALA A N 1
ATOM 2325 C CA . ALA A 1 298 ? 43.114 14.207 -36.934 1.00 83.19 298 ALA A CA 1
ATOM 2326 C C . ALA A 1 298 ? 43.837 15.269 -36.104 1.00 83.19 298 ALA A C 1
ATOM 2328 O O . ALA A 1 298 ? 44.740 15.935 -36.606 1.00 83.19 298 ALA A O 1
ATOM 2329 N N . ALA A 1 299 ? 43.465 15.407 -34.829 1.00 84.69 299 ALA A N 1
ATOM 2330 C CA . ALA A 1 299 ? 44.089 16.361 -33.920 1.00 84.69 299 ALA A CA 1
ATOM 2331 C C . ALA A 1 299 ? 45.590 16.083 -33.755 1.00 84.69 299 ALA A C 1
ATOM 2333 O O . ALA A 1 299 ? 46.397 17.008 -33.767 1.00 84.69 299 ALA A O 1
ATOM 2334 N N . THR A 1 300 ? 45.971 14.806 -33.659 1.00 84.94 300 THR A N 1
ATOM 2335 C CA . THR A 1 300 ? 47.376 14.399 -33.536 1.00 84.94 300 THR A CA 1
ATOM 2336 C C . THR A 1 300 ? 48.166 14.737 -34.803 1.00 84.94 300 THR A C 1
ATOM 2338 O O . THR A 1 300 ? 49.244 15.319 -34.707 1.00 84.94 300 THR A O 1
ATOM 2341 N N . THR A 1 301 ? 47.619 14.442 -35.987 1.00 83.88 301 THR A N 1
ATOM 2342 C CA . THR A 1 301 ? 48.233 14.793 -37.280 1.00 83.88 301 THR A CA 1
ATOM 2343 C C . THR A 1 301 ? 48.426 16.301 -37.416 1.00 83.88 301 THR A C 1
ATOM 2345 O O . THR A 1 301 ? 49.514 16.749 -37.755 1.00 83.88 301 THR A O 1
ATOM 2348 N N . VAL A 1 302 ? 47.408 17.090 -37.057 1.00 82.25 302 VAL A N 1
ATOM 2349 C CA . VAL A 1 302 ? 47.468 18.557 -37.079 1.00 82.25 302 VAL A CA 1
ATOM 2350 C C . VAL A 1 302 ? 48.576 19.107 -36.174 1.00 82.25 302 VAL A C 1
ATOM 2352 O O . VAL A 1 302 ? 49.298 20.018 -36.578 1.00 82.25 302 VAL A O 1
ATOM 2355 N N . VAL A 1 303 ? 48.728 18.568 -34.960 1.00 83.31 303 VAL A N 1
ATOM 2356 C CA . VAL A 1 303 ? 49.781 19.000 -34.026 1.00 83.31 303 VAL A CA 1
ATOM 2357 C C . VAL A 1 303 ? 51.171 18.663 -34.567 1.00 83.31 303 VAL A C 1
ATOM 2359 O O . VAL A 1 303 ? 52.062 19.507 -34.504 1.00 83.31 303 VAL A O 1
ATOM 2362 N N . ILE A 1 304 ? 51.356 17.459 -35.117 1.00 83.00 304 ILE A N 1
ATOM 2363 C CA . ILE A 1 304 ? 52.643 17.029 -35.681 1.00 83.00 304 ILE A CA 1
ATOM 2364 C C . ILE A 1 304 ? 53.013 17.900 -36.887 1.00 83.00 304 ILE A C 1
ATOM 2366 O O . ILE A 1 304 ? 54.086 18.500 -36.882 1.00 83.00 304 ILE A O 1
ATOM 2370 N N . ASP A 1 305 ? 52.113 18.049 -37.863 1.00 76.50 305 ASP A N 1
ATOM 2371 C CA . ASP A 1 305 ? 52.371 18.827 -39.083 1.00 76.50 305 ASP A CA 1
ATOM 2372 C C . ASP A 1 305 ? 52.603 20.315 -38.782 1.00 76.50 305 ASP A C 1
ATOM 2374 O O . ASP A 1 305 ? 53.479 20.949 -39.379 1.00 76.50 305 ASP A O 1
ATOM 2378 N N . GLY A 1 306 ? 51.862 20.870 -37.816 1.00 78.88 306 GLY A N 1
ATOM 2379 C CA . GLY A 1 306 ? 52.044 22.244 -37.351 1.00 78.88 306 GLY A CA 1
ATOM 2380 C C . GLY A 1 306 ? 53.416 22.493 -36.719 1.00 78.88 306 GLY A C 1
ATOM 2381 O O . GLY A 1 306 ? 53.963 23.584 -36.875 1.00 78.88 306 GLY A O 1
ATOM 2382 N N . LEU A 1 307 ? 53.991 21.486 -36.052 1.00 79.12 307 LEU A N 1
ATOM 2383 C CA . LEU A 1 307 ? 55.325 21.558 -35.451 1.00 79.12 307 LEU A CA 1
ATOM 2384 C C . LEU A 1 307 ? 56.454 21.346 -36.471 1.00 79.12 307 LEU A C 1
ATOM 2386 O O . LEU A 1 307 ? 57.519 21.937 -36.309 1.00 79.12 307 LEU A O 1
ATOM 2390 N N . THR A 1 308 ? 56.253 20.520 -37.505 1.00 76.31 308 THR A N 1
ATOM 2391 C CA . THR A 1 308 ?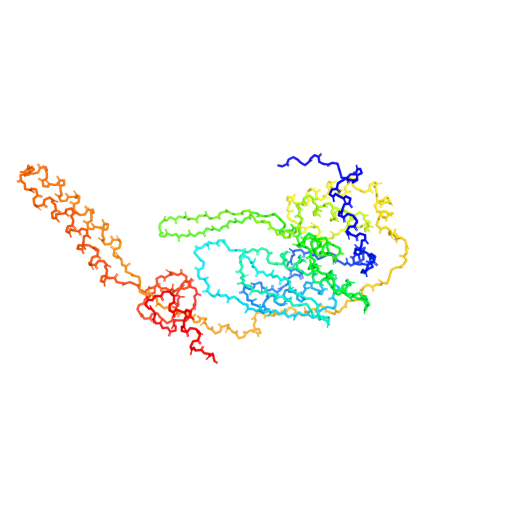 57.334 20.123 -38.428 1.00 76.31 308 THR A CA 1
ATOM 2392 C C . THR A 1 308 ? 57.408 20.918 -39.727 1.00 76.31 308 THR A C 1
ATOM 2394 O O . THR A 1 308 ? 58.501 21.061 -40.269 1.00 76.31 308 THR A O 1
ATOM 2397 N N . LEU A 1 309 ? 56.286 21.407 -40.266 1.00 65.25 309 LEU A N 1
ATOM 2398 C CA . LEU A 1 309 ? 56.235 21.932 -41.643 1.00 65.25 309 LEU A CA 1
ATOM 2399 C C . LEU A 1 309 ? 55.796 23.399 -41.752 1.00 65.25 309 LEU A C 1
ATOM 2401 O O . LEU A 1 309 ? 55.866 23.975 -42.838 1.00 65.25 309 LEU A O 1
ATOM 2405 N N . GLY A 1 310 ? 55.384 24.025 -40.645 1.00 59.78 310 GLY A N 1
ATOM 2406 C CA . GLY A 1 310 ? 54.764 25.350 -40.667 1.00 59.78 310 GLY A CA 1
ATOM 2407 C C . GLY A 1 310 ? 53.394 25.322 -41.362 1.00 59.78 310 GLY A C 1
ATOM 2408 O O . GLY A 1 310 ? 53.109 24.479 -42.205 1.00 59.78 310 GLY A O 1
ATOM 2409 N N . LEU A 1 311 ? 52.507 26.248 -40.998 1.00 60.53 311 LEU A N 1
ATOM 2410 C CA . LEU A 1 311 ? 51.080 26.315 -41.378 1.00 60.53 311 LEU A CA 1
ATOM 2411 C C . LEU A 1 311 ? 50.776 26.520 -42.888 1.00 60.53 311 LEU A C 1
ATOM 2413 O O . LEU A 1 311 ? 49.747 27.086 -43.246 1.00 60.53 311 LEU A O 1
ATOM 2417 N N . LEU A 1 312 ? 51.645 26.094 -43.804 1.00 62.47 312 LEU A N 1
ATOM 2418 C CA . LEU A 1 312 ? 51.608 26.487 -45.214 1.00 62.47 312 LEU A CA 1
ATOM 2419 C C . LEU A 1 312 ? 50.615 25.703 -46.089 1.00 62.47 312 LEU A C 1
ATOM 2421 O O . LEU A 1 312 ? 50.441 26.068 -47.249 1.00 62.47 312 LEU A O 1
ATOM 2425 N N . ASN A 1 313 ? 49.924 24.674 -45.577 1.00 76.94 313 ASN A N 1
ATOM 2426 C CA . ASN A 1 313 ? 48.909 23.956 -46.360 1.00 76.94 313 ASN A CA 1
ATOM 2427 C C . ASN A 1 313 ? 47.536 23.872 -45.657 1.00 76.94 313 ASN A C 1
ATOM 2429 O O . ASN A 1 313 ? 47.224 22.871 -45.004 1.00 76.94 313 ASN A O 1
ATOM 2433 N N . PRO A 1 314 ? 46.671 24.891 -45.826 1.00 77.69 314 PRO A N 1
ATOM 2434 C CA . PRO A 1 314 ? 45.335 24.911 -45.223 1.00 77.69 314 PRO A CA 1
ATOM 2435 C C . PRO A 1 314 ? 44.413 23.795 -45.745 1.00 77.69 314 PRO A C 1
ATOM 2437 O O . PRO A 1 314 ? 43.477 23.397 -45.053 1.00 77.69 314 PRO A O 1
ATOM 2440 N N . VAL A 1 315 ? 44.680 23.245 -46.936 1.00 80.12 315 VAL A N 1
ATOM 2441 C CA . VAL A 1 315 ? 43.881 22.155 -47.522 1.00 80.12 315 VAL A CA 1
ATOM 2442 C C . VAL A 1 315 ? 44.144 20.831 -46.799 1.00 80.12 315 VAL A C 1
ATOM 2444 O O . VAL A 1 315 ? 43.200 20.103 -46.482 1.00 80.12 315 VAL A O 1
ATOM 2447 N N . LEU A 1 316 ? 45.404 20.533 -46.469 1.00 78.81 316 LEU A N 1
ATOM 2448 C CA . LEU A 1 316 ? 45.761 19.368 -45.645 1.00 78.81 316 LEU A CA 1
ATOM 2449 C C . LEU A 1 316 ? 45.158 19.473 -44.238 1.00 78.81 316 LEU A C 1
ATOM 2451 O O . LEU A 1 316 ? 44.582 18.513 -43.733 1.00 78.81 316 LEU A O 1
ATOM 2455 N N . PHE A 1 317 ? 45.190 20.666 -43.647 1.00 79.81 317 PHE A N 1
ATOM 2456 C CA . PHE A 1 317 ? 44.624 20.914 -42.323 1.00 79.81 317 PHE A CA 1
ATOM 2457 C C . PHE A 1 317 ? 43.103 20.684 -42.276 1.00 79.81 317 PHE A C 1
ATOM 2459 O O . PHE A 1 317 ? 42.598 19.963 -41.413 1.00 79.81 317 PHE A O 1
ATOM 2466 N N . LEU A 1 318 ? 42.360 21.247 -43.237 1.00 80.50 318 LEU A N 1
ATOM 2467 C CA . LEU A 1 318 ? 40.906 21.072 -43.323 1.00 80.50 318 LEU A CA 1
ATOM 2468 C C . LEU A 1 318 ? 40.519 19.623 -43.650 1.00 80.50 318 LEU A C 1
ATOM 2470 O O . LEU A 1 318 ? 39.582 19.083 -43.060 1.00 80.50 318 LEU A O 1
ATOM 2474 N N . SER A 1 319 ? 41.249 18.963 -44.553 1.00 80.62 319 SER A N 1
ATOM 2475 C CA . SER A 1 319 ? 40.986 17.557 -44.885 1.00 80.62 319 SER A CA 1
ATOM 2476 C C . SER A 1 319 ? 41.280 16.612 -43.718 1.00 80.62 319 SER A C 1
ATOM 2478 O O . SER A 1 319 ? 40.518 15.668 -43.516 1.00 80.62 319 SER A O 1
ATOM 2480 N N . ALA A 1 320 ? 42.288 16.888 -42.886 1.00 80.69 320 ALA A N 1
ATOM 2481 C CA . ALA A 1 320 ? 42.516 16.142 -41.651 1.00 80.69 320 ALA A CA 1
ATOM 2482 C C . ALA A 1 320 ? 41.367 16.348 -40.648 1.00 80.69 320 ALA A C 1
ATOM 2484 O O . ALA A 1 320 ? 40.794 15.370 -40.166 1.00 80.69 320 ALA A O 1
ATOM 2485 N N . LEU A 1 321 ? 40.973 17.601 -40.384 1.00 81.12 321 LEU A N 1
ATOM 2486 C CA . LEU A 1 321 ? 39.929 17.943 -39.409 1.00 81.12 321 LEU A CA 1
ATOM 2487 C C . LEU A 1 321 ? 38.550 17.373 -39.744 1.00 81.12 321 LEU A C 1
ATOM 2489 O O . LEU A 1 321 ? 37.836 16.969 -38.832 1.00 81.12 321 LEU A O 1
ATOM 2493 N N . PHE A 1 322 ? 38.164 17.340 -41.020 1.00 83.19 322 PHE A N 1
ATOM 2494 C CA . PHE A 1 322 ? 36.828 16.886 -41.425 1.00 83.19 322 PHE A CA 1
ATOM 2495 C C . PHE A 1 322 ? 36.828 15.490 -42.050 1.00 83.19 322 PHE A C 1
ATOM 2497 O O . PHE A 1 322 ? 35.908 14.705 -41.812 1.00 83.19 322 PHE A O 1
ATOM 2504 N N . GLY A 1 323 ? 37.864 15.146 -42.815 1.00 84.94 323 GLY A N 1
ATOM 2505 C CA . GLY A 1 323 ? 37.950 13.879 -43.537 1.00 84.94 323 GLY A CA 1
ATOM 2506 C C . GLY A 1 323 ? 38.174 12.684 -42.617 1.00 84.94 323 GLY A C 1
ATOM 2507 O O . GLY A 1 323 ? 37.502 11.666 -42.774 1.00 84.94 323 GLY A O 1
ATOM 2508 N N . LEU A 1 324 ? 39.056 12.799 -41.619 1.00 84.19 324 LEU A N 1
ATOM 2509 C CA . LEU A 1 324 ? 39.360 11.684 -40.716 1.00 84.19 324 LEU A CA 1
ATOM 2510 C C . LEU A 1 324 ? 38.205 11.348 -39.754 1.00 84.19 324 LEU A C 1
ATOM 2512 O O . LEU A 1 324 ? 37.916 10.158 -39.605 1.00 84.19 324 LEU A O 1
ATOM 2516 N N . PRO A 1 325 ? 37.470 12.309 -39.153 1.00 83.50 325 PRO A N 1
ATOM 2517 C CA . PRO A 1 325 ? 36.253 11.987 -38.405 1.00 83.50 325 PRO A CA 1
ATOM 2518 C C . PRO A 1 325 ? 35.155 11.379 -39.277 1.00 83.50 325 PRO A C 1
ATOM 2520 O O . PRO A 1 325 ? 34.501 10.425 -38.851 1.00 83.50 325 PRO A O 1
ATOM 2523 N N . LEU A 1 326 ? 34.960 11.890 -40.500 1.00 84.44 326 LEU A N 1
ATOM 2524 C CA . LEU A 1 326 ? 33.973 11.345 -41.434 1.00 84.44 326 LEU A CA 1
ATOM 2525 C C . LEU A 1 326 ? 34.329 9.900 -41.806 1.00 84.44 326 LEU A C 1
ATOM 2527 O O . LEU A 1 326 ? 33.489 9.008 -41.686 1.00 84.44 326 LEU A O 1
ATOM 2531 N N . LEU A 1 327 ? 35.588 9.650 -42.174 1.00 86.12 327 LEU A N 1
ATOM 2532 C CA . LEU A 1 327 ? 36.099 8.316 -42.479 1.00 86.12 327 LEU A CA 1
ATOM 2533 C C . LEU A 1 327 ? 35.962 7.385 -41.269 1.00 86.12 327 LEU A C 1
ATOM 2535 O O . LEU A 1 327 ? 35.459 6.272 -41.409 1.00 86.12 327 LEU A O 1
ATOM 2539 N N . GLY A 1 328 ? 36.330 7.849 -40.074 1.00 82.38 328 GLY A N 1
ATOM 2540 C CA . GLY A 1 328 ? 36.170 7.105 -38.827 1.00 82.38 328 GLY A CA 1
ATOM 2541 C C . GLY A 1 328 ? 34.709 6.757 -38.531 1.00 82.38 328 GLY A C 1
ATOM 2542 O O . GLY A 1 328 ? 34.410 5.633 -38.127 1.00 82.38 328 GLY A O 1
ATOM 2543 N N . SER A 1 329 ? 33.779 7.678 -38.790 1.00 82.50 329 SER A N 1
ATOM 2544 C CA . SER A 1 329 ? 32.339 7.448 -38.638 1.00 82.50 329 SER A CA 1
ATOM 2545 C C . SER A 1 329 ? 31.808 6.427 -39.648 1.00 82.50 329 SER A C 1
ATOM 2547 O O . SER A 1 329 ? 31.072 5.515 -39.268 1.00 82.50 329 SER A O 1
ATOM 2549 N N . VAL A 1 330 ? 32.237 6.508 -40.913 1.00 85.50 330 VAL A N 1
ATOM 2550 C CA . VAL A 1 330 ? 31.867 5.556 -41.976 1.00 85.50 330 VAL A CA 1
ATOM 2551 C C . VAL A 1 330 ? 32.412 4.157 -41.677 1.00 85.50 330 VAL A C 1
ATOM 2553 O O . VAL A 1 330 ? 31.665 3.178 -41.727 1.00 85.50 330 VAL A O 1
ATOM 2556 N N . VAL A 1 331 ? 33.692 4.046 -41.311 1.00 85.75 331 VAL A N 1
ATOM 2557 C CA . VAL A 1 331 ? 34.325 2.768 -40.945 1.00 85.75 331 VAL A CA 1
ATOM 2558 C C . VAL A 1 331 ? 33.687 2.197 -39.675 1.00 85.75 331 VAL A C 1
ATOM 2560 O O . VAL A 1 331 ? 33.305 1.028 -39.649 1.00 85.75 331 VAL A O 1
ATOM 2563 N N . GLY A 1 332 ? 33.461 3.023 -38.650 1.00 79.06 332 GLY A N 1
ATOM 2564 C CA . GLY A 1 332 ? 32.758 2.623 -37.427 1.00 79.06 332 GLY A CA 1
ATOM 2565 C C . GLY A 1 332 ? 31.292 2.242 -37.662 1.00 79.06 332 GLY A C 1
ATOM 2566 O O . GLY A 1 332 ? 30.744 1.409 -36.939 1.00 79.06 332 GLY A O 1
ATOM 2567 N N . GLY A 1 333 ? 30.659 2.814 -38.688 1.00 82.44 333 GLY A N 1
ATOM 2568 C CA . GLY A 1 333 ? 29.321 2.457 -39.153 1.00 82.44 333 GLY A CA 1
ATOM 2569 C C . GLY A 1 333 ? 29.256 1.053 -39.753 1.00 82.44 333 GLY A C 1
ATOM 2570 O O . GLY A 1 333 ? 28.267 0.352 -39.551 1.00 82.44 333 GLY A O 1
ATOM 2571 N N . ARG A 1 334 ? 30.329 0.613 -40.424 1.00 86.88 334 ARG A N 1
ATOM 2572 C CA . ARG A 1 334 ? 30.434 -0.738 -41.001 1.00 86.88 334 ARG A CA 1
ATOM 2573 C C . ARG A 1 334 ? 30.650 -1.825 -39.951 1.00 86.88 334 ARG A C 1
ATOM 2575 O O . ARG A 1 334 ? 30.298 -2.974 -40.194 1.00 86.88 334 ARG A O 1
ATOM 2582 N N . TRP A 1 335 ? 31.204 -1.485 -38.789 1.00 84.75 335 TRP A N 1
ATOM 2583 C CA . TRP A 1 335 ? 31.437 -2.435 -37.699 1.00 84.75 335 TRP A CA 1
ATOM 2584 C C . TRP A 1 335 ? 30.301 -2.380 -36.676 1.00 84.75 335 TRP A C 1
ATOM 2586 O O . TRP A 1 335 ? 30.398 -1.769 -35.607 1.00 84.75 335 TRP A O 1
ATOM 2596 N N . GLY A 1 336 ? 29.193 -3.024 -37.044 1.00 85.50 336 GLY A N 1
ATOM 2597 C CA . GLY A 1 336 ? 28.074 -3.281 -36.146 1.00 85.50 336 GLY A CA 1
ATOM 2598 C C . GLY A 1 336 ? 28.404 -4.364 -35.119 1.00 85.50 336 GLY A C 1
ATOM 2599 O O . GLY A 1 336 ? 29.189 -5.271 -35.379 1.00 85.50 336 GLY A O 1
ATOM 2600 N N . HIS A 1 337 ? 27.787 -4.278 -33.946 1.00 90.38 337 HIS A N 1
ATOM 2601 C CA . HIS A 1 337 ? 27.747 -5.379 -32.986 1.00 90.38 337 HIS A CA 1
ATOM 2602 C C . HIS A 1 337 ? 26.296 -5.638 -32.597 1.00 90.38 337 HIS A C 1
ATOM 2604 O O . HIS A 1 337 ? 25.506 -4.698 -32.474 1.00 90.38 337 HIS A O 1
ATOM 2610 N N . ASP A 1 338 ? 25.951 -6.911 -32.438 1.00 93.69 338 ASP A N 1
ATOM 2611 C CA . ASP A 1 338 ? 24.630 -7.301 -31.969 1.00 93.69 338 ASP A CA 1
ATOM 2612 C C . ASP A 1 338 ? 24.548 -7.027 -30.459 1.00 93.69 338 ASP A C 1
ATOM 2614 O O . ASP A 1 338 ? 25.455 -7.363 -29.692 1.00 93.69 338 ASP A O 1
ATOM 2618 N N . VAL A 1 339 ? 23.452 -6.412 -30.025 1.00 91.94 339 VAL A N 1
ATOM 2619 C CA . VAL A 1 339 ? 23.101 -6.286 -28.608 1.00 91.94 339 VAL A CA 1
ATOM 2620 C C . VAL A 1 339 ? 21.690 -6.803 -28.379 1.00 91.94 339 VAL A C 1
ATOM 2622 O O . VAL A 1 339 ? 20.838 -6.763 -29.272 1.00 91.94 339 VAL A O 1
ATOM 2625 N N . CYS A 1 340 ? 21.438 -7.306 -27.177 1.00 87.06 340 CYS A N 1
ATOM 2626 C CA . CYS A 1 340 ? 20.109 -7.730 -26.766 1.00 87.06 340 CYS A CA 1
ATOM 2627 C C . CYS A 1 340 ? 19.197 -6.509 -26.640 1.00 87.06 340 CYS A C 1
ATOM 2629 O O . CYS A 1 340 ? 19.544 -5.558 -25.941 1.00 87.06 340 CYS A O 1
ATOM 2631 N N . VAL A 1 341 ? 18.016 -6.545 -27.262 1.00 84.12 341 VAL A N 1
ATOM 2632 C CA . VAL A 1 341 ? 17.016 -5.470 -27.132 1.00 84.12 341 VAL A CA 1
ATOM 2633 C C . VAL A 1 341 ? 16.651 -5.214 -25.672 1.00 84.12 341 VAL A C 1
ATOM 2635 O O . VAL A 1 341 ? 16.458 -4.069 -25.276 1.00 84.12 341 VAL A O 1
ATOM 2638 N N . ARG A 1 342 ? 16.576 -6.277 -24.867 1.00 78.31 342 ARG A N 1
ATOM 2639 C CA . ARG A 1 342 ? 16.052 -6.210 -23.504 1.00 78.31 342 ARG A CA 1
ATOM 2640 C C . ARG A 1 342 ? 17.037 -5.625 -22.496 1.00 78.31 342 ARG A C 1
ATOM 2642 O O . ARG A 1 342 ? 16.661 -4.754 -21.724 1.00 78.31 342 ARG A O 1
ATOM 2649 N N . CYS A 1 343 ? 18.279 -6.109 -22.475 1.00 79.19 343 CYS A N 1
ATOM 2650 C CA . CYS A 1 343 ? 19.274 -5.685 -21.481 1.00 79.19 343 CYS A CA 1
ATOM 2651 C C . CYS A 1 343 ? 20.432 -4.859 -22.058 1.00 79.19 343 CYS A C 1
ATOM 2653 O O . CYS A 1 343 ? 21.329 -4.475 -21.314 1.00 79.19 343 CYS A O 1
ATOM 2655 N N . ALA A 1 344 ? 20.456 -4.622 -23.376 1.00 83.69 344 ALA A N 1
ATOM 2656 C CA . ALA A 1 344 ? 21.558 -3.983 -24.102 1.00 83.69 344 ALA A CA 1
ATOM 2657 C C . ALA A 1 344 ? 22.930 -4.678 -23.957 1.00 83.69 344 ALA A C 1
ATOM 2659 O O . ALA A 1 344 ? 23.950 -4.124 -24.374 1.00 83.69 344 ALA A O 1
ATOM 2660 N N . GLY A 1 345 ? 22.965 -5.896 -23.404 1.00 86.38 345 GLY A N 1
ATOM 2661 C CA . GLY A 1 345 ? 24.173 -6.706 -23.306 1.00 86.38 345 GLY A CA 1
ATOM 2662 C C . GLY A 1 345 ? 24.689 -7.116 -24.692 1.00 86.38 345 GLY A C 1
ATOM 2663 O O . GLY A 1 345 ? 23.875 -7.360 -25.591 1.00 86.38 345 GLY A O 1
ATOM 2664 N N . PRO A 1 346 ? 26.017 -7.189 -24.890 1.00 91.44 346 PRO A N 1
ATOM 2665 C CA . PRO A 1 346 ? 26.602 -7.629 -26.150 1.00 91.44 346 PRO A CA 1
ATOM 2666 C C . PRO A 1 346 ? 26.231 -9.086 -26.435 1.00 91.44 346 PRO A C 1
ATOM 2668 O O . PRO A 1 346 ? 26.243 -9.928 -25.539 1.00 91.44 346 PRO A O 1
ATOM 2671 N N . LEU A 1 347 ? 25.916 -9.377 -27.693 1.00 93.06 347 LEU A N 1
ATOM 2672 C CA . LEU A 1 347 ? 25.602 -10.716 -28.173 1.00 93.06 347 LEU A CA 1
ATOM 2673 C C . LEU A 1 347 ? 26.666 -11.166 -29.171 1.00 93.06 347 LEU A C 1
ATOM 2675 O O . LEU A 1 347 ? 27.101 -10.386 -30.021 1.00 93.06 347 LEU A O 1
ATOM 2679 N N . SER A 1 348 ? 27.072 -12.433 -29.089 1.00 92.81 348 SER A N 1
ATOM 2680 C CA . SER A 1 348 ? 27.841 -13.046 -30.171 1.00 92.81 348 SER A CA 1
ATOM 2681 C C . SER A 1 348 ? 26.939 -13.260 -31.390 1.00 92.81 348 SER A C 1
ATOM 2683 O O . SER A 1 348 ? 25.714 -13.366 -31.272 1.00 92.81 348 SER A O 1
ATOM 2685 N N . ALA A 1 349 ? 27.540 -13.347 -32.579 1.00 90.00 349 ALA A N 1
ATOM 2686 C CA . ALA A 1 349 ? 26.793 -13.582 -33.814 1.00 90.00 349 ALA A CA 1
ATOM 2687 C C . ALA A 1 349 ? 25.980 -14.891 -33.764 1.00 90.00 349 ALA A C 1
ATOM 2689 O O . ALA A 1 349 ? 24.897 -14.952 -34.343 1.00 90.00 349 ALA A O 1
ATOM 2690 N N . GLU A 1 350 ? 26.440 -15.882 -33.003 1.00 94.56 350 GLU A N 1
ATOM 2691 C CA . GLU A 1 350 ? 25.831 -17.212 -32.868 1.00 94.56 350 GLU A CA 1
ATOM 2692 C C . GLU A 1 350 ? 24.986 -17.373 -31.594 1.00 94.56 350 GLU A C 1
ATOM 2694 O O . GLU A 1 350 ? 24.426 -18.438 -31.355 1.00 94.56 350 GLU A O 1
ATOM 2699 N N . ALA A 1 351 ? 24.853 -16.324 -30.772 1.00 93.69 351 ALA A N 1
ATOM 2700 C CA . ALA A 1 351 ? 24.070 -16.395 -29.545 1.00 93.69 351 ALA A CA 1
ATOM 2701 C C . ALA A 1 351 ? 22.605 -16.750 -29.850 1.00 93.69 351 ALA A C 1
ATOM 2703 O O . ALA A 1 351 ? 21.909 -16.008 -30.556 1.00 93.69 351 ALA A O 1
ATOM 2704 N N . THR A 1 352 ? 22.146 -17.862 -29.272 1.00 93.94 352 THR A N 1
ATOM 2705 C CA . THR A 1 352 ? 20.739 -18.290 -29.213 1.00 93.94 352 THR A CA 1
ATOM 2706 C C . THR A 1 352 ? 20.065 -17.852 -27.913 1.00 93.94 352 THR A C 1
ATOM 2708 O O . THR A 1 352 ? 18.839 -17.787 -27.845 1.00 93.94 352 THR A O 1
ATOM 2711 N N . THR A 1 353 ? 20.852 -17.479 -26.902 1.00 91.00 353 THR A N 1
ATOM 2712 C CA . THR A 1 353 ? 20.410 -16.908 -25.626 1.00 91.00 353 THR A CA 1
ATOM 2713 C C . THR A 1 353 ? 21.273 -15.704 -25.250 1.00 91.00 353 THR A C 1
ATOM 2715 O O . THR A 1 353 ? 22.441 -15.596 -25.626 1.00 91.00 353 THR A O 1
ATOM 2718 N N . CYS A 1 354 ? 20.692 -14.748 -24.531 1.00 86.56 354 CYS A N 1
ATOM 2719 C CA . CYS A 1 354 ? 21.419 -13.593 -24.025 1.00 86.56 354 CYS A CA 1
ATOM 2720 C C . CYS A 1 354 ? 22.130 -13.936 -22.711 1.00 86.56 354 CYS A C 1
ATOM 2722 O O . CYS A 1 354 ? 21.468 -14.201 -21.712 1.00 86.56 354 CYS A O 1
ATOM 2724 N N . SER A 1 355 ? 23.459 -13.822 -22.670 1.00 84.56 355 SER A N 1
ATOM 2725 C CA . SER A 1 355 ? 24.254 -14.055 -21.452 1.00 84.56 355 SER A CA 1
ATOM 2726 C C . SER A 1 355 ? 23.957 -13.077 -20.309 1.00 84.56 355 SER A C 1
ATOM 2728 O O . SER A 1 355 ? 24.231 -13.390 -19.157 1.00 84.56 355 SER A O 1
ATOM 2730 N N . GLY A 1 356 ? 23.400 -11.897 -20.609 1.00 74.62 356 GLY A N 1
ATOM 2731 C CA . GLY A 1 356 ? 23.072 -10.888 -19.600 1.00 74.62 356 GLY A CA 1
ATOM 2732 C C . GLY A 1 356 ? 21.707 -11.075 -18.932 1.00 74.62 356 GLY A C 1
ATOM 2733 O O . GLY A 1 356 ? 21.572 -10.772 -17.755 1.00 74.62 356 GLY A O 1
ATOM 2734 N N . CYS A 1 357 ? 20.684 -11.531 -19.665 1.00 75.31 357 CYS A N 1
ATOM 2735 C CA . CYS A 1 357 ? 19.314 -11.640 -19.132 1.00 75.31 357 CYS A CA 1
ATOM 2736 C C . CYS A 1 357 ? 18.650 -13.014 -19.313 1.00 75.31 357 CYS A C 1
ATOM 2738 O O . CYS A 1 357 ? 17.472 -13.153 -18.997 1.00 75.31 357 CYS A O 1
ATOM 2740 N N . GLY A 1 358 ? 19.354 -14.002 -19.872 1.00 80.81 358 GLY A N 1
ATOM 2741 C CA . GLY A 1 358 ? 18.853 -15.365 -20.096 1.00 80.81 358 GLY A CA 1
ATOM 2742 C C . GLY A 1 358 ? 17.820 -15.518 -21.223 1.00 80.81 358 GLY A C 1
ATOM 2743 O O . GLY A 1 358 ? 17.453 -16.635 -21.568 1.00 80.81 358 GLY A O 1
ATOM 2744 N N . ALA A 1 359 ? 17.354 -14.423 -21.830 1.00 82.94 359 ALA A N 1
ATOM 2745 C CA . ALA A 1 359 ? 16.313 -14.442 -22.861 1.00 82.94 359 ALA A CA 1
ATOM 2746 C C . ALA A 1 359 ? 16.750 -15.182 -24.144 1.00 82.94 359 ALA A C 1
ATOM 2748 O O . ALA A 1 359 ? 17.881 -14.998 -24.606 1.00 82.94 359 ALA A O 1
ATOM 2749 N N . ARG A 1 360 ? 15.852 -15.968 -24.759 1.00 91.69 360 ARG A N 1
ATOM 2750 C CA . ARG A 1 360 ? 16.108 -16.676 -26.027 1.00 91.69 360 ARG A CA 1
ATOM 2751 C C . ARG A 1 360 ? 15.988 -15.710 -27.198 1.00 91.69 360 ARG A C 1
ATOM 2753 O O . ARG A 1 360 ? 15.013 -14.977 -27.310 1.00 91.69 360 ARG A O 1
ATOM 2760 N N . ILE A 1 361 ? 16.965 -15.702 -28.092 1.00 91.88 361 ILE A N 1
ATOM 2761 C CA . ILE A 1 361 ? 16.991 -14.785 -29.231 1.00 91.88 361 ILE A CA 1
ATOM 2762 C C . ILE A 1 361 ? 16.093 -15.351 -30.334 1.00 91.88 361 ILE A C 1
ATOM 2764 O O . ILE A 1 361 ? 16.437 -16.336 -30.979 1.00 91.88 361 ILE A O 1
ATOM 2768 N N . ALA A 1 362 ? 14.934 -14.727 -30.534 1.00 91.88 362 ALA A N 1
ATOM 2769 C CA . ALA A 1 362 ? 13.932 -15.120 -31.522 1.00 91.88 362 ALA A CA 1
ATOM 2770 C C . ALA A 1 362 ? 14.291 -14.672 -32.944 1.00 91.88 362 ALA A C 1
ATOM 2772 O O . ALA A 1 362 ? 13.869 -15.286 -33.918 1.00 91.88 362 ALA A O 1
ATOM 2773 N N . GLY A 1 363 ? 15.091 -13.614 -33.086 1.00 91.50 363 GLY A N 1
ATOM 2774 C CA . GLY A 1 363 ? 15.524 -13.138 -34.394 1.00 91.50 363 GLY A CA 1
ATOM 2775 C C . GLY A 1 363 ? 16.239 -11.797 -34.339 1.00 91.50 363 GLY A C 1
ATOM 2776 O O . GLY A 1 363 ? 16.524 -11.265 -33.264 1.00 91.50 363 GLY A O 1
ATOM 2777 N N . ARG A 1 364 ? 16.528 -11.241 -35.519 1.00 91.69 364 ARG A N 1
ATOM 2778 C CA . ARG A 1 364 ? 17.131 -9.913 -35.686 1.00 91.69 364 ARG A CA 1
ATOM 2779 C C . ARG A 1 364 ? 16.086 -8.895 -36.131 1.00 91.69 364 ARG A C 1
ATOM 2781 O O . ARG A 1 364 ? 15.301 -9.169 -37.039 1.00 91.69 364 ARG A O 1
ATOM 2788 N N . VAL A 1 365 ? 16.124 -7.723 -35.507 1.00 87.75 365 VAL A N 1
ATOM 2789 C CA . VAL A 1 365 ? 15.361 -6.527 -35.890 1.00 87.75 365 VAL A CA 1
ATOM 2790 C C . VAL A 1 365 ? 16.343 -5.391 -36.182 1.00 87.75 365 VAL A C 1
ATOM 2792 O O . VAL A 1 365 ? 17.444 -5.355 -35.622 1.00 87.75 365 VAL A O 1
ATOM 2795 N N . ARG A 1 366 ? 16.004 -4.501 -37.116 1.00 78.69 366 ARG A N 1
ATOM 2796 C CA . ARG A 1 366 ? 16.856 -3.356 -37.476 1.00 78.69 366 ARG A CA 1
ATOM 2797 C C . ARG A 1 366 ? 16.738 -2.250 -36.446 1.00 78.69 366 ARG A C 1
ATOM 2799 O O . ARG A 1 366 ? 17.747 -1.642 -36.092 1.00 78.69 366 ARG A O 1
ATOM 2806 N N . TYR A 1 367 ? 15.525 -2.018 -35.961 1.00 74.94 367 TYR A N 1
ATOM 2807 C CA . TYR A 1 367 ? 15.238 -0.950 -35.018 1.00 74.94 367 TYR A CA 1
ATOM 2808 C C . TYR A 1 367 ? 14.448 -1.461 -33.822 1.00 74.94 367 TYR A C 1
ATOM 2810 O O . TYR A 1 367 ? 13.703 -2.432 -33.902 1.00 74.94 367 TYR A O 1
ATOM 2818 N N . GLN A 1 368 ? 14.605 -0.777 -32.692 1.00 64.12 368 GLN A N 1
ATOM 2819 C CA . GLN A 1 368 ? 13.966 -1.175 -31.442 1.00 64.12 368 GLN A CA 1
ATOM 2820 C C . GLN A 1 368 ? 12.430 -1.073 -31.501 1.00 64.12 368 GLN A C 1
ATOM 2822 O O . GLN A 1 368 ? 11.756 -1.868 -30.860 1.00 64.12 368 GLN A O 1
ATOM 2827 N N . TYR A 1 369 ? 11.875 -0.160 -32.306 1.00 68.38 369 TYR A N 1
ATOM 2828 C CA . TYR A 1 369 ? 10.423 -0.020 -32.480 1.00 68.38 369 TYR A CA 1
ATOM 2829 C C . TYR A 1 369 ? 9.792 -1.147 -33.321 1.00 68.38 369 TYR A C 1
ATOM 2831 O O . TYR A 1 369 ? 8.597 -1.388 -33.207 1.00 68.38 369 TYR A O 1
ATOM 2839 N N . GLU A 1 370 ? 10.575 -1.880 -34.125 1.00 65.62 370 GLU A N 1
ATOM 2840 C CA . GLU A 1 370 ? 10.077 -3.026 -34.910 1.00 65.62 370 GLU A CA 1
ATOM 2841 C C . GLU A 1 370 ? 9.723 -4.231 -34.023 1.00 65.62 370 GLU A C 1
ATOM 2843 O O . GLU A 1 370 ? 9.020 -5.140 -34.459 1.00 65.62 370 GLU A O 1
ATOM 2848 N N . VAL A 1 371 ? 10.206 -4.245 -32.777 1.00 61.28 371 VAL A N 1
ATOM 2849 C CA . VAL A 1 371 ? 9.923 -5.305 -31.800 1.00 61.28 371 VAL A CA 1
ATOM 2850 C C . VAL A 1 371 ? 8.441 -5.318 -31.444 1.00 61.28 371 VAL A C 1
ATOM 2852 O O . VAL A 1 371 ? 7.818 -6.371 -31.521 1.00 61.28 371 VAL A O 1
ATOM 2855 N N . GLY A 1 372 ? 7.864 -4.144 -31.165 1.00 58.09 372 GLY A N 1
ATOM 2856 C CA . GLY A 1 372 ? 6.443 -4.026 -30.840 1.00 58.09 372 GLY A CA 1
ATOM 2857 C C . GLY A 1 372 ? 5.525 -4.415 -32.001 1.00 58.09 372 GLY A C 1
ATOM 2858 O O . GLY A 1 372 ? 4.447 -4.936 -31.767 1.00 58.09 372 GLY A O 1
ATOM 2859 N N . VAL A 1 373 ? 5.959 -4.229 -33.254 1.00 57.97 373 VAL A N 1
ATOM 2860 C CA . VAL A 1 373 ? 5.178 -4.628 -34.441 1.00 57.97 373 VAL A CA 1
ATOM 2861 C C . VAL A 1 373 ? 5.199 -6.146 -34.634 1.00 57.97 373 VAL A C 1
ATOM 2863 O O . VAL A 1 373 ? 4.160 -6.749 -34.867 1.00 57.97 373 VAL A O 1
ATOM 2866 N N . ARG A 1 374 ? 6.362 -6.793 -34.479 1.00 58.69 374 ARG A N 1
ATOM 2867 C CA . ARG A 1 374 ? 6.478 -8.252 -34.650 1.00 58.69 374 ARG A CA 1
ATOM 2868 C C . ARG A 1 374 ? 5.838 -9.059 -33.528 1.00 58.69 374 ARG A C 1
ATOM 2870 O O . ARG A 1 374 ? 5.372 -10.162 -33.783 1.00 58.69 374 ARG A O 1
ATOM 2877 N N . GLU A 1 375 ? 5.819 -8.526 -32.310 1.00 55.59 375 GLU A N 1
ATOM 2878 C CA . GLU A 1 375 ? 5.084 -9.139 -31.196 1.00 55.59 375 GLU A CA 1
ATOM 2879 C C . GLU A 1 375 ? 3.561 -9.080 -31.408 1.00 55.59 375 GLU A C 1
ATOM 2881 O O . GLU A 1 375 ? 2.857 -9.945 -30.906 1.00 55.59 375 GLU A O 1
ATOM 2886 N N . LEU A 1 376 ? 3.052 -8.131 -32.206 1.00 51.34 376 LEU A N 1
ATOM 2887 C CA . LEU A 1 376 ? 1.634 -8.064 -32.590 1.00 51.34 376 LEU A CA 1
ATOM 2888 C C . LEU A 1 376 ? 1.276 -8.994 -33.765 1.00 51.34 376 LEU A C 1
ATOM 2890 O O . LEU A 1 376 ? 0.122 -9.390 -33.898 1.00 51.34 376 LEU A O 1
ATOM 2894 N N . GLU A 1 377 ? 2.241 -9.336 -34.623 1.00 49.84 377 GLU A N 1
ATOM 2895 C CA . GLU A 1 377 ? 2.033 -10.185 -35.810 1.00 49.84 377 GLU A CA 1
ATOM 2896 C C . GLU A 1 377 ? 2.169 -11.692 -35.533 1.00 49.84 377 GLU A C 1
ATOM 2898 O O . GLU A 1 377 ? 1.766 -12.507 -36.363 1.00 49.84 377 GLU A O 1
ATOM 2903 N N . GLN A 1 378 ? 2.734 -12.079 -34.387 1.00 50.91 378 GLN A N 1
ATOM 2904 C CA . GLN A 1 378 ? 2.822 -13.473 -33.950 1.00 50.91 378 GLN A CA 1
ATOM 2905 C C . GLN A 1 378 ? 1.972 -13.673 -32.691 1.00 50.91 378 GLN A C 1
ATOM 2907 O O . GLN A 1 378 ? 2.519 -13.586 -31.592 1.00 50.91 378 GLN A O 1
ATOM 2912 N N . PRO A 1 379 ? 0.654 -13.929 -32.823 1.00 45.44 379 PRO A N 1
ATOM 2913 C CA . PRO A 1 379 ? -0.092 -14.516 -31.719 1.00 45.44 379 PRO A CA 1
ATOM 2914 C C . PRO A 1 379 ? 0.541 -15.880 -31.411 1.00 45.44 379 PRO A C 1
ATOM 2916 O O . PRO A 1 379 ? 0.854 -16.629 -32.342 1.00 45.44 379 PRO A O 1
ATOM 2919 N N . ASP A 1 380 ? 0.811 -16.136 -30.131 1.00 50.16 380 ASP A N 1
ATOM 2920 C CA . ASP A 1 380 ? 1.349 -17.417 -29.652 1.00 50.16 380 ASP A CA 1
ATOM 2921 C C . ASP A 1 380 ? 0.531 -18.625 -30.137 1.00 50.16 380 ASP A C 1
ATOM 2923 O O . ASP A 1 380 ? -0.721 -18.529 -30.181 1.00 50.16 380 ASP A O 1
#

pLDDT: mean 87.26, std 13.02, range [42.25, 98.75]

Foldseek 3Di:
DDPPDQLPPDDDPLLVLLVLLLVCCVQVNQCLLAPQAFQAPDCVLVVADDDQDQVNLLVLLVSLCLSLLHQAAEAEAEQEDPDQDPDQFDDWDKAFDAAPPRYTYIYGHDDTPALSSLQSLLRSLQNVVLVSVPVPVPDDRDPDRDALQSSLSSSNSSSNLQSNLLRQWDKDKDWDDDPPDIDIDIDIGGHTDDHNVSSLSSNLLSCLLNVDDRVSLVNHDPVSSVVSVVSNVSCNVCNVVSCVSSVHDSPDDDDNSDGDPRDDHDDPVPDDPPPQAEWAKEWDFQLVVLLVVLQVQLVVVLVVCCVPPNPPDVPSNVCSNPVSSNVRSVVSRVDIFIATLRPRHTDDPPDQADPVRRHGHPYYDHDSVVVSVVVVVDDD

Radius of gyration: 29.11 Å; chains: 1; bounding box: 88×52×75 Å

Sequence (380 aa):
MEWTERWWPPSGTQTELLGTLARLIARGGAGHLLDAPVAAADAATFPDPWQPTAVATERLLRRLLWLAYVDLDVELDDRRRYEVSQRMLTQSEIEWVATVDGTASFKLDRIGNDNVAGLLAHEVGRAFVAWVERASPYREQPSSSPSLRTGSVAAIYLGLGVVAANAVHYHRTASRSVGRRWVTDTEIVTTGGLTVEETLYLLAIQAVLRDAPIPAHATLREDLAAHLRDAIDQLAPHREEIARRLELDLTAPRPALEREPAPPPVADDARPEPSPRRTYRIVRTRSLRGGWIGMAVAATTVVIDGLTLGLLNPVLFLSALFGLPLLGSVVGGRWGHDVCVRCAGPLSAEATTCSGCGARIAGRVRYQYEVGVRELEQPD

Secondary structure (DSSP, 8-state):
-------SS--THHHHHHHHHHHHHHHH-SHHHHTSPPPPSSTTT--SPP-SSHHHHHHHHHHHHHHHT---EEEEEE---------S----EEEEEEEETTEEEEEEEE--SS-HHHHHHHHHHHHHHHHHHHT-TTS---SSPPPHHHHHHHHHHTT-HHHHHHHHSEEEEEEEEETTEEEEEEEEE--SSS-HHHHHHHHHHHHHHHTS--GGGGGS-HHHHHHHHHHHHHHGGGHHHHHHHTT--SSS-------PPPPPP--GGGS------EEEEEEE--HHHHHHHHHHHHHHHHHHHHHHT-S--HHHHHHHHHHHHHHHHHHHHH--EEEETTT--EE-TT-SB-TTT--EEEEEESSTTHHHHHHHH---